Protein AF-0000000079728319 (afdb_homodimer)

Organism: NCBI:txid2484979

Nearest PDB structures (foldseek):
  7r3w-assembly3_C  TM=7.668E-01  e=1.892E-02  Salmonella enterica subsp. enterica serovar Typhimurium
  7r3w-assembly4_D  TM=7.484E-01  e=2.731E-02  Salmonella enterica subsp. enterica serovar Typhimurium
  8jgf-assembly1_R  TM=3.930E-01  e=1.514E-01  Homo sapiens
  8jgb-assembly1_R  TM=5.889E-01  e=9.482E-01  Homo sapiens
  8ikj-assembly1_R  TM=4.779E-01  e=1.072E+00  Homo sapiens

Secondary structure (DSSP, 8-state):
---EE----B--SSHHHHHHHHHHHHHHHHHHHHHHHHHHT-SS--HHHHHHHHHHHHHHHHHHHHHHHHHTGGGT-HHHHTTHHHHHHHHHHHHHHHHHHHH-GGGGGSSSS--GGGGHHHHHHHHHHHHHHTS-HHHHHHHHHHHHH---GGGGGGGHHHHHHHHHHHHHHHHTGGGGSHHHHHH-HHHHHHHHHHHHHHHHHHHHHGGGTT--HHHHHHHHHHHHHHHHHHHHHHHH-TTHHHHHHHHHHHHHHHHS--TTTTS-HHHHHHHHHIIIIIS-GGG-TT--HHHHHHHTTS-HHHHHHIIIIIHSS-HHHHHHHHHHHHHHHHHHH-TTS-HHHHHHHTT-S-HHHHHHHHHHHHSS-HHHHHHHHH-/---B----EE--SSHHHHHHHHHHHHHHHHHHHHHHHHHHT-SS--HHHHHHHHHHHHHHHHHHHHHHHHHTGGGT-HHHHTTHHHHHHHHHHHHHHHHHHHH-GGGGGSSSS--GGGGHHHHHHHHHHHHHHTS-HHHHHHHHHHHHH---GGGGGGGHHHHHHHHHHHHHHHHTGGGGSHHHHHH-HHHHHHHHHHHHHHHHHHHHHGGGTT--HHHHHHHHHHHHHHHHHHHHHHHH-TTHHHHHHHHHHHHHHHHS--TTTTS-HHHHHHHHHIIIIIS-GGG-TT--HHHHHHHTTS-HHHHHHIIIIIHSS-HHHHHHHHHHHHHHHHHHH-TTS-HHHHHHHTT-S-HHHHHHHHHHHHSS-HHHHHHHHH-

Foldseek 3Di:
DPPDPDQPADDDDDPVVSVVLLVLLVVLLVLLQVVLVVLVPDPDRWLLSNLSSLLSNLLSLLSVLLSCLRRVVCLPVVLSVLSNQLSLLLNLQSVLLLLQCLLPVVCRRDNNSGDPVSVVRSVVRVVVSVVVVVDDSVVSSVVSVCLLVDQDPVLVVSCVSVVSNVVSLVVSCVVCVLCPPPVNVVPPVLSVVVVVLSVLVVVLVVLVVCCSVPVPSVSSSVSSSSSSVSSVVVVVCCVVPVCSSVSSSVSSVVSCLVPVPLLCVVPDLVVLVVQLCCCCPVVVVLQALPDDLQVVCVVSVHHSSNSQCSCCVVVVDGPVLVSLVSLLVVLLVCLLVPVPDDSQVSSNRSHHPDPVVSQVSNCVNVVDGSVVSSVVNND/DPPDPDQPADDDDDPVVSVVLLVLLVVLLVLLQVVLVVLVPDPDRWLLSNLSSLLSNLLSLLSVLLSCLRRVVCLPVVLSVLSNQLSLLLNLQSVLLLLQCLLPVVCRRDNNSGDPVSVVRSVVRVVVSVVVVPDDSVVSSVVSVCLLVDQDPVLVVSCVSVVSNVVSLVVSCVVCVLCPPPVNVVPPVLSVVVVVLSVLVVVLVVLVVCCSVPVPSVSSSVSSSSSSVSSVVVVVCCVVPVCSSVSSSVSSVVSCLVPVPLLCVVPDLVVLVVQLCCVCPVVVVLQALPDDLQVVCVVSVHHSSNSQCSCCVVVVDGPVLVSLVSLLVVLLVCLLVPVPDDSVVSSNRSHHPDPVVSQVSNCVNVVDGSVVSSVVNND

InterPro domains:
  IPR009057 Homedomain-like superfamily [SSF46689] (326-376)
  IPR018060 AraC-like, DNA binding HTH domain [PF12833] (296-375)
  IPR018060 AraC-like, DNA binding HTH domain [PS01124] (276-376)
  IPR018060 AraC-like, DNA binding HTH domain [SM00342] (290-374)
  IPR018062 HTH domain AraC-type, conserved site [PS00041] (327-370)

Sequence (758 aa):
MQSVLSLTIPRFGSEYVSWGLVSFAVFGTYLGFLLCVGQCVLERKSALNRLLSLLFLFLGILVGSGLAMVSGLYRFSPRFVLLHIPALGSIGPALYGIHRIIRDSEVEESFFGLDKKHFLLPVAFWVLYAAICVSDSESLVNGFERFVSRSTSLDLIFYAPFAVLAGYILGLLKGIRILFKVAVLREEWTTRVLLYILLATIANHTVGALYLWGKNPLFLLVSANMMTLSLCVSYLIGRKYPAYFQNLQQVARDAIRKYSRSLLQGMDLQTLRENLRVAMEVDRLYRDEELSLASLAEEMALSSHQLSELINQEMGKNFSAFVNEYRIREACELLKKDKNRSILDIGYEVGFRSKTSFHRAFLKEIGLPPSEFREKETTMQSVLSLTIPRFGSEYVSWGLVSFAVFGTYLGFLLCVGQCVLERKSALNRLLSLLFLFLGILVGSGLAMVSGLYRFSPRFVLLHIPALGSIGPALYGIHRIIRDSEVEESFFGLDKKHFLLPVAFWVLYAAICVSDSESLVNGFERFVSRSTSLDLIFYAPFAVLAGYILGLLKGIRILFKVAVLREEWTTRVLLYILLATIANHTVGALYLWGKNPLFLLVSANMMTLSLCVSYLIGRKYPAYFQNLQQVARDAIRKYSRSLLQGMDLQTLRENLRVAMEVDRLYRDEELSLASLAEEMALSSHQLSELINQEMGKNFSAFVNEYRIREACELLKKDKNRSILDIGYEVGFRSKTSFHRAFLKEIGLPPSEFREKETT

Solvent-accessible surface area (backbone atoms only — not comparable to full-atom values): 38766 Å² total; per-residue (Å²): 128,74,54,46,47,59,48,47,33,66,57,53,82,52,69,64,54,32,46,50,49,51,47,45,18,47,24,22,22,54,46,14,46,50,52,17,50,38,39,65,52,34,82,80,75,41,8,59,40,52,38,51,18,49,48,28,34,31,51,9,45,39,18,41,16,34,49,30,55,54,44,52,40,32,75,79,40,41,66,59,38,54,47,37,52,28,35,45,32,38,44,21,48,41,53,44,20,49,50,44,32,36,69,33,66,70,37,34,76,39,78,58,41,61,64,75,76,61,46,51,63,28,50,51,35,45,50,52,48,53,60,58,60,68,51,56,66,67,60,48,30,53,50,49,52,49,55,74,74,43,91,54,80,74,58,58,63,72,45,48,33,56,50,50,28,50,54,34,50,53,53,43,50,64,71,43,44,71,54,64,31,68,73,42,38,74,71,32,66,59,44,45,52,50,50,49,52,52,52,49,52,51,50,28,54,51,40,34,54,44,18,79,60,83,64,45,56,63,32,31,50,51,20,20,37,45,49,24,50,50,52,53,50,52,53,40,46,47,52,51,35,75,56,47,65,62,50,39,26,52,51,42,46,50,45,49,59,68,63,41,55,56,77,50,62,92,49,60,61,67,57,52,50,50,51,49,46,40,43,46,71,72,68,39,49,48,37,43,62,79,65,42,66,57,61,51,10,56,75,66,75,34,51,46,63,38,42,49,45,48,38,32,72,73,65,69,33,55,70,67,59,51,42,45,50,56,25,45,54,51,38,52,54,46,42,66,68,42,78,83,60,57,66,65,59,44,37,45,60,33,18,38,90,42,69,67,60,36,49,53,52,35,28,70,75,70,68,41,50,70,68,56,48,36,54,60,67,72,98,128,74,54,46,48,61,47,50,33,67,56,53,82,51,70,65,54,31,48,51,49,51,46,46,17,48,24,21,22,53,47,15,45,50,51,17,52,39,39,65,52,33,84,80,75,40,8,57,38,53,38,49,19,48,47,29,35,31,51,8,46,39,16,40,17,36,49,30,55,54,44,54,41,34,75,79,41,41,66,56,37,54,46,34,51,30,32,45,34,37,45,20,48,40,52,42,18,50,52,44,31,36,70,35,65,71,36,32,75,38,77,56,40,61,63,74,75,61,45,49,63,28,49,50,36,44,51,53,48,55,60,56,59,69,50,57,66,67,61,49,31,52,49,50,52,48,54,75,74,46,92,55,80,73,58,56,62,73,45,48,33,55,50,50,28,50,52,35,50,53,51,44,51,65,70,45,46,71,53,64,32,67,73,44,39,74,70,32,65,60,46,45,52,49,50,51,53,52,52,49,52,52,51,27,54,50,40,36,53,45,19,79,61,83,64,45,54,64,32,31,49,51,20,19,37,47,50,23,50,50,52,54,49,51,52,40,45,47,52,50,36,75,57,47,66,62,51,40,26,50,50,42,49,48,44,49,60,68,64,42,52,55,78,50,62,93,49,59,60,68,57,52,49,50,51,49,47,41,43,47,70,72,67,38,50,47,38,44,62,80,66,39,64,56,60,51,9,55,76,66,73,37,50,48,64,37,42,50,45,49,38,31,73,74,64,69,32,55,71,67,59,52,42,46,50,55,24,45,55,50,37,53,52,45,42,65,70,42,77,84,60,59,67,64,59,43,36,44,61,31,16,38,88,42,68,67,59,36,49,53,52,35,28,70,76,70,69,42,52,69,71,57,48,36,56,59,64,70,99

pLDDT: mean 87.67, std 10.29, range [29.88, 98.62]

Structure (mmCIF, N/CA/C/O backbone):
data_AF-0000000079728319-model_v1
#
loop_
_entity.id
_entity.type
_entity.pdbx_description
1 polymer 'AraC family transcriptional regulator'
#
loop_
_atom_site.group_PDB
_atom_site.id
_atom_site.type_symbol
_atom_site.label_atom_id
_atom_site.label_alt_id
_atom_site.label_comp_id
_atom_site.label_asym_id
_atom_site.label_entity_id
_atom_site.label_seq_id
_atom_site.pdbx_PDB_ins_code
_atom_site.Cartn_x
_atom_site.Cartn_y
_atom_site.Cartn_z
_atom_site.occupancy
_atom_site.B_iso_or_equiv
_atom_site.auth_seq_id
_atom_site.auth_comp_id
_atom_site.auth_asym_id
_atom_site.auth_atom_id
_atom_site.pdbx_PDB_model_num
ATOM 1 N N . MET A 1 1 ? 38.25 -0.108 -16.406 1 29.88 1 MET A N 1
ATOM 2 C CA . MET A 1 1 ? 38.031 0.382 -15.055 1 29.88 1 MET A CA 1
ATOM 3 C C . MET A 1 1 ? 36.594 0.84 -14.859 1 29.88 1 MET A C 1
ATOM 5 O O . MET A 1 1 ? 36.156 1.825 -15.469 1 29.88 1 MET A O 1
ATOM 9 N N . GLN A 1 2 ? 35.656 -0.145 -14.789 1 38.94 2 GLN A N 1
ATOM 10 C CA . GLN A 1 2 ? 34.25 0.132 -14.797 1 38.94 2 GLN A CA 1
ATOM 11 C C . GLN A 1 2 ? 33.875 1.178 -13.75 1 38.94 2 GLN A C 1
ATOM 13 O O . GLN A 1 2 ? 34.281 1.072 -12.586 1 38.94 2 GLN A O 1
ATOM 18 N N . SER A 1 3 ? 33.719 2.305 -14.148 1 44.81 3 SER A N 1
ATOM 19 C CA . SER A 1 3 ? 33.375 3.475 -13.344 1 44.81 3 SER A CA 1
ATOM 20 C C . SER A 1 3 ? 32.312 3.143 -12.305 1 44.81 3 SER A C 1
ATOM 22 O O . SER A 1 3 ? 31.297 2.541 -12.633 1 44.81 3 SER A O 1
ATOM 24 N N . VAL A 1 4 ? 32.844 2.82 -11.133 1 50.84 4 VAL A N 1
ATOM 25 C CA . VAL A 1 4 ? 32.094 2.443 -9.953 1 50.84 4 VAL A CA 1
ATOM 26 C C . VAL A 1 4 ? 31.359 3.666 -9.391 1 50.84 4 VAL A C 1
ATOM 28 O O . VAL A 1 4 ? 31.906 4.773 -9.391 1 50.84 4 VAL A O 1
ATOM 31 N N . LEU A 1 5 ? 30.156 3.699 -9.5 1 51.03 5 LEU A N 1
ATOM 32 C CA . LEU A 1 5 ? 29.391 4.719 -8.797 1 51.03 5 LEU A CA 1
ATOM 33 C C . LEU A 1 5 ? 29.688 4.699 -7.301 1 51.03 5 LEU A C 1
ATOM 35 O O . LEU A 1 5 ? 29.562 3.662 -6.652 1 51.03 5 LEU A O 1
ATOM 39 N N . SER A 1 6 ? 30.656 5.527 -6.887 1 52.41 6 SER A N 1
ATOM 40 C CA . SER A 1 6 ? 30.984 5.594 -5.469 1 52.41 6 SER A CA 1
ATOM 41 C C . SER A 1 6 ? 30.016 6.492 -4.715 1 52.41 6 SER A C 1
ATOM 43 O O . SER A 1 6 ? 29.844 7.664 -5.062 1 52.41 6 SER A O 1
ATOM 45 N N . LEU A 1 7 ? 28.984 5.922 -4.227 1 52.66 7 LEU A N 1
ATOM 46 C CA . LEU A 1 7 ? 28.219 6.73 -3.281 1 52.66 7 LEU A CA 1
ATOM 47 C C . LEU A 1 7 ? 29.016 6.945 -1.994 1 52.66 7 LEU A C 1
ATOM 49 O O . LEU A 1 7 ? 29.516 5.988 -1.404 1 52.66 7 LEU A O 1
ATOM 53 N N . THR A 1 8 ? 29.5 8.133 -1.861 1 57.28 8 THR A N 1
ATOM 54 C CA . THR A 1 8 ? 30.234 8.453 -0.642 1 57.28 8 THR A CA 1
ATOM 55 C C . THR A 1 8 ? 29.281 8.664 0.528 1 57.28 8 THR A C 1
ATOM 57 O O . THR A 1 8 ? 28.594 9.688 0.598 1 57.28 8 THR A O 1
ATOM 60 N N . ILE A 1 9 ? 28.844 7.586 1.129 1 60.78 9 ILE A N 1
ATOM 61 C CA . ILE A 1 9 ? 28.016 7.699 2.324 1 60.78 9 ILE A CA 1
ATOM 62 C C . ILE A 1 9 ? 28.891 7.633 3.57 1 60.78 9 ILE A C 1
ATOM 64 O O . ILE A 1 9 ? 29.781 6.781 3.668 1 60.78 9 ILE A O 1
ATOM 68 N N . PRO A 1 10 ? 28.766 8.633 4.402 1 62.44 10 PRO A N 1
ATOM 69 C CA . PRO A 1 10 ? 29.531 8.539 5.645 1 62.44 10 PRO A CA 1
ATOM 70 C C . PRO A 1 10 ? 29.297 7.223 6.383 1 62.44 10 PRO A C 1
ATOM 72 O O . PRO A 1 10 ? 28.188 6.684 6.355 1 62.44 10 PRO A O 1
ATOM 75 N N . ARG A 1 11 ? 30.359 6.598 6.805 1 65.62 11 ARG A N 1
ATOM 76 C CA . ARG A 1 11 ? 30.281 5.332 7.527 1 65.62 11 ARG A CA 1
ATOM 77 C C . ARG A 1 11 ? 29.875 5.551 8.977 1 65.62 11 ARG A C 1
ATOM 79 O O . ARG A 1 11 ? 30.5 6.344 9.688 1 65.62 11 ARG A O 1
ATOM 86 N N . PHE A 1 12 ? 28.625 5.176 9.18 1 63.81 12 PHE A N 1
ATOM 87 C CA . PHE A 1 12 ? 28.156 5.188 10.555 1 63.81 12 PHE A CA 1
ATOM 88 C C . PHE A 1 12 ? 28.266 3.799 11.18 1 63.81 12 PHE A C 1
ATOM 90 O O . PHE A 1 12 ? 27.453 2.918 10.891 1 63.81 12 PHE A O 1
ATOM 97 N N . GLY A 1 13 ? 29.266 3.549 11.938 1 64.44 13 GLY A N 1
ATOM 98 C CA . GLY A 1 13 ? 29.469 2.213 12.477 1 64.44 13 GLY A CA 1
ATOM 99 C C . GLY A 1 13 ? 30 1.232 11.453 1 64.44 13 GLY A C 1
ATOM 100 O O . GLY A 1 13 ? 31.016 1.507 10.797 1 64.44 13 GLY A O 1
ATOM 101 N N . SER A 1 14 ? 29.25 0.024 11.422 1 71.5 14 SER A N 1
ATOM 102 C CA . SER A 1 14 ? 29.688 -0.966 10.445 1 71.5 14 SER A CA 1
ATOM 103 C C . SER A 1 14 ? 29.172 -0.622 9.047 1 71.5 14 SER A C 1
ATOM 105 O O . SER A 1 14 ? 28.203 0.133 8.898 1 71.5 14 SER A O 1
ATOM 107 N N . GLU A 1 15 ? 29.828 -0.963 8.102 1 73.44 15 GLU A N 1
ATOM 108 C CA . GLU A 1 15 ? 29.453 -0.745 6.703 1 73.44 15 GLU A CA 1
ATOM 109 C C . GLU A 1 15 ? 28.047 -1.267 6.414 1 73.44 15 GLU A C 1
ATOM 111 O O . GLU A 1 15 ? 27.281 -0.636 5.68 1 73.44 15 GLU A O 1
ATOM 116 N N . TYR A 1 16 ? 27.672 -2.271 7.137 1 72.38 16 TYR A N 1
ATOM 117 C CA . TYR A 1 16 ? 26.375 -2.906 6.895 1 72.38 16 TYR A CA 1
ATOM 118 C C . TYR A 1 16 ? 25.234 -2.066 7.465 1 72.38 16 TYR A C 1
ATOM 120 O O . TYR A 1 16 ? 24.188 -1.93 6.836 1 72.38 16 TYR A O 1
ATOM 128 N N . VAL A 1 17 ? 25.531 -1.503 8.562 1 75.75 17 VAL A N 1
ATOM 129 C CA . VAL A 1 17 ? 24.5 -0.687 9.203 1 75.75 17 VAL A CA 1
ATOM 130 C C . VAL A 1 17 ? 24.25 0.579 8.391 1 75.75 17 VAL A C 1
ATOM 132 O O . VAL A 1 17 ? 23.109 0.975 8.172 1 75.75 17 VAL A O 1
ATOM 135 N N . SER A 1 18 ? 25.297 1.102 7.902 1 80.56 18 SER A N 1
ATOM 136 C CA . SER A 1 18 ? 25.172 2.316 7.105 1 80.56 18 SER A CA 1
ATOM 137 C C . SER A 1 18 ? 24.406 2.055 5.809 1 80.56 18 SER A C 1
ATOM 139 O O . SER A 1 18 ? 23.547 2.838 5.426 1 80.56 18 SER A O 1
ATOM 141 N N . TRP A 1 19 ? 24.641 0.894 5.301 1 81.12 19 TRP A N 1
ATOM 142 C CA . TRP A 1 19 ? 23.953 0.54 4.062 1 81.12 19 TRP A CA 1
ATOM 143 C C . TRP A 1 19 ? 22.469 0.293 4.312 1 81.12 19 TRP A C 1
ATOM 145 O O . TRP A 1 19 ? 21.625 0.688 3.508 1 81.12 19 TRP A O 1
ATOM 155 N N . GLY A 1 20 ? 22.266 -0.295 5.391 1 86.81 20 GLY A N 1
ATOM 156 C CA . GLY A 1 20 ? 20.875 -0.553 5.754 1 86.81 20 GLY A CA 1
ATOM 157 C C . GLY A 1 20 ? 20.078 0.714 5.961 1 86.81 20 GLY A C 1
ATOM 158 O O . GLY A 1 20 ? 18.953 0.825 5.465 1 86.81 20 GLY A O 1
ATOM 159 N N . LEU A 1 21 ? 20.703 1.652 6.586 1 90.06 21 LEU A N 1
ATOM 160 C CA . LEU A 1 21 ? 20.016 2.908 6.863 1 90.06 21 LEU A CA 1
ATOM 161 C C . LEU A 1 21 ? 19.797 3.701 5.578 1 90.06 21 LEU A C 1
ATOM 163 O O . LEU A 1 21 ? 18.703 4.246 5.363 1 90.06 21 LEU A O 1
ATOM 167 N N . VAL A 1 22 ? 20.75 3.674 4.723 1 90.25 22 VAL A N 1
ATOM 168 C CA . VAL A 1 22 ? 20.656 4.434 3.482 1 90.25 22 VAL A CA 1
ATOM 169 C C . VAL A 1 22 ? 19.641 3.781 2.551 1 90.25 22 VAL A C 1
ATOM 171 O O . VAL A 1 22 ? 18.781 4.465 1.979 1 90.25 22 VAL A O 1
ATOM 174 N N . SER A 1 23 ? 19.688 2.459 2.432 1 92.5 23 SER A N 1
ATOM 175 C CA . SER A 1 23 ? 18.766 1.753 1.539 1 92.5 23 SER A CA 1
ATOM 176 C C . SER A 1 23 ? 17.328 1.881 2.012 1 92.5 23 SER A C 1
ATOM 178 O O . SER A 1 23 ? 16.406 2.018 1.198 1 92.5 23 SER A O 1
ATOM 180 N N . PHE A 1 24 ? 17.188 1.887 3.281 1 95.75 24 PHE A N 1
ATOM 181 C CA . PHE A 1 24 ? 15.836 2.016 3.828 1 95.75 24 PHE A CA 1
ATOM 182 C C . PHE A 1 24 ? 15.289 3.418 3.592 1 95.75 24 PHE A C 1
ATOM 184 O O . PHE A 1 24 ? 14.094 3.588 3.336 1 95.75 24 PHE A O 1
ATOM 191 N N . ALA A 1 25 ? 16.188 4.383 3.689 1 95.12 25 ALA A N 1
ATOM 192 C CA . ALA A 1 25 ? 15.766 5.75 3.398 1 95.12 25 ALA A CA 1
ATOM 193 C C . ALA A 1 25 ? 15.43 5.918 1.921 1 95.12 25 ALA A C 1
ATOM 195 O O . ALA A 1 25 ? 14.492 6.645 1.571 1 95.12 25 ALA A O 1
ATOM 196 N N . VAL A 1 26 ? 16.172 5.258 1.046 1 94.94 26 VAL A N 1
ATOM 197 C CA . VAL A 1 26 ? 15.844 5.266 -0.376 1 94.94 26 VAL A CA 1
ATOM 198 C C . VAL A 1 26 ? 14.445 4.688 -0.589 1 94.94 26 VAL A C 1
ATOM 200 O O . VAL A 1 26 ? 13.633 5.262 -1.315 1 94.94 26 VAL A O 1
ATOM 203 N N . PHE A 1 27 ? 14.234 3.652 0.102 1 97.94 27 PHE A N 1
ATOM 204 C CA . PHE A 1 27 ? 12.93 3.016 0.062 1 97.94 27 PHE A CA 1
ATOM 205 C C . PHE A 1 27 ? 11.836 3.99 0.487 1 97.94 27 PHE A C 1
ATOM 207 O O . PHE A 1 27 ? 10.797 4.098 -0.172 1 97.94 27 PHE A O 1
ATOM 214 N N . GLY A 1 28 ? 12.102 4.707 1.518 1 98.38 28 GLY A N 1
ATOM 215 C CA . GLY A 1 28 ? 11.125 5.652 2.037 1 98.38 28 GLY A CA 1
ATOM 216 C C . GLY A 1 28 ? 10.789 6.762 1.056 1 98.38 28 GLY A C 1
ATOM 217 O O . GLY A 1 28 ? 9.633 7.195 0.975 1 98.38 28 GLY A O 1
ATOM 218 N N . THR A 1 29 ? 11.758 7.191 0.291 1 97.38 29 THR A N 1
ATOM 219 C CA . THR A 1 29 ? 11.547 8.25 -0.694 1 97.38 29 THR A CA 1
ATOM 220 C C . THR A 1 29 ? 10.547 7.805 -1.757 1 97.38 29 THR A C 1
ATOM 222 O O . THR A 1 29 ? 9.57 8.508 -2.031 1 97.38 29 THR A O 1
ATOM 225 N N . TYR A 1 30 ? 10.75 6.609 -2.242 1 98.19 30 TYR A N 1
ATOM 226 C CA . TYR A 1 30 ? 9.875 6.098 -3.289 1 98.19 30 TYR A CA 1
ATOM 227 C C . TYR A 1 30 ? 8.508 5.719 -2.723 1 98.19 30 TYR A C 1
ATOM 229 O O . TYR A 1 30 ? 7.484 5.875 -3.395 1 98.19 30 TYR A O 1
ATOM 237 N N . LEU A 1 31 ? 8.555 5.211 -1.497 1 98.62 31 LEU A N 1
ATOM 238 C CA . LEU A 1 31 ? 7.305 4.793 -0.876 1 98.62 31 LEU A CA 1
ATOM 239 C C . LEU A 1 31 ? 6.363 5.98 -0.697 1 98.62 31 LEU A C 1
ATOM 241 O O . LEU A 1 31 ? 5.156 5.859 -0.926 1 98.62 31 LEU A O 1
ATOM 245 N N . GLY A 1 32 ? 6.949 7.121 -0.222 1 98.62 32 GLY A N 1
ATOM 246 C CA . GLY A 1 32 ? 6.133 8.312 -0.105 1 98.62 32 GLY A CA 1
ATOM 247 C C . GLY A 1 32 ? 5.434 8.688 -1.399 1 98.62 32 GLY A C 1
ATOM 248 O O . GLY A 1 32 ? 4.246 9.008 -1.399 1 98.62 32 GLY A O 1
ATOM 249 N N . PHE A 1 33 ? 6.125 8.57 -2.48 1 98.12 33 PHE A N 1
ATOM 250 C CA . PHE A 1 33 ? 5.559 8.883 -3.787 1 98.12 33 PHE A CA 1
ATOM 251 C C . PHE A 1 33 ? 4.5 7.859 -4.18 1 98.12 33 PHE A C 1
ATOM 253 O O . PHE A 1 33 ? 3.447 8.219 -4.707 1 98.12 33 PHE A O 1
ATOM 260 N N . LEU A 1 34 ? 4.809 6.617 -3.93 1 98.56 34 LEU A N 1
ATOM 261 C CA . LEU A 1 34 ? 3.867 5.562 -4.289 1 98.56 34 LEU A CA 1
ATOM 262 C C . LEU A 1 34 ? 2.564 5.711 -3.51 1 98.56 34 LEU A C 1
ATOM 264 O O . LEU A 1 34 ? 1.478 5.586 -4.082 1 98.56 34 LEU A O 1
ATOM 268 N N . LEU A 1 35 ? 2.646 5.945 -2.225 1 98.06 35 LEU A N 1
ATOM 269 C CA . LEU A 1 35 ? 1.451 6.109 -1.404 1 98.06 35 LEU A CA 1
ATOM 270 C C . LEU A 1 35 ? 0.664 7.344 -1.833 1 98.06 35 LEU A C 1
ATOM 272 O O . LEU A 1 35 ? -0.567 7.352 -1.771 1 98.06 35 LEU A O 1
ATOM 276 N N . CYS A 1 36 ? 1.435 8.383 -2.221 1 97.94 36 CYS A N 1
ATOM 277 C CA . CYS A 1 36 ? 0.775 9.562 -2.768 1 97.94 36 CYS A CA 1
ATOM 278 C C . CYS A 1 36 ? -0.059 9.203 -3.992 1 97.94 36 CYS A C 1
ATOM 280 O O . CYS A 1 36 ? -1.25 9.516 -4.047 1 97.94 36 CYS A O 1
ATOM 282 N N . VAL A 1 37 ? 0.527 8.484 -4.93 1 97.44 37 VAL A N 1
ATOM 283 C CA . VAL A 1 37 ? -0.177 8.07 -6.137 1 97.44 37 VAL A CA 1
ATOM 284 C C . VAL A 1 37 ? -1.327 7.137 -5.773 1 97.44 37 VAL A C 1
ATOM 286 O O . VAL A 1 37 ? -2.391 7.18 -6.395 1 97.44 37 VAL A O 1
ATOM 289 N N . GLY A 1 38 ? -1.084 6.332 -4.754 1 96.19 38 GLY A N 1
ATOM 290 C CA . GLY A 1 38 ? -2.121 5.43 -4.277 1 96.19 38 GLY A CA 1
ATOM 291 C C . GLY A 1 38 ? -3.377 6.152 -3.826 1 96.19 38 GLY A C 1
ATOM 292 O O . GLY A 1 38 ? -4.488 5.648 -4.008 1 96.19 38 GLY A O 1
ATOM 293 N N . GLN A 1 39 ? -3.197 7.297 -3.252 1 94.56 39 GLN A N 1
ATOM 294 C CA . GLN A 1 39 ? -4.344 8.102 -2.838 1 94.56 39 GLN A CA 1
ATOM 295 C C . GLN A 1 39 ? -5.02 8.75 -4.039 1 94.56 39 GLN A C 1
ATOM 297 O O . GLN A 1 39 ? -6.238 8.953 -4.039 1 94.56 39 GLN A O 1
ATOM 302 N N . CYS A 1 40 ? -4.258 9.023 -5.039 1 94.06 40 CYS A N 1
ATOM 303 C CA . CYS A 1 40 ? -4.754 9.758 -6.195 1 94.06 40 CYS A CA 1
ATOM 304 C C . CYS A 1 40 ? -5.562 8.852 -7.117 1 94.06 40 CYS A C 1
ATOM 306 O O . CYS A 1 40 ? -6.383 9.328 -7.898 1 94.06 40 CYS A O 1
ATOM 308 N N . VAL A 1 41 ? -5.367 7.559 -7.043 1 92.94 41 VAL A N 1
ATOM 309 C CA . VAL A 1 41 ? -6.012 6.648 -7.984 1 92.94 41 VAL A CA 1
ATOM 310 C C . VAL A 1 41 ? -7.383 6.238 -7.457 1 92.94 41 VAL A C 1
ATOM 312 O O . VAL A 1 41 ? -8.164 5.598 -8.164 1 92.94 41 VAL A O 1
ATOM 315 N N . LEU A 1 42 ? -7.648 6.656 -6.25 1 90.69 42 LEU A N 1
ATOM 316 C CA . LEU A 1 42 ? -8.953 6.332 -5.68 1 90.69 42 LEU A CA 1
ATOM 317 C C . LEU A 1 42 ? -10.07 7.012 -6.461 1 90.69 42 LEU A C 1
ATOM 319 O O . LEU A 1 42 ? -9.883 8.109 -6.996 1 90.69 42 LEU A O 1
ATOM 323 N N . GLU A 1 43 ? -11.18 6.359 -6.582 1 82.31 43 GLU A N 1
ATOM 324 C CA . GLU A 1 43 ? -12.305 6.891 -7.344 1 82.31 43 GLU A CA 1
ATOM 325 C C . GLU A 1 43 ? -12.914 8.109 -6.652 1 82.31 43 GLU A C 1
ATOM 327 O O . GLU A 1 43 ? -13.141 9.141 -7.289 1 82.31 43 GLU A O 1
ATOM 332 N N . ARG A 1 44 ? -13.297 7.973 -5.363 1 78.5 44 ARG A N 1
ATOM 333 C CA . ARG A 1 44 ? -13.805 9.102 -4.586 1 78.5 44 ARG A CA 1
ATOM 334 C C . ARG A 1 44 ? -12.68 9.805 -3.836 1 78.5 44 ARG A C 1
ATOM 336 O O . ARG A 1 44 ? -12.023 9.195 -2.988 1 78.5 44 ARG A O 1
ATOM 343 N N . LYS A 1 45 ? -12.422 11.047 -4.328 1 83.56 45 LYS A N 1
ATOM 344 C CA . LYS A 1 45 ? -11.359 11.805 -3.664 1 83.56 45 LYS A CA 1
ATOM 345 C C . LYS A 1 45 ? -11.945 12.805 -2.67 1 83.56 45 LYS A C 1
ATOM 347 O O . LYS A 1 45 ? -12.453 13.859 -3.066 1 83.56 45 LYS A O 1
ATOM 352 N N . SER A 1 46 ? -11.883 12.5 -1.45 1 88.19 46 SER A N 1
ATOM 353 C CA . SER A 1 46 ? -12.289 13.367 -0.351 1 88.19 46 SER A CA 1
ATOM 354 C C . SER A 1 46 ? -11.141 14.281 0.083 1 88.19 46 SER A C 1
ATOM 356 O O . SER A 1 46 ? -10.016 14.148 -0.402 1 88.19 46 SER A O 1
ATOM 358 N N . ALA A 1 47 ? -11.453 15.258 0.875 1 91.19 47 ALA A N 1
ATOM 359 C CA . ALA A 1 47 ? -10.43 16.125 1.438 1 91.19 47 ALA A CA 1
ATOM 360 C C . ALA A 1 47 ? -9.383 15.32 2.195 1 91.19 47 ALA A C 1
ATOM 362 O O . ALA A 1 47 ? -8.188 15.641 2.146 1 91.19 47 ALA A O 1
ATOM 363 N N . LEU A 1 48 ? -9.859 14.312 2.828 1 91.94 48 LEU A N 1
ATOM 364 C CA . LEU A 1 48 ? -8.961 13.445 3.588 1 91.94 48 LEU A CA 1
ATOM 365 C C . LEU A 1 48 ? -7.93 12.797 2.67 1 91.94 48 LEU A C 1
ATOM 367 O O . LEU A 1 48 ? -6.734 12.797 2.967 1 91.94 48 LEU A O 1
ATOM 371 N N . ASN A 1 49 ? -8.328 12.273 1.521 1 93.06 49 ASN A N 1
ATOM 372 C CA . ASN A 1 49 ? -7.441 11.602 0.578 1 93.06 49 ASN A CA 1
ATOM 373 C C . ASN A 1 49 ? -6.414 12.57 -0.012 1 93.06 49 ASN A C 1
ATOM 375 O O . ASN A 1 49 ? -5.254 12.203 -0.206 1 93.06 49 ASN A O 1
ATOM 379 N N . ARG A 1 50 ? -6.852 13.766 -0.296 1 94.94 50 ARG A N 1
ATOM 380 C CA . ARG A 1 50 ? -5.945 14.766 -0.848 1 94.94 50 ARG A CA 1
ATOM 381 C C . ARG A 1 50 ? -4.875 15.156 0.168 1 94.94 50 ARG A C 1
ATOM 383 O O . ARG A 1 50 ? -3.699 15.289 -0.178 1 94.94 50 ARG A O 1
ATOM 390 N N . LEU A 1 51 ? -5.336 15.336 1.397 1 94.69 51 LEU A N 1
ATOM 391 C CA . LEU A 1 51 ? -4.398 15.719 2.443 1 94.69 51 LEU A CA 1
ATOM 392 C C . LEU A 1 51 ? -3.42 14.586 2.738 1 94.69 51 LEU A C 1
ATOM 394 O O . LEU A 1 51 ? -2.225 14.82 2.934 1 94.69 51 LEU A O 1
ATOM 398 N N . LEU A 1 52 ? -3.936 13.383 2.764 1 95 52 LEU A N 1
ATOM 399 C CA . LEU A 1 52 ? -3.062 12.227 2.963 1 95 52 LEU A CA 1
ATOM 400 C C . LEU A 1 52 ? -2.061 12.102 1.82 1 95 52 LEU A C 1
ATOM 402 O O . LEU A 1 52 ? -0.888 11.797 2.049 1 95 52 LEU A O 1
ATOM 406 N N . SER A 1 53 ? -2.527 12.32 0.588 1 96.69 53 SER A N 1
ATOM 407 C CA . SER A 1 53 ? -1.65 12.297 -0.578 1 96.69 53 SER A CA 1
ATOM 408 C C . SER A 1 53 ? -0.505 13.289 -0.429 1 96.69 53 SER A C 1
ATOM 410 O O . SER A 1 53 ? 0.659 12.945 -0.638 1 96.69 53 SER A O 1
ATOM 412 N N . LEU A 1 54 ? -0.826 14.477 -0.009 1 95.88 54 LEU A N 1
ATOM 413 C CA . LEU A 1 54 ? 0.18 15.516 0.173 1 95.88 54 LEU A CA 1
ATOM 414 C C . LEU A 1 54 ? 1.141 15.148 1.3 1 95.88 54 LEU A C 1
ATOM 416 O O . LEU A 1 54 ? 2.352 15.344 1.174 1 95.88 54 LEU A O 1
ATOM 420 N N . LEU A 1 55 ? 0.591 14.664 2.352 1 96.38 55 LEU A N 1
ATOM 421 C CA . LEU A 1 55 ? 1.423 14.281 3.486 1 96.38 55 LEU A CA 1
ATOM 422 C C . LEU A 1 55 ? 2.43 13.211 3.088 1 96.38 55 LEU A C 1
ATOM 424 O O . LEU A 1 55 ? 3.607 13.297 3.439 1 96.38 55 LEU A O 1
ATOM 428 N N . PHE A 1 56 ? 1.981 12.203 2.354 1 98 56 PHE A N 1
ATOM 429 C CA . PHE A 1 56 ? 2.869 11.141 1.897 1 98 56 PHE A CA 1
ATOM 430 C C . PHE A 1 56 ? 3.945 11.695 0.972 1 98 56 PHE A C 1
ATOM 432 O O . PHE A 1 56 ? 5.117 11.328 1.085 1 98 56 PHE A O 1
ATOM 439 N N . LEU A 1 57 ? 3.541 12.57 0.112 1 97.81 57 LEU A N 1
ATOM 440 C CA . LEU A 1 57 ? 4.48 13.188 -0.817 1 97.81 57 LEU A CA 1
ATOM 441 C C . LEU A 1 57 ? 5.555 13.969 -0.067 1 97.81 57 LEU A C 1
ATOM 443 O O . LEU A 1 57 ? 6.746 13.82 -0.343 1 97.81 57 LEU A O 1
ATOM 447 N N . PHE A 1 58 ? 5.078 14.797 0.869 1 98 58 PHE A N 1
ATOM 448 C CA . PHE A 1 58 ? 6.012 15.641 1.606 1 98 58 PHE A CA 1
ATOM 449 C C . PHE A 1 58 ? 6.957 14.797 2.451 1 98 58 PHE A C 1
ATOM 451 O O . PHE A 1 58 ? 8.141 15.109 2.568 1 98 58 PHE A O 1
ATOM 458 N N . LEU A 1 59 ? 6.449 13.742 3.049 1 97.5 59 LEU A N 1
ATOM 459 C CA . LEU A 1 59 ? 7.316 12.859 3.814 1 97.5 59 LEU A CA 1
ATOM 460 C C . LEU A 1 59 ? 8.352 12.195 2.91 1 97.5 59 LEU A C 1
ATOM 462 O O . LEU A 1 59 ? 9.523 12.078 3.279 1 97.5 59 LEU A O 1
ATOM 466 N N . GLY A 1 60 ? 7.938 11.781 1.706 1 98.06 60 GLY A N 1
ATOM 467 C CA . GLY A 1 60 ? 8.883 11.234 0.743 1 98.06 60 GLY A CA 1
ATOM 468 C C . GLY A 1 60 ? 9.969 12.219 0.347 1 98.06 60 GLY A C 1
ATOM 469 O O . GLY A 1 60 ? 11.141 11.859 0.273 1 98.06 60 GLY A O 1
ATOM 470 N N . ILE A 1 61 ? 9.539 13.414 0.107 1 97.75 61 ILE A N 1
ATOM 471 C CA . ILE A 1 61 ? 10.469 14.477 -0.267 1 97.75 61 ILE A CA 1
ATOM 472 C C . ILE A 1 61 ? 11.461 14.727 0.87 1 97.75 61 ILE A C 1
ATOM 474 O O . ILE A 1 61 ? 12.656 14.883 0.634 1 97.75 61 ILE A O 1
ATOM 478 N N . LEU A 1 62 ? 10.945 14.727 2.084 1 97.94 62 LEU A N 1
ATOM 479 C CA . LEU A 1 62 ? 11.805 14.977 3.234 1 97.94 62 LEU A CA 1
ATOM 480 C C . LEU A 1 62 ? 12.836 13.859 3.4 1 97.94 62 LEU A C 1
ATOM 482 O O . LEU A 1 62 ? 14.008 14.125 3.664 1 97.94 62 LEU A O 1
ATOM 486 N N . VAL A 1 63 ? 12.383 12.641 3.227 1 97.75 63 VAL A N 1
ATOM 487 C CA . VAL A 1 63 ? 13.305 11.516 3.312 1 97.75 63 VAL A CA 1
ATOM 488 C C . VAL A 1 63 ? 14.359 11.617 2.213 1 97.75 63 VAL A C 1
ATOM 490 O O . VAL A 1 63 ? 15.562 11.531 2.484 1 97.75 63 VAL A O 1
ATOM 493 N N . GLY A 1 64 ? 13.938 11.914 1 1 96.38 64 GLY A N 1
ATOM 494 C CA . GLY A 1 64 ? 14.844 12 -0.134 1 96.38 64 GLY A CA 1
ATOM 495 C C . GLY A 1 64 ? 15.82 13.156 -0.024 1 96.38 64 GLY A C 1
ATOM 496 O O . GLY A 1 64 ? 17.016 12.992 -0.309 1 96.38 64 GLY A O 1
ATOM 497 N N . SER A 1 65 ? 15.289 14.289 0.35 1 95.62 65 SER A N 1
ATOM 498 C CA . SER A 1 65 ? 16.156 15.453 0.486 1 95.62 65 SER A CA 1
ATOM 499 C C . SER A 1 65 ? 17.156 15.273 1.62 1 95.62 65 SER A C 1
ATOM 501 O O . SER A 1 65 ? 18.312 15.695 1.513 1 95.62 65 SER A O 1
ATOM 503 N N . GLY A 1 66 ? 16.703 14.656 2.744 1 93.69 66 GLY A N 1
ATOM 504 C CA . GLY A 1 66 ? 17.625 14.336 3.822 1 93.69 66 GLY A CA 1
ATOM 505 C C . GLY A 1 66 ? 18.734 13.398 3.396 1 93.69 66 GLY A C 1
ATOM 506 O O . GLY A 1 66 ? 19.906 13.617 3.732 1 93.69 66 GLY A O 1
ATOM 507 N N . LEU A 1 67 ? 18.375 12.438 2.668 1 92.19 67 LEU A N 1
ATOM 508 C CA . LEU A 1 67 ? 19.359 11.484 2.154 1 92.19 67 LEU A CA 1
ATOM 509 C C . LEU A 1 67 ? 20.344 12.18 1.21 1 92.19 67 LEU A C 1
ATOM 511 O O . LEU A 1 67 ? 21.531 11.898 1.244 1 92.19 67 LEU A O 1
ATOM 515 N N . ALA A 1 68 ? 19.797 13.039 0.371 1 91.12 68 ALA A N 1
ATOM 516 C CA . ALA A 1 68 ? 20.641 13.773 -0.562 1 91.12 68 ALA A CA 1
ATOM 517 C C . ALA A 1 68 ? 21.641 14.656 0.183 1 91.12 68 ALA A C 1
ATOM 519 O O . ALA A 1 68 ? 22.797 14.773 -0.223 1 91.12 68 ALA A O 1
ATOM 520 N N . MET A 1 69 ? 21.219 15.203 1.238 1 91.69 69 MET A N 1
ATOM 521 C CA . MET A 1 69 ? 22.094 16.031 2.055 1 91.69 69 MET A CA 1
ATOM 522 C C . MET A 1 69 ? 23.203 15.203 2.682 1 91.69 69 MET A C 1
ATOM 524 O O . MET A 1 69 ? 24.375 15.57 2.617 1 91.69 69 MET A O 1
ATOM 528 N N . VAL A 1 70 ? 22.844 14.07 3.203 1 88.12 70 VAL A N 1
ATOM 529 C CA . VAL A 1 70 ? 23.781 13.203 3.91 1 88.12 70 VAL A CA 1
ATOM 530 C C . VAL A 1 70 ? 24.766 12.609 2.92 1 88.12 70 VAL A C 1
ATOM 532 O O . VAL A 1 70 ? 25.953 12.438 3.242 1 88.12 70 VAL A O 1
ATOM 535 N N . SER A 1 71 ? 24.344 12.367 1.7 1 83.75 71 SER A N 1
ATOM 536 C CA . SER A 1 71 ? 25.188 11.703 0.708 1 83.75 71 SER A CA 1
ATOM 537 C C . SER A 1 71 ? 26 12.711 -0.09 1 83.75 71 SER A C 1
ATOM 539 O O . SER A 1 71 ? 26.781 12.328 -0.975 1 83.75 71 SER A O 1
ATOM 541 N N . GL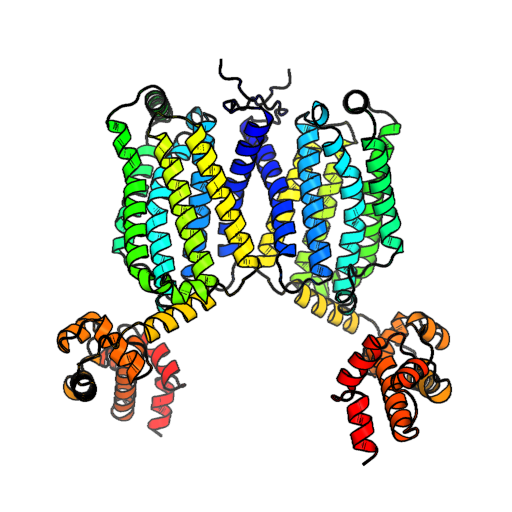Y A 1 72 ? 25.812 14.023 0.119 1 83.56 72 GLY A N 1
ATOM 542 C CA . GLY A 1 72 ? 26.578 15.047 -0.58 1 83.56 72 GLY A CA 1
ATOM 543 C C . GLY A 1 72 ? 26.047 15.336 -1.97 1 83.56 72 GLY A C 1
ATOM 544 O O . GLY A 1 72 ? 26.734 15.961 -2.783 1 83.56 72 GLY A O 1
ATOM 545 N N . LEU A 1 73 ? 24.844 14.93 -2.195 1 85 73 LEU A N 1
ATOM 546 C CA . LEU A 1 73 ? 24.266 15.102 -3.521 1 85 73 LEU A CA 1
ATOM 547 C C . LEU A 1 73 ? 23.828 16.547 -3.744 1 85 73 LEU A C 1
ATOM 549 O O . LEU A 1 73 ? 23.453 16.922 -4.855 1 85 73 LEU A O 1
ATOM 553 N N . TYR A 1 74 ? 23.922 17.359 -2.66 1 88.12 74 TYR A N 1
ATOM 554 C CA . TYR A 1 74 ? 23.641 18.781 -2.836 1 88.12 74 TYR A CA 1
ATOM 555 C C . TYR A 1 74 ? 24.625 19.422 -3.811 1 88.12 74 TYR A C 1
ATOM 557 O O . TYR A 1 74 ? 24.344 20.484 -4.367 1 88.12 74 TYR A O 1
ATOM 565 N N . ARG A 1 75 ? 25.75 18.812 -4.113 1 87.38 75 ARG A N 1
ATOM 566 C CA . ARG A 1 75 ? 26.75 19.312 -5.066 1 87.38 75 ARG A CA 1
ATOM 567 C C . ARG A 1 75 ? 26.234 19.188 -6.496 1 87.38 75 ARG A C 1
ATOM 569 O O . ARG A 1 75 ? 26.641 19.953 -7.371 1 87.38 75 ARG A O 1
ATOM 576 N N . PHE A 1 76 ? 25.281 18.266 -6.668 1 84.06 76 PHE A N 1
ATOM 577 C CA . PHE A 1 76 ? 24.75 18 -8.008 1 84.06 76 PHE A CA 1
ATOM 578 C C . PHE A 1 76 ? 23.344 18.547 -8.148 1 84.06 76 PHE A C 1
ATOM 580 O O . PHE A 1 76 ? 22.953 19.031 -9.219 1 84.06 76 PHE A O 1
ATOM 587 N N . SER A 1 77 ? 22.609 18.422 -7.082 1 88.88 77 SER A N 1
ATOM 588 C CA . SER A 1 77 ? 21.219 18.875 -7.133 1 88.88 77 SER A CA 1
ATOM 589 C C . SER A 1 77 ? 20.828 19.641 -5.871 1 88.88 77 SER A C 1
ATOM 591 O O . SER A 1 77 ? 19.953 19.203 -5.117 1 88.88 77 SER A O 1
ATOM 593 N N . PRO A 1 78 ? 21.391 20.828 -5.781 1 93.25 78 PRO A N 1
ATOM 594 C CA . PRO A 1 78 ? 21.094 21.609 -4.578 1 93.25 78 PRO A CA 1
ATOM 595 C C . PRO A 1 78 ? 19.625 22 -4.473 1 93.25 78 PRO A C 1
ATOM 597 O O . PRO A 1 78 ? 19.078 22.094 -3.367 1 93.25 78 PRO A O 1
ATOM 600 N N . ARG A 1 79 ? 18.922 22.203 -5.566 1 95.25 79 ARG A N 1
ATOM 601 C CA . ARG A 1 79 ? 17.531 22.609 -5.578 1 95.25 79 ARG A CA 1
ATOM 602 C C . ARG A 1 79 ? 16.625 21.516 -5.004 1 95.25 79 ARG A C 1
ATOM 604 O O . ARG A 1 79 ? 15.633 21.812 -4.344 1 95.25 79 ARG A O 1
ATOM 611 N N . PHE A 1 80 ? 17.016 20.266 -5.168 1 94.38 80 PHE A N 1
ATOM 612 C CA . PHE A 1 80 ? 16.25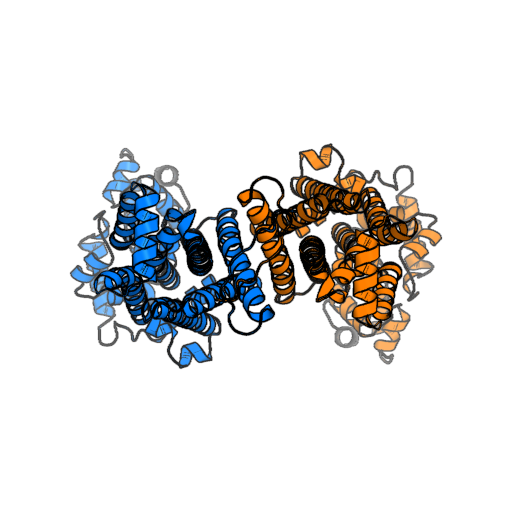 19.172 -4.609 1 94.38 80 PHE A CA 1
ATOM 613 C C . PHE A 1 80 ? 16.375 19.125 -3.092 1 94.38 80 PHE A C 1
ATOM 615 O O . PHE A 1 80 ? 15.398 18.875 -2.387 1 94.38 80 PHE A O 1
ATOM 622 N N . VAL A 1 81 ? 17.531 19.422 -2.604 1 94.75 81 VAL A N 1
ATOM 623 C CA . VAL A 1 81 ? 17.766 19.391 -1.163 1 94.75 81 VAL A CA 1
ATOM 624 C C . VAL A 1 81 ? 16.969 20.516 -0.496 1 94.75 81 VAL A C 1
ATOM 626 O O . VAL A 1 81 ? 16.438 20.344 0.599 1 94.75 81 VAL A O 1
ATOM 629 N N . LEU A 1 82 ? 16.859 21.594 -1.176 1 95.5 82 LEU A N 1
ATOM 630 C CA . LEU A 1 82 ? 16.172 22.766 -0.616 1 95.5 82 LEU A CA 1
ATOM 631 C C . LEU A 1 82 ? 14.672 22.531 -0.542 1 95.5 82 LEU A C 1
ATOM 633 O O . LEU A 1 82 ? 13.961 23.266 0.149 1 95.5 82 LEU A O 1
ATOM 637 N N . LEU A 1 83 ? 14.156 21.469 -1.16 1 96.5 83 LEU A N 1
ATOM 638 C CA . LEU A 1 83 ? 12.727 21.156 -1.152 1 96.5 83 LEU A CA 1
ATOM 639 C C . LEU A 1 83 ? 12.25 20.812 0.255 1 96.5 83 LEU A C 1
ATOM 641 O O . LEU A 1 83 ? 11.047 20.828 0.528 1 96.5 83 LEU A O 1
ATOM 645 N N . HIS A 1 84 ? 13.203 20.531 1.144 1 96.12 84 HIS A N 1
ATOM 646 C CA . HIS A 1 84 ? 12.805 20.172 2.498 1 96.12 84 HIS A CA 1
ATOM 647 C C . HIS A 1 84 ? 12.133 21.344 3.207 1 96.12 84 HIS A C 1
ATOM 649 O O . HIS A 1 84 ? 11.328 21.141 4.117 1 96.12 84 HIS A O 1
ATOM 655 N N . ILE A 1 85 ? 12.383 22.578 2.797 1 95.5 85 ILE A N 1
ATOM 656 C CA . ILE A 1 85 ? 11.883 23.766 3.484 1 95.5 85 ILE A CA 1
ATOM 657 C C . ILE A 1 85 ? 10.383 23.906 3.248 1 95.5 85 ILE A C 1
ATOM 659 O O . ILE A 1 85 ? 9.594 23.844 4.195 1 95.5 85 ILE A O 1
ATOM 663 N N . PRO A 1 86 ? 9.992 23.953 1.991 1 96.88 86 PRO A N 1
ATOM 664 C CA . PRO A 1 86 ? 8.547 24.078 1.808 1 96.88 86 PRO A CA 1
ATOM 665 C C . PRO A 1 86 ? 7.805 22.781 2.174 1 96.88 86 PRO A C 1
ATOM 667 O O . PRO A 1 86 ? 6.656 22.844 2.621 1 96.88 86 PRO A O 1
ATOM 670 N N . ALA A 1 87 ? 8.352 21.625 1.991 1 97.56 87 ALA A N 1
ATOM 671 C CA . ALA A 1 87 ? 7.703 20.375 2.361 1 97.56 87 ALA A CA 1
ATOM 672 C C . ALA A 1 87 ? 7.434 20.312 3.861 1 97.56 87 ALA A C 1
ATOM 674 O O . ALA A 1 87 ? 6.309 20.031 4.285 1 97.56 87 ALA A O 1
ATOM 675 N N . LEU A 1 88 ? 8.469 20.641 4.633 1 96.75 88 LEU A N 1
ATOM 676 C CA . LEU A 1 88 ? 8.328 20.641 6.086 1 96.75 88 LEU A CA 1
ATOM 677 C C . LEU A 1 88 ? 7.336 21.703 6.535 1 96.75 88 LEU A C 1
ATOM 679 O O . LEU A 1 88 ? 6.527 21.469 7.434 1 96.75 88 LEU A O 1
ATOM 683 N N . GLY A 1 89 ? 7.383 22.812 5.902 1 95.5 89 GLY A N 1
ATOM 684 C CA . GLY A 1 89 ? 6.48 23.906 6.238 1 95.5 89 GLY A CA 1
ATOM 685 C C . GLY A 1 89 ? 5.031 23.594 5.91 1 95.5 89 GLY A C 1
ATOM 686 O O . GLY A 1 89 ? 4.121 24.25 6.414 1 95.5 89 GLY A O 1
ATOM 687 N N . SER A 1 90 ? 4.797 22.562 5.125 1 96.12 90 SER A N 1
ATOM 688 C CA . SER A 1 90 ? 3.445 22.266 4.664 1 96.12 90 SER A CA 1
ATOM 689 C C . SER A 1 90 ? 2.83 21.125 5.457 1 96.12 90 SER A C 1
ATOM 691 O O . SER A 1 90 ? 1.621 20.891 5.387 1 96.12 90 SER A O 1
ATOM 693 N N . ILE A 1 91 ? 3.598 20.422 6.215 1 95.75 91 ILE A N 1
ATOM 694 C CA . ILE A 1 91 ? 3.121 19.25 6.941 1 95.75 91 ILE A CA 1
ATOM 695 C C . ILE A 1 91 ? 2.158 19.688 8.047 1 95.75 91 ILE A C 1
ATOM 697 O O . ILE A 1 91 ? 1.116 19.062 8.25 1 95.75 91 ILE A O 1
ATOM 701 N N . GLY A 1 92 ? 2.436 20.781 8.742 1 93.69 92 GLY A N 1
ATOM 702 C CA . GLY A 1 92 ? 1.61 21.266 9.836 1 93.69 92 GLY A CA 1
ATOM 703 C C . GLY A 1 92 ? 0.169 21.516 9.43 1 93.69 92 GLY A C 1
ATOM 704 O O . GLY A 1 92 ? -0.749 20.891 9.969 1 93.69 92 GLY A O 1
ATOM 705 N N . PRO A 1 93 ? 0 22.344 8.438 1 93.38 93 PRO A N 1
ATOM 706 C CA . PRO A 1 93 ? -1.36 22.609 7.965 1 93.38 93 PRO A CA 1
ATOM 707 C C . PRO A 1 93 ? -2.072 21.344 7.484 1 93.38 93 PRO A C 1
ATOM 709 O O . PRO A 1 93 ? -3.277 21.188 7.699 1 93.38 93 PRO A O 1
ATOM 712 N N . ALA A 1 94 ? -1.37 20.453 6.828 1 93.69 94 ALA A N 1
ATOM 713 C CA . ALA A 1 94 ? -1.981 19.219 6.363 1 93.69 94 ALA A CA 1
ATOM 714 C C . ALA A 1 94 ? -2.482 18.375 7.539 1 93.69 94 ALA A C 1
ATOM 716 O O . ALA A 1 94 ? -3.604 17.859 7.512 1 93.69 94 ALA A O 1
ATOM 717 N N . LEU A 1 95 ? -1.678 18.281 8.57 1 92.62 95 LEU A N 1
ATOM 718 C CA . LEU A 1 95 ? -2.068 17.531 9.766 1 92.62 95 LEU A CA 1
ATOM 719 C C . LEU A 1 95 ? -3.271 18.188 10.445 1 92.62 95 LEU A C 1
ATOM 721 O O . LEU A 1 95 ? -4.176 17.484 10.914 1 92.62 95 LEU A O 1
ATOM 725 N N . TYR A 1 96 ? -3.211 19.438 10.461 1 90.12 96 TYR A N 1
ATOM 726 C CA . TYR A 1 96 ? -4.316 20.172 11.062 1 90.12 96 TYR A CA 1
ATOM 727 C C . TYR A 1 96 ? -5.609 19.953 10.289 1 90.12 96 TYR A C 1
ATOM 729 O O . TYR A 1 96 ? -6.68 19.812 10.883 1 90.12 96 TYR A O 1
ATOM 737 N N . GLY A 1 97 ? -5.484 19.953 9.023 1 89.25 97 GLY A N 1
ATOM 738 C CA . GLY A 1 97 ? -6.648 19.656 8.203 1 89.25 97 GLY A CA 1
ATOM 739 C C . GLY A 1 97 ? -7.242 18.297 8.484 1 89.25 97 GLY A C 1
ATOM 740 O O . GLY A 1 97 ? -8.461 18.141 8.594 1 89.25 97 GLY A O 1
ATOM 741 N N . ILE A 1 98 ? -6.441 17.312 8.609 1 90.75 98 ILE A N 1
ATOM 742 C CA . ILE A 1 98 ? -6.887 15.953 8.898 1 90.75 98 ILE A CA 1
ATOM 743 C C . ILE A 1 98 ? -7.586 15.914 10.258 1 90.75 98 ILE A C 1
ATOM 745 O O . ILE A 1 98 ? -8.625 15.281 10.406 1 90.75 98 ILE A O 1
ATOM 749 N N . HIS A 1 99 ? -7.012 16.594 11.148 1 86.69 99 HIS A N 1
ATOM 750 C CA . HIS A 1 99 ? -7.609 16.688 12.477 1 86.69 99 HIS A CA 1
ATOM 751 C C . HIS A 1 99 ? -9 17.312 12.414 1 86.69 99 HIS A C 1
ATOM 753 O O . HIS A 1 99 ? -9.922 16.844 13.094 1 86.69 99 HIS A O 1
ATOM 759 N N . ARG A 1 100 ? -9.102 18.312 11.664 1 85.06 100 ARG A N 1
ATOM 760 C CA . ARG A 1 100 ? -10.391 18.969 11.516 1 85.06 100 ARG A CA 1
ATOM 761 C C . ARG A 1 100 ? -11.43 18.031 10.922 1 85.06 100 ARG A C 1
ATOM 763 O O . ARG A 1 100 ? -12.594 18.031 11.328 1 85.06 100 ARG A O 1
ATOM 770 N N . ILE A 1 101 ? -11.008 17.25 10.031 1 87.69 101 ILE A N 1
ATOM 771 C CA . ILE A 1 101 ? -11.891 16.312 9.359 1 87.69 101 ILE A CA 1
ATOM 772 C C . ILE A 1 101 ? -12.32 15.219 10.352 1 87.69 101 ILE A C 1
ATOM 774 O O . ILE A 1 101 ? -13.461 14.758 10.312 1 87.69 101 ILE A O 1
ATOM 778 N N . ILE A 1 102 ? -11.445 14.844 11.242 1 86.81 102 ILE A N 1
ATOM 779 C CA . ILE A 1 102 ? -11.734 13.836 12.25 1 86.81 102 ILE A CA 1
ATOM 780 C C . ILE A 1 102 ? -12.797 14.367 13.219 1 86.81 102 ILE A C 1
ATOM 782 O O . ILE A 1 102 ? -13.703 13.625 13.617 1 86.81 102 ILE A O 1
ATOM 786 N N . ARG A 1 103 ? -12.695 15.602 13.5 1 80.06 103 ARG A N 1
ATOM 787 C CA . ARG A 1 103 ? -13.617 16.219 14.453 1 80.06 103 ARG A CA 1
ATOM 788 C C . ARG A 1 103 ? -14.969 16.484 13.805 1 80.06 103 ARG A C 1
ATOM 790 O O . ARG A 1 103 ? -16.016 16.375 14.453 1 80.06 103 ARG A O 1
ATOM 797 N N . ASP A 1 104 ? -14.789 16.938 12.578 1 78.19 104 ASP A N 1
ATOM 798 C CA . ASP A 1 104 ? -15.992 17.328 11.844 1 78.19 104 ASP A CA 1
ATOM 799 C C . ASP A 1 104 ? -16 16.703 10.445 1 78.19 104 ASP A C 1
ATOM 801 O O . ASP A 1 104 ? -15.32 17.172 9.539 1 78.19 104 ASP A O 1
ATOM 805 N N . SER A 1 105 ? -16.859 15.758 10.242 1 78.56 105 SER A N 1
ATOM 806 C CA . SER A 1 105 ? -16.922 14.992 8.992 1 78.56 105 SER A CA 1
ATOM 807 C C . SER A 1 105 ? -17.438 15.859 7.844 1 78.56 105 SER A C 1
ATOM 809 O O . SER A 1 105 ? -17.188 15.555 6.676 1 78.56 105 SER A O 1
ATOM 811 N N . GLU A 1 106 ? -18.016 16.906 8.109 1 75.38 106 GLU A N 1
ATOM 812 C CA . GLU A 1 106 ? -18.562 17.766 7.07 1 75.38 106 GLU A CA 1
ATOM 813 C C . GLU A 1 106 ? -17.469 18.5 6.32 1 75.38 106 GLU A C 1
ATOM 815 O O . GLU A 1 106 ? -17.656 18.906 5.168 1 75.38 106 GLU A O 1
ATOM 820 N N . VAL A 1 107 ? -16.469 18.688 7.031 1 77.81 107 VAL A N 1
ATOM 821 C CA . VAL A 1 107 ? -15.336 19.391 6.445 1 77.81 107 VAL A CA 1
ATOM 822 C C . VAL A 1 107 ? -14.758 18.562 5.297 1 77.81 107 VAL A C 1
ATOM 824 O O . VAL A 1 107 ? -14.078 19.109 4.418 1 77.81 107 VAL A O 1
ATOM 827 N N . GLU A 1 108 ? -15.086 17.312 5.246 1 79.25 108 GLU A N 1
ATOM 828 C CA . GLU A 1 108 ? -14.555 16.406 4.234 1 79.25 108 GLU A CA 1
ATOM 829 C C . GLU A 1 108 ? -15.125 16.719 2.855 1 79.25 108 GLU A C 1
ATOM 831 O O . GLU A 1 108 ? -14.562 16.312 1.838 1 79.25 108 GLU A O 1
ATOM 836 N N . GLU A 1 109 ? -16.094 17.5 2.816 1 77.25 109 GLU A N 1
ATOM 837 C CA . GLU A 1 109 ? -16.734 17.844 1.55 1 77.25 109 GLU A CA 1
ATOM 838 C C . GLU A 1 109 ? -16 19 0.865 1 77.25 109 GLU A C 1
ATOM 840 O O . GLU A 1 109 ? -16.156 19.203 -0.34 1 77.25 109 GLU A O 1
ATOM 845 N N . SER A 1 110 ? -15.164 19.703 1.595 1 78 110 SER A N 1
ATOM 846 C CA . SER A 1 110 ? -14.336 20.75 1.001 1 78 110 SER A CA 1
ATOM 847 C C . SER A 1 110 ? -13.133 20.156 0.279 1 78 110 SER A C 1
ATOM 849 O O . SER A 1 110 ? -12.93 18.938 0.285 1 78 110 SER A O 1
ATOM 851 N N . PHE A 1 111 ? -12.438 21.031 -0.455 1 83.06 111 PHE A N 1
ATOM 852 C CA . PHE A 1 111 ? -11.289 20.516 -1.19 1 83.06 111 PHE A CA 1
ATOM 853 C C . PHE A 1 111 ? -10.203 20.047 -0.233 1 83.06 111 PHE A C 1
ATOM 855 O O . PHE A 1 111 ? -9.758 18.906 -0.307 1 83.06 111 PHE A O 1
ATOM 862 N N . PHE A 1 112 ? -9.766 20.844 0.772 1 85.56 112 PHE A N 1
ATOM 863 C CA . PHE A 1 112 ? -8.742 20.453 1.736 1 85.56 112 PHE A CA 1
ATOM 864 C C . PHE A 1 112 ? -9.297 20.484 3.156 1 85.56 112 PHE A C 1
ATOM 866 O O . PHE A 1 112 ? -8.648 20.016 4.094 1 85.56 112 PHE A O 1
ATOM 873 N N . GLY A 1 113 ? -10.469 20.984 3.299 1 77.25 113 GLY A N 1
ATOM 874 C CA . GLY A 1 113 ? -11.062 21.109 4.621 1 77.25 113 GLY A CA 1
ATOM 875 C C . GLY A 1 113 ? -10.359 22.109 5.508 1 77.25 113 GLY A C 1
ATOM 876 O O . GLY A 1 113 ? -10.375 21.984 6.734 1 77.25 113 GLY A O 1
ATOM 877 N N . LEU A 1 114 ? -9.547 23.031 4.938 1 85.06 114 LEU A N 1
ATOM 878 C CA . LEU A 1 114 ? -8.766 24.016 5.676 1 85.06 114 LEU A CA 1
ATOM 879 C C . LEU A 1 114 ? -9.211 25.438 5.332 1 85.06 114 LEU A C 1
ATOM 881 O O . LEU A 1 114 ? -9.617 25.703 4.199 1 85.06 114 LEU A O 1
ATOM 885 N N . ASP A 1 115 ? -9.141 26.281 6.305 1 83.5 115 ASP A N 1
ATOM 886 C CA . ASP A 1 115 ? -9.367 27.703 6.078 1 83.5 115 ASP A CA 1
ATOM 887 C C . ASP A 1 115 ? -8.219 28.328 5.285 1 83.5 115 ASP A C 1
ATOM 889 O O . ASP A 1 115 ? -7.094 27.828 5.32 1 83.5 115 ASP A O 1
ATOM 893 N N . LYS A 1 116 ? -8.438 29.391 4.609 1 86.69 116 LYS A N 1
ATOM 894 C CA . LYS A 1 116 ? -7.469 30.062 3.74 1 86.69 116 LYS A CA 1
ATOM 895 C C . LYS A 1 116 ? -6.246 30.516 4.527 1 86.69 116 LYS A C 1
ATOM 897 O O . LYS A 1 116 ? -5.137 30.562 3.988 1 86.69 116 LYS A O 1
ATOM 902 N N . LYS A 1 117 ? -6.402 30.859 5.758 1 88.75 117 LYS A N 1
ATOM 903 C CA . LYS A 1 117 ? -5.305 31.375 6.566 1 88.75 117 LYS A CA 1
ATOM 904 C C . LYS A 1 117 ? -4.211 30.328 6.746 1 88.75 117 LYS A C 1
ATOM 906 O O . LYS A 1 117 ? -3.039 30.672 6.926 1 88.75 117 LYS A O 1
ATOM 911 N N . HIS A 1 118 ? -4.566 29.078 6.672 1 90.25 118 HIS A N 1
ATOM 912 C CA . HIS A 1 118 ? -3.604 28 6.891 1 90.25 118 HIS A CA 1
ATOM 913 C C . HIS A 1 118 ? -2.762 27.75 5.648 1 90.25 118 HIS A C 1
ATOM 915 O O . HIS A 1 118 ? -1.797 26.984 5.688 1 90.25 118 HIS A O 1
ATOM 921 N N . PHE A 1 119 ? -3.037 28.453 4.543 1 89.5 119 PHE A N 1
ATOM 922 C CA . PHE A 1 119 ? -2.26 28.312 3.316 1 89.5 119 PHE A CA 1
ATOM 923 C C . PHE A 1 119 ? -1.184 29.391 3.234 1 89.5 119 PHE A C 1
ATOM 925 O O . PHE A 1 119 ? -0.259 29.281 2.426 1 89.5 119 PHE A O 1
ATOM 932 N N . LEU A 1 120 ? -1.266 30.328 4.078 1 91.44 120 LEU A N 1
ATOM 933 C CA . LEU A 1 120 ? -0.375 31.484 3.992 1 91.44 120 LEU A CA 1
ATOM 934 C C . LEU A 1 120 ? 1.075 31.078 4.215 1 91.44 120 LEU A C 1
ATOM 936 O O . LEU A 1 120 ? 1.945 31.375 3.395 1 91.44 120 LEU A O 1
ATOM 940 N N . LEU A 1 121 ? 1.307 30.406 5.262 1 91.12 121 LEU A N 1
ATOM 941 C CA . LEU A 1 121 ? 2.68 30.047 5.602 1 91.12 121 LEU A CA 1
ATOM 942 C C . LEU A 1 121 ? 3.248 29.047 4.598 1 91.12 121 LEU A C 1
ATOM 944 O O . LEU A 1 121 ? 4.34 29.25 4.059 1 91.12 121 LEU A O 1
ATOM 948 N N . PRO A 1 122 ? 2.51 27.953 4.219 1 91.88 122 PRO A N 1
ATOM 949 C CA . PRO A 1 122 ? 3.029 27.047 3.188 1 91.88 122 PRO A CA 1
ATOM 950 C C . PRO A 1 122 ? 3.324 27.766 1.872 1 91.88 122 PRO A C 1
ATOM 952 O O . PRO A 1 122 ? 4.375 27.547 1.268 1 91.88 122 PRO A O 1
ATOM 955 N N . VAL A 1 123 ? 2.471 28.594 1.491 1 93.88 123 VAL A N 1
ATOM 956 C CA . VAL A 1 123 ? 2.662 29.328 0.24 1 93.88 123 VAL A CA 1
ATOM 957 C C . VAL A 1 123 ? 3.902 30.203 0.34 1 93.88 123 VAL A C 1
ATOM 959 O O . VAL A 1 123 ? 4.688 30.297 -0.607 1 93.88 123 VAL A O 1
ATOM 962 N N . ALA A 1 124 ? 4.07 30.859 1.476 1 95.06 124 ALA A N 1
ATOM 963 C CA . ALA A 1 124 ? 5.258 31.688 1.687 1 95.06 124 ALA A CA 1
ATOM 964 C C . ALA A 1 124 ? 6.535 30.875 1.534 1 95.06 124 ALA A C 1
ATOM 966 O O . ALA A 1 124 ? 7.496 31.328 0.904 1 95.06 124 ALA A O 1
ATOM 967 N N . PHE A 1 125 ? 6.586 29.656 2.059 1 96.06 125 PHE A N 1
ATOM 968 C CA . PHE A 1 125 ? 7.754 28.781 1.959 1 96.06 125 PHE A CA 1
ATOM 969 C C . PHE A 1 125 ? 8 28.375 0.514 1 96.06 125 PHE A C 1
ATOM 971 O O . PHE A 1 125 ? 9.148 28.297 0.069 1 96.06 125 PHE A O 1
ATOM 978 N N . TRP A 1 126 ? 6.961 28.078 -0.227 1 96.31 126 TRP A N 1
ATOM 979 C CA . TRP A 1 126 ? 7.105 27.656 -1.617 1 96.31 126 TRP A CA 1
ATOM 980 C C . TRP A 1 126 ? 7.574 28.812 -2.488 1 96.31 126 TRP A C 1
ATOM 982 O O . TRP A 1 126 ? 8.367 28.625 -3.412 1 96.31 126 TRP A O 1
ATOM 992 N N . VAL A 1 127 ? 7.086 30 -2.188 1 96 127 VAL A N 1
ATOM 993 C CA . VAL A 1 127 ? 7.527 31.188 -2.91 1 96 127 VAL A CA 1
ATOM 994 C C . VAL A 1 127 ? 9.008 31.453 -2.629 1 96 127 VAL A C 1
ATOM 996 O O . VAL A 1 127 ? 9.773 31.75 -3.545 1 96 127 VAL A O 1
ATOM 999 N N . LEU A 1 128 ? 9.375 31.359 -1.377 1 94.62 128 LEU A N 1
ATOM 1000 C CA . LEU A 1 128 ? 10.773 31.516 -1.004 1 94.62 128 LEU A CA 1
ATOM 1001 C C . LEU A 1 128 ? 11.641 30.484 -1.726 1 94.62 128 LEU A C 1
ATOM 1003 O O . LEU A 1 128 ? 12.719 30.812 -2.219 1 94.62 128 LEU A O 1
ATOM 1007 N N . TYR A 1 129 ? 11.188 29.25 -1.768 1 95.69 129 TYR A N 1
ATOM 1008 C CA . TYR A 1 129 ? 11.906 28.188 -2.471 1 95.69 129 TYR A CA 1
ATOM 1009 C C . TYR A 1 129 ? 12.062 28.516 -3.949 1 95.69 129 TYR A C 1
ATOM 1011 O O . TYR A 1 129 ? 13.148 28.375 -4.516 1 95.69 129 TYR A O 1
ATOM 1019 N N . ALA A 1 130 ? 11 28.984 -4.539 1 95.44 130 ALA A N 1
ATOM 1020 C CA . ALA A 1 130 ? 11.039 29.344 -5.953 1 95.44 130 ALA A CA 1
ATOM 1021 C C . ALA A 1 130 ? 12.039 30.469 -6.199 1 95.44 130 ALA A C 1
ATOM 1023 O O . ALA A 1 130 ? 12.773 30.453 -7.191 1 95.44 130 ALA A O 1
ATOM 1024 N N . ALA A 1 131 ? 12.117 31.406 -5.344 1 94.5 131 ALA A N 1
ATOM 1025 C CA . ALA A 1 131 ? 13.031 32.531 -5.461 1 94.5 131 ALA A CA 1
ATOM 1026 C C . ALA A 1 131 ? 14.484 32.062 -5.375 1 94.5 131 ALA A C 1
ATOM 1028 O O . ALA A 1 131 ? 15.336 32.531 -6.133 1 94.5 131 ALA A O 1
ATOM 1029 N N . ILE A 1 132 ? 14.727 31.141 -4.5 1 92.69 132 ILE A N 1
ATOM 1030 C CA . ILE A 1 132 ? 16.078 30.656 -4.301 1 92.69 132 ILE A CA 1
ATOM 1031 C C . ILE A 1 132 ? 16.5 29.797 -5.488 1 92.69 132 ILE A C 1
ATOM 1033 O O . ILE A 1 132 ? 17.672 29.797 -5.887 1 92.69 132 ILE A O 1
ATOM 1037 N N . CYS A 1 133 ? 15.516 29.062 -6.09 1 92 133 CYS A N 1
ATOM 1038 C CA . CYS A 1 133 ? 15.797 28.156 -7.188 1 92 133 CYS A CA 1
ATOM 1039 C C . CYS A 1 133 ? 16.234 28.906 -8.438 1 92 133 CYS A C 1
ATOM 1041 O O . CYS A 1 133 ? 16.828 28.328 -9.344 1 92 133 CYS A O 1
ATOM 1043 N N . VAL A 1 134 ? 16.016 30.219 -8.461 1 92.31 134 VAL A N 1
ATOM 1044 C CA . VAL A 1 134 ? 16.422 31.031 -9.594 1 92.31 134 VAL A CA 1
ATOM 1045 C C . VAL A 1 134 ? 17.922 31.312 -9.531 1 92.31 134 VAL A C 1
ATOM 1047 O O . VAL A 1 134 ? 18.547 31.578 -10.555 1 92.31 134 VAL A O 1
ATOM 1050 N N . SER A 1 135 ? 18.516 31.156 -8.422 1 91.94 135 SER A N 1
ATOM 1051 C CA . SER A 1 135 ? 19.953 31.375 -8.258 1 91.94 135 SER A CA 1
ATOM 1052 C C . SER A 1 135 ? 20.766 30.344 -9.039 1 91.94 135 SER A C 1
ATOM 1054 O O . SER A 1 135 ? 20.281 29.25 -9.312 1 91.94 135 SER A O 1
ATOM 1056 N N . ASP A 1 136 ? 21.906 30.703 -9.352 1 92.62 136 ASP A N 1
ATOM 1057 C CA . ASP A 1 136 ? 22.766 29.797 -10.102 1 92.62 136 ASP A CA 1
ATOM 1058 C C . ASP A 1 136 ? 23.219 28.625 -9.242 1 92.62 136 ASP A C 1
ATOM 1060 O O . ASP A 1 136 ? 23.359 28.75 -8.023 1 92.62 136 ASP A O 1
ATOM 1064 N N . SER A 1 137 ? 23.453 27.531 -9.836 1 92 137 SER A N 1
ATOM 1065 C CA . SER A 1 137 ? 23.766 26.281 -9.156 1 92 137 SER A CA 1
ATOM 1066 C C . SER A 1 137 ? 25.062 26.391 -8.367 1 92 137 SER A C 1
ATOM 1068 O O . SER A 1 137 ? 25.172 25.844 -7.273 1 92 137 SER A O 1
ATOM 1070 N N . GLU A 1 138 ? 26.047 27.062 -8.898 1 93.5 138 GLU A N 1
ATOM 1071 C CA . GLU A 1 138 ? 27.328 27.203 -8.227 1 93.5 138 GLU A CA 1
ATOM 1072 C C . GLU A 1 138 ? 27.188 27.984 -6.914 1 93.5 138 GLU A C 1
ATOM 1074 O O . GLU A 1 138 ? 27.797 27.609 -5.906 1 93.5 138 GLU A O 1
ATOM 1079 N N . SER A 1 139 ? 26.438 29 -7 1 94.31 139 SER A N 1
ATOM 1080 C CA . SER A 1 139 ? 26.188 29.781 -5.797 1 94.31 139 SER A CA 1
ATOM 1081 C C . SER A 1 139 ? 25.484 28.953 -4.727 1 94.31 139 SER A C 1
ATOM 1083 O O . SER A 1 139 ? 25.812 29.062 -3.543 1 94.31 139 SER A O 1
ATOM 1085 N N . LEU A 1 140 ? 24.547 28.172 -5.129 1 94.88 140 LEU A N 1
ATOM 1086 C CA . LEU A 1 140 ? 23.812 27.312 -4.195 1 94.88 140 LEU A CA 1
ATOM 1087 C C . LEU A 1 140 ? 24.75 26.281 -3.562 1 94.88 140 LEU A C 1
ATOM 1089 O O . LEU A 1 140 ? 24.703 26.078 -2.35 1 94.88 140 LEU A O 1
ATOM 1093 N N . VAL A 1 141 ? 25.562 25.688 -4.426 1 94.44 141 VAL A N 1
ATOM 1094 C CA . VAL A 1 141 ? 26.484 24.672 -3.943 1 94.44 141 VAL A CA 1
ATOM 1095 C C . VAL A 1 141 ? 27.453 25.297 -2.938 1 94.44 141 VAL A C 1
ATOM 1097 O O . VAL A 1 141 ? 27.719 24.719 -1.879 1 94.44 141 VAL A O 1
ATOM 1100 N N . ASN A 1 142 ? 27.953 26.484 -3.219 1 93.25 142 ASN A N 1
ATOM 1101 C CA . ASN A 1 142 ? 28.844 27.188 -2.295 1 93.25 142 ASN A CA 1
ATOM 1102 C C . ASN A 1 142 ? 28.141 27.5 -0.976 1 93.25 142 ASN A C 1
ATOM 1104 O O . ASN A 1 142 ? 28.75 27.438 0.09 1 93.25 142 ASN A O 1
ATOM 1108 N N . GLY A 1 143 ? 26.922 27.859 -1.068 1 91.75 143 GLY A N 1
ATOM 1109 C CA . GLY A 1 143 ? 26.125 28.078 0.132 1 91.75 143 GLY A CA 1
ATOM 1110 C C . GLY A 1 143 ? 26 26.859 1.008 1 91.75 143 GLY A C 1
ATOM 1111 O O . GLY A 1 143 ? 26.156 26.938 2.23 1 91.75 143 GLY A O 1
ATOM 1112 N N . PHE A 1 144 ? 25.797 25.734 0.356 1 92.75 144 PHE A N 1
ATOM 1113 C CA . PHE A 1 144 ? 25.688 24.484 1.091 1 92.75 144 PHE A CA 1
ATOM 1114 C C . PHE A 1 144 ? 27.031 24.125 1.744 1 92.75 144 PHE A C 1
ATOM 1116 O O . PHE A 1 144 ? 27.062 23.672 2.889 1 92.75 144 PHE A O 1
ATOM 1123 N N . GLU A 1 145 ? 28.094 24.312 1.029 1 91.5 145 GLU A N 1
ATOM 1124 C CA . GLU A 1 145 ? 29.422 24.016 1.566 1 91.5 145 GLU A CA 1
ATOM 1125 C C . GLU A 1 145 ? 29.734 24.875 2.781 1 91.5 145 GLU A C 1
ATOM 1127 O O . GLU A 1 145 ? 30.281 24.391 3.77 1 91.5 145 GLU A O 1
ATOM 1132 N N . ARG A 1 146 ? 29.375 26.125 2.672 1 91.25 146 ARG A N 1
ATOM 1133 C CA . ARG A 1 146 ? 29.547 27.016 3.812 1 91.25 146 ARG A CA 1
ATOM 1134 C C . ARG A 1 146 ? 28.688 26.562 4.992 1 91.25 146 ARG A C 1
ATOM 1136 O O . ARG A 1 146 ? 29.141 26.594 6.141 1 91.25 146 ARG A O 1
ATOM 1143 N N . PHE A 1 147 ? 27.469 26.109 4.68 1 91.75 147 PHE A N 1
ATOM 1144 C CA . PHE A 1 147 ? 26.531 25.672 5.703 1 91.75 147 PHE A CA 1
ATOM 1145 C C . PHE A 1 147 ? 27.062 24.438 6.434 1 91.75 147 PHE A C 1
ATOM 1147 O O . PHE A 1 147 ? 26.984 24.359 7.66 1 91.75 147 PHE A O 1
ATOM 1154 N N . VAL A 1 148 ? 27.625 23.531 5.734 1 88.44 148 VAL A N 1
ATOM 1155 C CA . VAL A 1 148 ? 28.078 22.266 6.309 1 88.44 148 VAL A CA 1
ATOM 1156 C C . VAL A 1 148 ? 29.375 22.5 7.078 1 88.44 148 VAL A C 1
ATOM 1158 O O . VAL A 1 148 ? 29.609 21.859 8.102 1 88.44 148 VAL A O 1
ATOM 1161 N N . SER A 1 149 ? 30.219 23.453 6.629 1 87.06 149 SER A N 1
ATOM 1162 C CA . SER A 1 149 ? 31.562 23.641 7.176 1 87.06 149 SER A CA 1
ATOM 1163 C C . SER A 1 149 ? 31.531 24.562 8.398 1 87.06 149 SER A C 1
ATOM 1165 O O . SER A 1 149 ? 32.375 24.438 9.281 1 87.06 149 SER A O 1
ATOM 1167 N N . ARG A 1 150 ? 30.594 25.516 8.445 1 85.88 150 ARG A N 1
ATOM 1168 C CA . ARG A 1 150 ? 30.609 26.5 9.523 1 85.88 150 ARG A CA 1
ATOM 1169 C C . ARG A 1 150 ? 29.203 26.672 10.109 1 85.88 150 ARG A C 1
ATOM 1171 O O . ARG A 1 150 ? 28.203 26.625 9.383 1 85.88 150 ARG A O 1
ATOM 1178 N N . SER A 1 151 ? 29.156 26.703 11.43 1 84.62 151 SER A N 1
ATOM 1179 C CA . SER A 1 151 ? 27.906 27.031 12.086 1 84.62 151 SER A CA 1
ATOM 1180 C C . SER A 1 151 ? 27.781 28.547 12.328 1 84.62 151 SER A C 1
ATOM 1182 O O . SER A 1 151 ? 28.672 29.156 12.914 1 84.62 151 SER A O 1
ATOM 1184 N N . THR A 1 152 ? 26.766 29.125 11.719 1 84.88 152 THR A N 1
ATOM 1185 C CA . THR A 1 152 ? 26.516 30.547 11.898 1 84.88 152 THR A CA 1
ATOM 1186 C C . THR A 1 152 ? 25.125 30.781 12.484 1 84.88 152 THR A C 1
ATOM 1188 O O . THR A 1 152 ? 24.297 29.875 12.516 1 84.88 152 THR A O 1
ATOM 1191 N N . SER A 1 153 ? 24.922 31.953 12.984 1 86.12 153 SER A N 1
ATOM 1192 C CA . SER A 1 153 ? 23.609 32.344 13.516 1 86.12 153 SER A CA 1
ATOM 1193 C C . SER A 1 153 ? 22.547 32.312 12.43 1 86.12 153 SER A C 1
ATOM 1195 O O . SER A 1 153 ? 21.359 32.156 12.719 1 86.12 153 SER A O 1
ATOM 1197 N N . LEU A 1 154 ? 22.969 32.375 11.18 1 83 154 LEU A N 1
ATOM 1198 C CA . LEU A 1 154 ? 22.047 32.344 10.055 1 83 154 LEU A CA 1
ATOM 1199 C C . LEU A 1 154 ? 21.422 30.969 9.891 1 83 154 LEU A C 1
ATOM 1201 O O . LEU A 1 154 ? 20.375 30.828 9.258 1 83 154 LEU A O 1
ATOM 1205 N N . ASP A 1 155 ? 21.969 29.984 10.531 1 88.19 155 ASP A N 1
ATOM 1206 C CA . ASP A 1 155 ? 21.453 28.625 10.461 1 88.19 155 ASP A CA 1
ATOM 1207 C C . ASP A 1 155 ? 20.094 28.516 11.164 1 88.19 155 ASP A C 1
ATOM 1209 O O . ASP A 1 155 ? 19.344 27.594 10.922 1 88.19 155 ASP A O 1
ATOM 1213 N N . LEU A 1 156 ? 19.812 29.531 12.016 1 87.94 156 LEU A N 1
ATOM 1214 C CA . LEU A 1 156 ? 18.594 29.516 12.797 1 87.94 156 LEU A CA 1
ATOM 1215 C C . LEU A 1 156 ? 17.375 29.641 11.891 1 87.94 156 LEU A C 1
ATOM 1217 O O . LEU A 1 156 ? 16.281 29.203 12.258 1 87.94 156 LEU A O 1
ATOM 1221 N N . ILE A 1 157 ? 17.578 30.141 10.711 1 88.12 157 ILE A N 1
ATOM 1222 C CA . ILE A 1 157 ? 16.469 30.344 9.789 1 88.12 157 ILE A CA 1
ATOM 1223 C C . ILE A 1 157 ? 15.883 29 9.383 1 88.12 157 ILE A C 1
ATOM 1225 O O . ILE A 1 157 ? 14.688 28.891 9.117 1 88.12 157 ILE A O 1
ATOM 1229 N N . PHE A 1 158 ? 16.688 27.969 9.453 1 91.25 158 PHE A N 1
ATOM 1230 C CA . PHE A 1 158 ? 16.266 26.656 9 1 91.25 158 PHE A CA 1
ATOM 1231 C C . PHE A 1 158 ? 15.391 25.969 10.055 1 91.25 158 PHE A C 1
ATOM 1233 O O . PHE A 1 158 ? 14.805 24.922 9.797 1 91.25 158 PHE A O 1
ATOM 1240 N N . TYR A 1 159 ? 15.219 26.625 11.234 1 92.75 159 TYR A N 1
ATOM 1241 C CA . TYR A 1 159 ? 14.305 26.125 12.258 1 92.75 159 TYR A CA 1
ATOM 1242 C C . TYR A 1 159 ? 12.883 26.625 12.008 1 92.75 159 TYR A C 1
ATOM 1244 O O . TYR A 1 159 ? 11.93 26.125 12.609 1 92.75 159 TYR A O 1
ATOM 1252 N N . ALA A 1 160 ? 12.727 27.547 11.125 1 92.75 160 ALA A N 1
ATOM 1253 C CA . ALA A 1 160 ? 11.43 28.188 10.898 1 92.75 160 ALA A CA 1
ATOM 1254 C C . ALA A 1 160 ? 10.375 27.156 10.516 1 92.75 160 ALA A C 1
ATOM 1256 O O . ALA A 1 160 ? 9.297 27.109 11.125 1 92.75 160 ALA A O 1
ATOM 1257 N N . PRO A 1 161 ? 10.648 26.266 9.555 1 94.31 161 PRO A N 1
ATOM 1258 C CA . PRO A 1 161 ? 9.625 25.281 9.227 1 94.31 161 PRO A CA 1
ATOM 1259 C C . PRO A 1 161 ? 9.312 24.344 10.398 1 94.31 161 PRO A C 1
ATOM 1261 O O . PRO A 1 161 ? 8.164 23.906 10.555 1 94.31 161 PRO A O 1
ATOM 1264 N N . PHE A 1 162 ? 10.281 24.062 11.25 1 94.81 162 PHE A N 1
ATOM 1265 C CA . PHE A 1 162 ? 10.055 23.234 12.438 1 94.81 162 PHE A CA 1
ATOM 1266 C C . PHE A 1 162 ? 9.148 23.969 13.43 1 94.81 162 PHE A C 1
ATOM 1268 O O . PHE A 1 162 ? 8.305 23.344 14.07 1 94.81 162 PHE A O 1
ATOM 1275 N N . ALA A 1 163 ? 9.375 25.25 13.523 1 94.06 163 ALA A N 1
ATOM 1276 C CA . ALA A 1 163 ? 8.562 26.047 14.43 1 94.06 163 ALA A CA 1
ATOM 1277 C C . ALA A 1 163 ? 7.105 26.078 13.977 1 94.06 163 ALA A C 1
ATOM 1279 O O . ALA A 1 163 ? 6.188 25.984 14.797 1 94.06 163 ALA A O 1
ATOM 1280 N N . VAL A 1 164 ? 6.938 26.188 12.688 1 93.69 164 VAL A N 1
ATOM 1281 C CA . VAL A 1 164 ? 5.586 26.172 12.141 1 93.69 164 VAL A CA 1
ATOM 1282 C C . VAL A 1 164 ? 4.922 24.828 12.43 1 93.69 164 VAL A C 1
ATOM 1284 O O . VAL A 1 164 ? 3.781 24.781 12.891 1 93.69 164 VAL A O 1
ATOM 1287 N N . LEU A 1 165 ? 5.613 23.75 12.188 1 94.88 165 LEU A N 1
ATOM 1288 C CA . LEU A 1 165 ? 5.098 22.422 12.461 1 94.88 165 LEU A CA 1
ATOM 1289 C C . LEU A 1 165 ? 4.758 22.266 13.945 1 94.88 165 LEU A C 1
ATOM 1291 O O . LEU A 1 165 ? 3.689 21.75 14.289 1 94.88 165 LEU A O 1
ATOM 1295 N N . ALA A 1 166 ? 5.637 22.75 14.812 1 93.25 166 ALA A N 1
ATOM 1296 C CA . ALA A 1 166 ? 5.414 22.672 16.25 1 93.25 166 ALA A CA 1
ATOM 1297 C C . ALA A 1 166 ? 4.16 23.438 16.656 1 93.25 166 ALA A C 1
ATOM 1299 O O . ALA A 1 166 ? 3.379 22.969 17.5 1 93.25 166 ALA A O 1
ATOM 1300 N N . GLY A 1 167 ? 3.98 24.625 16.078 1 91.75 167 GLY A N 1
ATOM 1301 C CA . GLY A 1 167 ? 2.787 25.406 16.359 1 91.75 167 GLY A CA 1
ATOM 1302 C C . GLY A 1 167 ? 1.502 24.688 15.984 1 91.75 167 GLY A C 1
ATOM 1303 O O . GLY A 1 167 ? 0.546 24.688 16.766 1 91.75 167 GLY A O 1
ATOM 1304 N N . TYR A 1 168 ? 1.482 24.031 14.891 1 91.75 168 TYR A N 1
ATOM 1305 C CA . TYR A 1 168 ? 0.295 23.312 14.453 1 91.75 168 TYR A CA 1
ATOM 1306 C C . TYR A 1 168 ? 0.068 22.078 15.312 1 91.75 168 TYR A C 1
ATOM 1308 O O . TYR A 1 168 ? -1.074 21.734 15.633 1 91.75 168 TYR A O 1
ATOM 1316 N N . ILE A 1 169 ? 1.129 21.391 15.672 1 91 169 ILE A N 1
ATOM 1317 C CA . ILE A 1 169 ? 1.007 20.203 16.516 1 91 169 ILE A CA 1
ATOM 1318 C C . ILE A 1 169 ? 0.426 20.609 17.875 1 91 169 ILE A C 1
ATOM 1320 O O . ILE A 1 169 ? -0.452 19.922 18.406 1 91 169 ILE A O 1
ATOM 1324 N N . LEU A 1 170 ? 0.921 21.734 18.375 1 87.62 170 LEU A N 1
ATOM 1325 C CA . LEU A 1 170 ? 0.394 22.234 19.656 1 87.62 170 LEU A CA 1
ATOM 1326 C C . LEU A 1 170 ? -1.086 22.578 19.531 1 87.62 170 LEU A C 1
ATOM 1328 O O . LEU A 1 170 ? -1.878 22.266 20.422 1 87.62 170 LEU A O 1
ATOM 1332 N N . GLY A 1 171 ? -1.445 23.188 18.422 1 83.94 171 GLY A N 1
ATOM 1333 C CA . GLY A 1 171 ? -2.846 23.484 18.172 1 83.94 171 GLY A CA 1
ATOM 1334 C C . GLY A 1 171 ? -3.713 22.25 18.062 1 83.94 171 GLY A C 1
ATOM 1335 O O . GLY A 1 171 ? -4.82 22.203 18.609 1 83.94 171 GLY A O 1
ATOM 1336 N N . LEU A 1 172 ? -3.207 21.266 17.375 1 85.19 172 LEU A N 1
ATOM 1337 C CA . LEU A 1 172 ? -3.912 20 17.219 1 85.19 172 LEU A CA 1
ATOM 1338 C C . LEU A 1 172 ? -4.082 19.297 18.562 1 85.19 172 LEU A C 1
ATOM 1340 O O . LEU A 1 172 ? -5.152 18.75 18.844 1 85.19 172 LEU A O 1
ATOM 1344 N N . LEU A 1 173 ? -3.021 19.312 19.359 1 83.56 173 LEU A N 1
ATOM 1345 C CA . LEU A 1 173 ? -3.066 18.656 20.656 1 83.56 173 LEU A CA 1
ATOM 1346 C C . LEU A 1 173 ? -4.109 19.297 21.562 1 83.56 173 LEU A C 1
ATOM 1348 O O . LEU A 1 173 ? -4.809 18.609 22.312 1 83.56 173 LEU A O 1
ATOM 1352 N N . LYS A 1 174 ? -4.273 20.547 21.406 1 80.06 174 LYS A N 1
ATOM 1353 C CA . LYS A 1 174 ? -5.289 21.266 22.172 1 80.06 174 LYS A CA 1
ATOM 1354 C C . LYS A 1 174 ? -6.691 20.891 21.703 1 80.06 174 LYS A C 1
ATOM 1356 O O . LYS A 1 174 ? -7.602 20.734 22.531 1 80.06 174 LYS A O 1
ATOM 1361 N N . GLY A 1 175 ? -6.852 20.625 20.438 1 75.69 175 GLY A N 1
ATOM 1362 C CA . GLY A 1 175 ? -8.148 20.312 19.859 1 75.69 175 GLY A CA 1
ATOM 1363 C C . GLY A 1 175 ? -8.602 18.891 20.141 1 75.69 175 GLY A C 1
ATOM 1364 O O . GLY A 1 175 ? -9.797 18.641 20.281 1 75.69 175 GLY A O 1
ATOM 1365 N N . ILE A 1 176 ? -7.578 18.047 20.219 1 76.69 176 ILE A N 1
ATOM 1366 C CA . ILE A 1 176 ? -7.957 16.641 20.344 1 76.69 176 ILE A CA 1
ATOM 1367 C C . ILE A 1 176 ? -7.746 16.172 21.781 1 76.69 176 ILE A C 1
ATOM 1369 O O . ILE A 1 176 ? -7.742 14.969 22.047 1 76.69 176 ILE A O 1
ATOM 1373 N N . ARG A 1 177 ? -7.574 17.062 22.625 1 80.25 177 ARG A N 1
ATOM 1374 C CA . ARG A 1 177 ? -7.293 16.719 24.016 1 80.25 177 ARG A CA 1
ATOM 1375 C C . ARG A 1 177 ? -8.352 15.766 24.562 1 80.25 177 ARG A C 1
ATOM 1377 O O . ARG A 1 177 ? -8.047 14.891 25.375 1 80.25 177 ARG A O 1
ATOM 1384 N N . ILE A 1 178 ? -9.562 15.875 24.031 1 80.06 178 ILE A N 1
ATOM 1385 C CA . ILE A 1 178 ? -10.664 15.055 24.516 1 80.06 178 ILE A CA 1
ATOM 1386 C C . ILE A 1 178 ? -10.453 13.602 24.094 1 80.06 178 ILE A C 1
ATOM 1388 O O . ILE A 1 178 ? -10.828 12.672 24.812 1 80.06 178 ILE A O 1
ATOM 1392 N N . LEU A 1 179 ? -9.82 13.414 22.969 1 84.81 179 LEU A N 1
ATOM 1393 C CA . LEU A 1 179 ? -9.586 12.078 22.438 1 84.81 179 LEU A CA 1
ATOM 1394 C C . LEU A 1 179 ? -8.477 11.375 23.203 1 84.81 179 LEU A C 1
ATOM 1396 O O . LEU A 1 179 ? -8.344 10.148 23.141 1 84.81 179 LEU A O 1
ATOM 1400 N N . PHE A 1 180 ? -7.707 12.164 23.938 1 83.94 180 PHE A N 1
ATOM 1401 C CA . PHE A 1 180 ? -6.547 11.586 24.609 1 83.94 180 PHE A CA 1
ATOM 1402 C C . PHE A 1 180 ? -6.793 11.484 26.109 1 83.94 180 PHE A C 1
ATOM 1404 O O . PHE A 1 180 ? -5.855 11.281 26.891 1 83.94 180 PHE A O 1
ATOM 1411 N N . LYS A 1 181 ? -8.008 11.648 26.422 1 82.12 181 LYS A N 1
ATOM 1412 C CA . LYS A 1 181 ? -8.367 11.336 27.797 1 82.12 181 LYS A CA 1
ATOM 1413 C C . LYS A 1 181 ? -8.133 9.859 28.109 1 82.12 181 LYS A C 1
ATOM 1415 O O . LYS A 1 181 ? -8.344 9 27.266 1 82.12 181 LYS A O 1
ATOM 1420 N N . VAL A 1 182 ? -7.742 9.578 29.328 1 83.06 182 VAL A N 1
ATOM 1421 C CA . VAL A 1 182 ? -7.332 8.242 29.75 1 83.06 182 VAL A CA 1
ATOM 1422 C C . VAL A 1 182 ? -8.469 7.25 29.5 1 83.06 182 VAL A C 1
ATOM 1424 O O . VAL A 1 182 ? -8.234 6.129 29.047 1 83.06 182 VAL A O 1
ATOM 1427 N N . ALA A 1 183 ? -9.703 7.645 29.766 1 80.31 183 ALA A N 1
ATOM 1428 C CA . ALA A 1 183 ? -10.859 6.773 29.594 1 80.31 183 ALA A CA 1
ATOM 1429 C C . ALA A 1 183 ? -11.055 6.402 28.125 1 80.31 183 ALA A C 1
ATOM 1431 O O . ALA A 1 183 ? -11.383 5.254 27.797 1 80.31 183 ALA A O 1
ATOM 1432 N N . VAL A 1 184 ? -10.812 7.367 27.281 1 85.69 184 VAL A N 1
ATOM 1433 C CA . VAL A 1 184 ? -10.992 7.137 25.859 1 85.69 184 VAL A CA 1
ATOM 1434 C C . VAL A 1 184 ? -9.844 6.293 25.328 1 85.69 184 VAL A C 1
ATOM 1436 O O . VAL A 1 184 ? -10.055 5.34 24.562 1 85.69 184 VAL A O 1
ATOM 1439 N N . LEU A 1 185 ? -8.625 6.551 25.719 1 87.88 185 LEU A N 1
ATOM 1440 C CA . LEU A 1 185 ? -7.434 5.844 25.281 1 87.88 185 LEU A CA 1
ATOM 1441 C C . LEU A 1 185 ? -7.48 4.379 25.688 1 87.88 185 LEU A C 1
ATOM 1443 O O . LEU A 1 185 ? -6.98 3.508 24.969 1 87.88 185 LEU A O 1
ATOM 1447 N N . ARG A 1 186 ? -8.016 4.129 26.766 1 86.75 186 ARG A N 1
ATOM 1448 C CA . ARG A 1 186 ? -8.086 2.762 27.266 1 86.75 186 ARG A CA 1
ATOM 1449 C C . ARG A 1 186 ? -9.078 1.933 26.469 1 86.75 186 ARG A C 1
ATOM 1451 O O . ARG A 1 186 ? -8.859 0.74 26.234 1 86.75 186 ARG A O 1
ATOM 1458 N N . GLU A 1 187 ? -10.109 2.578 25.953 1 87.06 187 GLU A N 1
ATOM 1459 C CA . GLU A 1 187 ? -11.203 1.845 25.328 1 87.06 187 GLU A CA 1
ATOM 1460 C C . GLU A 1 187 ? -11.07 1.838 23.812 1 87.06 187 GLU A C 1
ATOM 1462 O O . GLU A 1 187 ? -11.531 0.908 23.141 1 87.06 187 GLU A O 1
ATOM 1467 N N . GLU A 1 188 ? -10.477 2.865 23.328 1 89.62 188 GLU A N 1
ATOM 1468 C CA . GLU A 1 188 ? -10.516 3.045 21.875 1 89.62 188 GLU A CA 1
ATOM 1469 C C . GLU A 1 188 ? -9.133 2.859 21.25 1 89.62 188 GLU A C 1
ATOM 1471 O O . GLU A 1 188 ? -8.258 3.715 21.406 1 89.62 188 GLU A O 1
ATOM 1476 N N . TRP A 1 189 ? -9.023 1.841 20.469 1 89.19 189 TRP A N 1
ATOM 1477 C CA . TRP A 1 189 ? -7.738 1.539 19.859 1 89.19 189 TRP A CA 1
ATOM 1478 C C . TRP A 1 189 ? -7.375 2.588 18.812 1 89.19 189 TRP A C 1
ATOM 1480 O O . TRP A 1 189 ? -6.199 2.891 18.609 1 89.19 189 TRP A O 1
ATOM 1490 N N . THR A 1 190 ? -8.312 3.148 18.109 1 90.44 190 THR A N 1
ATOM 1491 C CA . THR A 1 190 ? -8.078 4.137 17.062 1 90.44 190 THR A CA 1
ATOM 1492 C C . THR A 1 190 ? -7.371 5.363 17.625 1 90.44 190 THR A C 1
ATOM 1494 O O . THR A 1 190 ? -6.488 5.93 16.984 1 90.44 190 THR A O 1
ATOM 1497 N N . THR A 1 191 ? -7.738 5.727 18.812 1 90.12 191 THR A N 1
ATOM 1498 C CA . THR A 1 191 ? -7.121 6.891 19.438 1 90.12 191 THR A CA 1
ATOM 1499 C C . THR A 1 191 ? -5.691 6.578 19.875 1 90.12 191 THR A C 1
ATOM 1501 O O . THR A 1 191 ? -4.82 7.449 19.828 1 90.12 191 THR A O 1
ATOM 1504 N N . ARG A 1 192 ? -5.453 5.355 20.281 1 90.75 192 ARG A N 1
ATOM 1505 C CA . ARG A 1 192 ? -4.094 4.949 20.625 1 90.75 192 ARG A CA 1
ATOM 1506 C C . ARG A 1 192 ? -3.188 5 19.406 1 90.75 192 ARG A C 1
ATOM 1508 O O . ARG A 1 192 ? -2.043 5.449 19.484 1 90.75 192 ARG A O 1
ATOM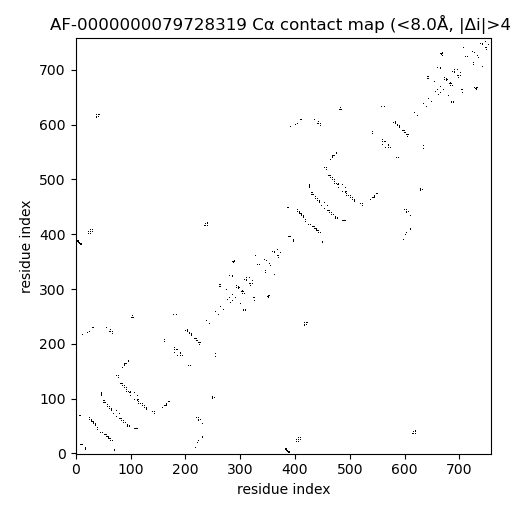 1515 N N . VAL A 1 193 ? -3.775 4.566 18.312 1 90.12 193 VAL A N 1
ATOM 1516 C CA . VAL A 1 193 ? -3.02 4.598 17.062 1 90.12 193 VAL A CA 1
ATOM 1517 C C . VAL A 1 193 ? -2.734 6.047 16.672 1 90.12 193 VAL A C 1
ATOM 1519 O O . VAL A 1 193 ? -1.622 6.371 16.25 1 90.12 193 VAL A O 1
ATOM 1522 N N . LEU A 1 194 ? -3.701 6.898 16.828 1 89.88 194 LEU A N 1
ATOM 1523 C CA . LEU A 1 194 ? -3.518 8.312 16.531 1 89.88 194 LEU A CA 1
ATOM 1524 C C . LEU A 1 194 ? -2.424 8.914 17.406 1 89.88 194 LEU A C 1
ATOM 1526 O O . LEU A 1 194 ? -1.577 9.672 16.922 1 89.88 194 LEU A O 1
ATOM 1530 N N . LEU A 1 195 ? -2.479 8.586 18.672 1 87.94 195 LEU A N 1
ATOM 1531 C CA . LEU A 1 195 ? -1.465 9.078 19.594 1 87.94 195 LEU A CA 1
ATOM 1532 C C . LEU A 1 195 ? -0.075 8.617 19.172 1 87.94 195 LEU A C 1
ATOM 1534 O O . LEU A 1 195 ? 0.881 9.391 19.203 1 87.94 195 LEU A O 1
ATOM 1538 N N . TYR A 1 196 ? 0 7.383 18.812 1 88.06 196 TYR A N 1
ATOM 1539 C CA . TYR A 1 196 ? 1.275 6.844 18.344 1 88.06 196 TYR A CA 1
ATOM 1540 C C . TYR A 1 196 ? 1.783 7.602 17.125 1 88.06 196 TYR A C 1
ATOM 1542 O O . TYR A 1 196 ? 2.965 7.945 17.047 1 88.06 196 TYR A O 1
ATOM 1550 N N . ILE A 1 197 ? 0.905 7.871 16.203 1 88.12 197 ILE A N 1
ATOM 1551 C CA . ILE A 1 197 ? 1.279 8.57 14.977 1 88.12 197 ILE A CA 1
ATOM 1552 C C . ILE A 1 197 ? 1.772 9.977 15.32 1 88.12 197 ILE A C 1
ATOM 1554 O O . ILE A 1 197 ? 2.783 10.438 14.781 1 88.12 197 ILE A O 1
ATOM 1558 N N . LEU A 1 198 ? 1.135 10.617 16.219 1 89.19 198 LEU A N 1
ATOM 1559 C CA . LEU A 1 198 ? 1.512 11.969 16.625 1 89.19 198 LEU A CA 1
ATOM 1560 C C . LEU A 1 198 ? 2.863 11.969 17.328 1 89.19 198 LEU A C 1
ATOM 1562 O O . LEU A 1 198 ? 3.725 12.797 17.031 1 89.19 198 LEU A O 1
ATOM 1566 N N . LEU A 1 199 ? 3.061 11.023 18.219 1 91.38 199 LEU A N 1
ATOM 1567 C CA . LEU A 1 199 ? 4.324 10.93 18.938 1 91.38 199 LEU A CA 1
ATOM 1568 C C . LEU A 1 199 ? 5.469 10.594 17.984 1 91.38 199 LEU A C 1
ATOM 1570 O O . LEU A 1 199 ? 6.57 11.125 18.125 1 91.38 199 LEU A O 1
ATOM 1574 N N . ALA A 1 200 ? 5.191 9.766 17.047 1 92.25 200 ALA A N 1
ATOM 1575 C CA . ALA A 1 200 ? 6.203 9.414 16.047 1 92.25 200 ALA A CA 1
ATOM 1576 C C . ALA A 1 200 ? 6.578 10.617 15.195 1 92.25 200 ALA A C 1
ATOM 1578 O O . ALA A 1 200 ? 7.754 10.82 14.875 1 92.25 200 ALA A O 1
ATOM 1579 N N . THR A 1 201 ? 5.57 11.398 14.828 1 91.5 201 THR A N 1
ATOM 1580 C CA . THR A 1 201 ? 5.82 12.602 14.047 1 91.5 201 THR A CA 1
ATOM 1581 C C . THR A 1 201 ? 6.676 13.594 14.836 1 91.5 201 THR A C 1
ATOM 1583 O O . THR A 1 201 ? 7.648 14.141 14.305 1 91.5 201 THR A O 1
ATOM 1586 N N . ILE A 1 202 ? 6.352 13.75 16.078 1 93.31 202 ILE A N 1
ATOM 1587 C CA . ILE A 1 202 ? 7.105 14.656 16.938 1 93.31 202 ILE A CA 1
ATOM 1588 C C . ILE A 1 202 ? 8.539 14.164 17.078 1 93.31 202 ILE A C 1
ATOM 1590 O O . ILE A 1 202 ? 9.492 14.922 16.891 1 93.31 202 ILE A O 1
ATOM 1594 N N . ALA A 1 203 ? 8.68 12.906 17.328 1 94.44 203 ALA A N 1
ATOM 1595 C CA . ALA A 1 203 ? 10 12.32 17.531 1 94.44 203 ALA A CA 1
ATOM 1596 C C . ALA A 1 203 ? 10.859 12.445 16.281 1 94.44 203 ALA A C 1
ATOM 1598 O O . ALA A 1 203 ? 12.016 12.852 16.344 1 94.44 203 ALA A O 1
ATOM 1599 N N . ASN A 1 204 ? 10.297 12.125 15.18 1 94.25 204 ASN A N 1
ATOM 1600 C CA . ASN A 1 204 ? 11.031 12.141 13.914 1 94.25 204 ASN A CA 1
ATOM 1601 C C . ASN A 1 204 ? 11.539 13.539 13.578 1 94.25 204 ASN A C 1
ATOM 1603 O O . ASN A 1 204 ? 12.703 13.703 13.211 1 94.25 204 ASN A O 1
ATOM 1607 N N . HIS A 1 205 ? 10.742 14.5 13.695 1 92.44 205 HIS A N 1
ATOM 1608 C CA . HIS A 1 205 ? 11.133 15.844 13.273 1 92.44 205 HIS A CA 1
ATOM 1609 C C . HIS A 1 205 ? 11.992 16.531 14.336 1 92.44 205 HIS A C 1
ATOM 1611 O O . HIS A 1 205 ? 12.805 17.391 14.016 1 92.44 205 HIS A O 1
ATOM 1617 N N . THR A 1 206 ? 11.844 16.031 15.609 1 94.19 206 THR A N 1
ATOM 1618 C CA . THR A 1 206 ? 12.766 16.5 16.641 1 94.19 206 THR A CA 1
ATOM 1619 C C . THR A 1 206 ? 14.18 15.992 16.359 1 94.19 206 THR A C 1
ATOM 1621 O O . THR A 1 206 ? 15.141 16.766 16.406 1 94.19 206 THR A O 1
ATOM 1624 N N . VAL A 1 207 ? 14.289 14.766 16.016 1 95.38 207 VAL A N 1
ATOM 1625 C CA . VAL A 1 207 ? 15.586 14.18 15.688 1 95.38 207 VAL A CA 1
ATOM 1626 C C . VAL A 1 207 ? 16.172 14.875 14.453 1 95.38 207 VAL A C 1
ATOM 1628 O O . VAL A 1 207 ? 17.375 15.164 14.414 1 95.38 207 VAL A O 1
ATOM 1631 N N . GLY A 1 208 ? 15.336 15.156 13.5 1 94.06 208 GLY A N 1
ATOM 1632 C CA . GLY A 1 208 ? 15.789 15.891 12.328 1 94.06 208 GLY A CA 1
ATOM 1633 C C . GLY A 1 208 ? 16.297 17.281 12.656 1 94.06 208 GLY A C 1
ATOM 1634 O O . GLY A 1 208 ? 17.312 17.734 12.094 1 94.06 208 GLY A O 1
ATOM 1635 N N . ALA A 1 209 ? 15.688 17.938 13.586 1 93.88 209 ALA A N 1
ATOM 1636 C CA . ALA A 1 209 ? 16.062 19.297 13.984 1 93.88 209 ALA A CA 1
ATOM 1637 C C . ALA A 1 209 ? 17.406 19.297 14.711 1 93.88 209 ALA A C 1
ATOM 1639 O O . ALA A 1 209 ? 18.125 20.297 14.688 1 93.88 209 ALA A O 1
ATOM 1640 N N . LEU A 1 210 ? 17.766 18.188 15.289 1 93.69 210 LEU A N 1
ATOM 1641 C CA . LEU A 1 210 ? 19.031 18.094 16.016 1 93.69 210 LEU A CA 1
ATOM 1642 C C . LEU A 1 210 ? 20.219 18.188 15.062 1 93.69 210 LEU A C 1
ATOM 1644 O O . LEU A 1 210 ? 21.328 18.484 15.492 1 93.69 210 LEU A O 1
ATOM 1648 N N . TYR A 1 211 ? 19.984 17.906 13.789 1 92.31 211 TYR A N 1
ATOM 1649 C CA . TYR A 1 211 ? 21.047 18.078 12.797 1 92.31 211 TYR A CA 1
ATOM 1650 C C . TYR A 1 211 ? 21.594 19.5 12.836 1 92.31 211 TYR A C 1
ATOM 1652 O O . TYR A 1 211 ? 22.797 19.703 12.688 1 92.31 211 TYR A O 1
ATOM 1660 N N . LEU A 1 212 ? 20.672 20.438 13.008 1 90.06 212 LEU A N 1
ATOM 1661 C CA . LEU A 1 212 ? 21.078 21.844 12.977 1 90.06 212 LEU A CA 1
ATOM 1662 C C . LEU A 1 212 ? 21.953 22.172 14.18 1 90.06 212 LEU A C 1
ATOM 1664 O O . LEU A 1 212 ? 22.656 23.188 14.18 1 90.06 212 LEU A O 1
ATOM 1668 N N . TRP A 1 213 ? 21.75 21.188 15.141 1 87.31 213 TRP A N 1
ATOM 1669 C CA . TRP A 1 213 ? 22.625 21.328 16.297 1 87.31 213 TRP A CA 1
ATOM 1670 C C . TRP A 1 213 ? 23.922 20.547 16.109 1 87.31 213 TRP A C 1
ATOM 1672 O O . TRP A 1 213 ? 23.969 19.344 16.312 1 87.31 213 TRP A O 1
ATOM 1682 N N . GLY A 1 214 ? 25.031 21.062 15.492 1 84.69 214 GLY A N 1
ATOM 1683 C CA . GLY A 1 214 ? 26.328 20.422 15.352 1 84.69 214 GLY A CA 1
ATOM 1684 C C . GLY A 1 214 ? 26.562 19.859 13.953 1 84.69 214 GLY A C 1
ATOM 1685 O O . GLY A 1 214 ? 27.672 19.406 13.648 1 84.69 214 GLY A O 1
ATOM 1686 N N . LYS A 1 215 ? 25.531 19.703 13.164 1 89.12 215 LYS A N 1
ATOM 1687 C CA . LYS A 1 215 ? 25.625 19.328 11.758 1 89.12 215 LYS A CA 1
ATOM 1688 C C . LYS A 1 215 ? 26.094 17.875 11.609 1 89.12 215 LYS A C 1
ATOM 1690 O O . LYS A 1 215 ? 26.906 17.578 10.727 1 89.12 215 LYS A O 1
ATOM 1695 N N . ASN A 1 216 ? 25.672 17 12.609 1 88.75 216 ASN A N 1
ATOM 1696 C CA . ASN A 1 216 ? 25.938 15.562 12.492 1 88.75 216 ASN A CA 1
ATOM 1697 C C . ASN A 1 216 ? 24.953 14.891 11.547 1 88.75 216 ASN A C 1
ATOM 1699 O O . ASN A 1 216 ? 23.75 14.82 11.844 1 88.75 216 ASN A O 1
ATOM 1703 N N . PRO A 1 217 ? 25.422 14.352 10.445 1 89 217 PRO A N 1
ATOM 1704 C CA . PRO A 1 217 ? 24.531 13.789 9.43 1 89 217 PRO A CA 1
ATOM 1705 C C . PRO A 1 217 ? 23.766 12.57 9.93 1 89 217 PRO A C 1
ATOM 1707 O O . PRO A 1 217 ? 22.734 12.203 9.352 1 89 217 PRO A O 1
ATOM 1710 N N . LEU A 1 218 ? 24.203 11.961 10.984 1 89.31 218 LEU A N 1
ATOM 1711 C CA . LEU A 1 218 ? 23.516 10.797 11.531 1 89.31 218 LEU A CA 1
ATOM 1712 C C . LEU A 1 218 ? 22.094 11.141 11.938 1 89.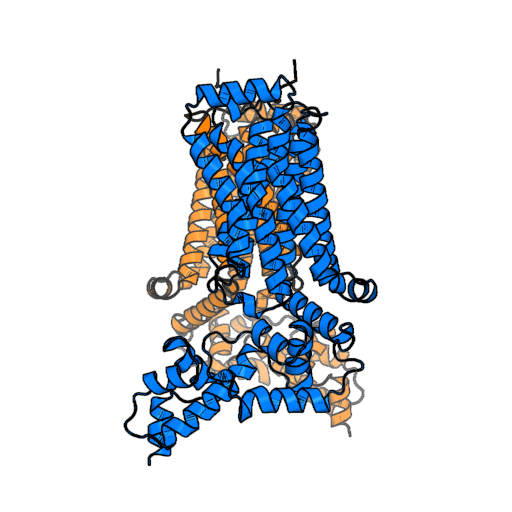31 218 LEU A C 1
ATOM 1714 O O . LEU A 1 218 ? 21.188 10.32 11.789 1 89.31 218 LEU A O 1
ATOM 1718 N N . PHE A 1 219 ? 21.891 12.336 12.422 1 93.44 219 PHE A N 1
ATOM 1719 C CA . PHE A 1 219 ? 20.562 12.75 12.867 1 93.44 219 PHE A CA 1
ATOM 1720 C C . PHE A 1 219 ? 19.594 12.812 11.688 1 93.44 219 PHE A C 1
ATOM 1722 O O . PHE A 1 219 ? 18.438 12.391 11.805 1 93.44 219 PHE A O 1
ATOM 1729 N N . LEU A 1 220 ? 20.062 13.289 10.547 1 93.69 220 LEU A N 1
ATOM 1730 C CA . LEU A 1 220 ? 19.219 13.352 9.367 1 93.69 220 LEU A CA 1
ATOM 1731 C C . LEU A 1 220 ? 18.891 11.953 8.844 1 93.69 220 LEU A C 1
ATOM 1733 O O . LEU A 1 220 ? 17.766 11.688 8.43 1 93.69 220 LEU A O 1
ATOM 1737 N N . LEU A 1 221 ? 19.859 11.148 8.914 1 93.44 221 LEU A N 1
ATOM 1738 C CA . LEU A 1 221 ? 19.672 9.789 8.43 1 93.44 221 LEU A CA 1
ATOM 1739 C C . LEU A 1 221 ? 18.688 9.031 9.312 1 93.44 221 LEU A C 1
ATOM 1741 O O . LEU A 1 221 ? 17.797 8.352 8.812 1 93.44 221 LEU A O 1
ATOM 1745 N N . VAL A 1 222 ? 18.844 9.125 10.586 1 94.56 222 VAL A N 1
ATOM 1746 C CA . VAL A 1 222 ? 17.938 8.469 11.531 1 94.56 222 VAL A CA 1
ATOM 1747 C C . VAL A 1 222 ? 16.516 9.023 11.359 1 94.56 222 VAL A C 1
ATOM 1749 O O . VAL A 1 222 ? 15.555 8.258 11.32 1 94.56 222 VAL A O 1
ATOM 1752 N N . SER A 1 223 ? 16.391 10.328 11.25 1 96.5 223 SER A N 1
ATOM 1753 C CA . SER A 1 223 ? 15.094 10.945 11.023 1 96.5 223 SER A CA 1
ATOM 1754 C C . SER A 1 223 ? 14.445 10.422 9.75 1 96.5 223 SER A C 1
ATOM 1756 O O . SER A 1 223 ? 13.25 10.109 9.734 1 96.5 223 SER A O 1
ATOM 1758 N N . ALA A 1 224 ? 15.258 10.297 8.695 1 96.38 224 ALA A N 1
ATOM 1759 C CA . ALA A 1 224 ? 14.758 9.773 7.426 1 96.38 224 ALA A CA 1
ATOM 1760 C C . ALA A 1 224 ? 14.219 8.352 7.59 1 96.38 224 ALA A C 1
ATOM 1762 O O . ALA A 1 224 ? 13.156 8.016 7.062 1 96.38 224 ALA A O 1
ATOM 1763 N N . ASN A 1 225 ? 14.922 7.57 8.32 1 96.75 225 ASN A N 1
ATOM 1764 C CA . ASN A 1 225 ? 14.492 6.195 8.547 1 96.75 225 ASN A CA 1
ATOM 1765 C C . ASN A 1 225 ? 13.234 6.133 9.406 1 96.75 225 ASN A C 1
ATOM 1767 O O . ASN A 1 225 ? 12.367 5.285 9.188 1 96.75 225 ASN A O 1
ATOM 1771 N N . MET A 1 226 ? 13.172 6.984 10.359 1 97.12 226 MET A N 1
ATOM 1772 C CA . MET A 1 226 ? 11.969 7.051 11.18 1 97.12 226 MET A CA 1
ATOM 1773 C C . MET A 1 226 ? 10.758 7.441 10.344 1 97.12 226 MET A C 1
ATOM 1775 O O . MET A 1 226 ? 9.672 6.883 10.516 1 97.12 226 MET A O 1
ATOM 1779 N N . MET A 1 227 ? 10.961 8.383 9.484 1 97.38 227 MET A N 1
ATOM 1780 C CA . MET A 1 227 ? 9.875 8.781 8.594 1 97.38 227 MET A CA 1
ATOM 1781 C C . MET A 1 227 ? 9.484 7.645 7.66 1 97.38 227 MET A C 1
ATOM 1783 O O . MET A 1 227 ? 8.297 7.445 7.379 1 97.38 227 MET A O 1
ATOM 1787 N N . THR A 1 228 ? 10.469 6.918 7.195 1 97.94 228 THR A N 1
ATOM 1788 C CA . THR A 1 228 ? 10.203 5.75 6.363 1 97.94 228 THR A CA 1
ATOM 1789 C C . THR A 1 228 ? 9.367 4.723 7.121 1 97.94 228 THR A C 1
ATOM 1791 O O . THR A 1 228 ? 8.391 4.191 6.59 1 97.94 228 THR A O 1
ATOM 1794 N N . LEU A 1 229 ? 9.773 4.484 8.336 1 97.06 229 LEU A N 1
ATOM 1795 C CA . LEU A 1 229 ? 9.016 3.561 9.172 1 97.06 229 LEU A CA 1
ATOM 1796 C C . LEU A 1 229 ? 7.574 4.039 9.344 1 97.06 229 LEU A C 1
ATOM 1798 O O . LEU A 1 229 ? 6.637 3.238 9.297 1 97.06 229 LEU A O 1
ATOM 1802 N N . SER A 1 230 ? 7.418 5.352 9.531 1 95.88 230 SER A N 1
ATOM 1803 C CA . SER A 1 230 ? 6.082 5.922 9.68 1 95.88 230 SER A CA 1
ATOM 1804 C C . SER A 1 230 ? 5.246 5.688 8.422 1 95.88 230 SER A C 1
ATOM 1806 O O . SER A 1 230 ? 4.043 5.426 8.516 1 95.88 230 SER A O 1
ATOM 1808 N N . LEU A 1 231 ? 5.844 5.797 7.301 1 97.25 231 LEU A N 1
ATOM 1809 C CA . LEU A 1 231 ? 5.152 5.539 6.043 1 97.25 231 LEU A CA 1
ATOM 1810 C C . LEU A 1 231 ? 4.719 4.078 5.953 1 97.25 231 LEU A C 1
ATOM 1812 O O . LEU A 1 231 ? 3.592 3.783 5.551 1 97.25 231 LEU A O 1
ATOM 1816 N N . CYS A 1 232 ? 5.617 3.156 6.316 1 97.69 232 CYS A N 1
ATOM 1817 C CA . CYS A 1 232 ? 5.289 1.733 6.324 1 97.69 232 CYS A CA 1
ATOM 1818 C C . CYS A 1 232 ? 4.113 1.447 7.246 1 97.69 232 CYS A C 1
ATOM 1820 O O . CYS A 1 232 ? 3.17 0.757 6.863 1 97.69 232 CYS A O 1
ATOM 1822 N N . VAL A 1 233 ? 4.18 2.021 8.43 1 95 233 VAL A N 1
ATOM 1823 C CA . VAL A 1 233 ? 3.141 1.792 9.43 1 95 233 VAL A CA 1
ATOM 1824 C C . VAL A 1 233 ? 1.812 2.357 8.93 1 95 233 VAL A C 1
ATOM 1826 O O . VAL A 1 233 ? 0.76 1.741 9.117 1 95 233 VAL A O 1
ATOM 1829 N N . SER A 1 234 ? 1.869 3.557 8.336 1 93.94 234 SER A N 1
ATOM 1830 C CA . SER A 1 234 ? 0.657 4.152 7.781 1 93.94 234 SER A CA 1
ATOM 1831 C C . SER A 1 234 ? 0.007 3.234 6.754 1 93.94 234 SER A C 1
ATOM 1833 O O . SER A 1 234 ? -1.215 3.068 6.746 1 93.94 234 SER A O 1
ATOM 1835 N N . TYR A 1 235 ? 0.819 2.654 5.883 1 95.94 235 TYR A N 1
ATOM 1836 C CA . TYR A 1 235 ? 0.316 1.698 4.902 1 95.94 235 TYR A CA 1
ATOM 1837 C C . TYR A 1 235 ? -0.317 0.494 5.59 1 95.94 235 TYR A C 1
ATOM 1839 O O . TYR A 1 235 ? -1.416 0.07 5.223 1 95.94 235 TYR A O 1
ATOM 1847 N N . LEU A 1 236 ? 0.314 -0.038 6.574 1 95.56 236 LEU A N 1
ATOM 1848 C CA . LEU A 1 236 ? -0.149 -1.247 7.246 1 95.56 236 LEU A CA 1
ATOM 1849 C C . LEU A 1 236 ? -1.436 -0.98 8.023 1 95.56 236 LEU A C 1
ATOM 1851 O O . LEU A 1 236 ? -2.322 -1.836 8.07 1 95.56 236 LEU A O 1
ATOM 1855 N N . ILE A 1 237 ? -1.535 0.204 8.641 1 92.81 237 ILE A N 1
ATOM 1856 C CA . ILE A 1 237 ? -2.756 0.583 9.344 1 92.81 237 ILE A CA 1
ATOM 1857 C C . ILE A 1 237 ? -3.922 0.641 8.359 1 92.81 237 ILE A C 1
ATOM 1859 O O . ILE A 1 237 ? -5.012 0.137 8.648 1 92.81 237 ILE A O 1
ATOM 1863 N N . GLY A 1 238 ? -3.643 1.275 7.184 1 91.06 238 GLY A N 1
ATOM 1864 C CA . GLY A 1 238 ? -4.676 1.335 6.16 1 91.06 238 GLY A CA 1
ATOM 1865 C C . GLY A 1 238 ? -5.125 -0.034 5.684 1 91.06 238 GLY A C 1
ATOM 1866 O O . GLY A 1 238 ? -6.301 -0.235 5.379 1 91.06 238 GLY A O 1
ATOM 1867 N N . ARG A 1 239 ? -4.176 -0.943 5.66 1 90.81 239 ARG A N 1
ATOM 1868 C CA . ARG A 1 239 ? -4.48 -2.303 5.223 1 90.81 239 ARG A CA 1
ATOM 1869 C C . ARG A 1 239 ? -5.25 -3.062 6.297 1 90.81 239 ARG A C 1
ATOM 1871 O O . ARG A 1 239 ? -6.23 -3.746 6 1 90.81 239 ARG A O 1
ATOM 1878 N N . LYS A 1 240 ? -4.84 -2.949 7.52 1 91.5 240 LYS A N 1
ATOM 1879 C CA . LYS A 1 240 ? -5.422 -3.701 8.625 1 91.5 240 LYS A CA 1
ATOM 1880 C C . LYS A 1 240 ? -6.781 -3.133 9.023 1 91.5 240 LYS A C 1
ATOM 1882 O O . LYS A 1 240 ? -7.691 -3.883 9.383 1 91.5 240 LYS A O 1
ATOM 1887 N N . TYR A 1 241 ? -6.836 -1.775 8.93 1 89.44 241 TYR A N 1
ATOM 1888 C CA . TYR A 1 241 ? -8.047 -1.076 9.344 1 89.44 241 TYR A CA 1
ATOM 1889 C C . TYR A 1 241 ? -8.531 -0.132 8.258 1 89.44 241 TYR A C 1
ATOM 1891 O O . TYR A 1 241 ? -8.398 1.088 8.375 1 89.44 241 TYR A O 1
ATOM 1899 N N . PRO A 1 242 ? -9.227 -0.653 7.312 1 86.06 242 PRO A N 1
ATOM 1900 C CA . PRO A 1 242 ? -9.641 0.189 6.188 1 86.06 242 PRO A CA 1
ATOM 1901 C C . PRO A 1 242 ? -10.617 1.289 6.609 1 86.06 242 PRO A C 1
ATOM 1903 O O . PRO A 1 242 ? -10.695 2.33 5.949 1 86.06 242 PRO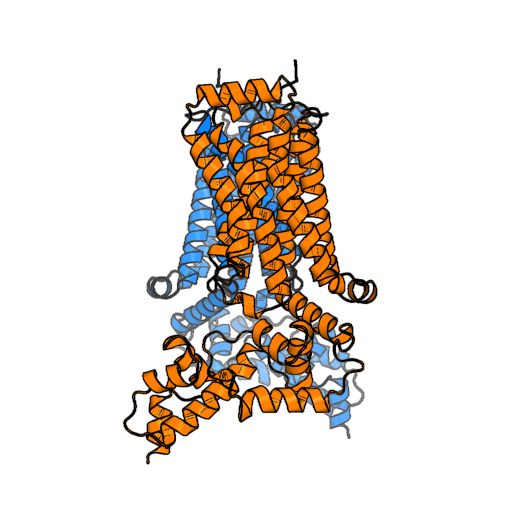 A O 1
ATOM 1906 N N . ALA A 1 243 ? -11.344 1.15 7.707 1 89.62 243 ALA A N 1
ATOM 1907 C CA . ALA A 1 243 ? -12.297 2.156 8.18 1 89.62 243 ALA A CA 1
ATOM 1908 C C . ALA A 1 243 ? -11.734 2.924 9.367 1 89.62 243 ALA A C 1
ATOM 1910 O O . ALA A 1 243 ? -12.484 3.355 10.25 1 89.62 243 ALA A O 1
ATOM 1911 N N . TYR A 1 244 ? -10.453 3.055 9.367 1 91.44 244 TYR A N 1
ATOM 1912 C CA . TYR A 1 244 ? -9.797 3.672 10.516 1 91.44 244 TYR A CA 1
ATOM 1913 C C . TYR A 1 244 ? -10.328 5.078 10.758 1 91.44 244 TYR A C 1
ATOM 1915 O O . TYR A 1 244 ? -10.758 5.402 11.867 1 91.44 244 TYR A O 1
ATOM 1923 N N . PHE A 1 245 ? -10.383 5.926 9.766 1 89.81 245 PHE A N 1
ATOM 1924 C CA . PHE A 1 245 ? -10.742 7.328 9.938 1 89.81 245 PHE A CA 1
ATOM 1925 C C . PHE A 1 245 ? -12.234 7.469 10.234 1 89.81 245 PHE A C 1
ATOM 1927 O O . PHE A 1 245 ? -12.641 8.328 11.016 1 89.81 245 PHE A O 1
ATOM 1934 N N . GLN A 1 246 ? -13.008 6.605 9.656 1 88.94 246 GLN A N 1
ATOM 1935 C CA . GLN A 1 246 ? -14.438 6.602 9.953 1 88.94 246 GLN A CA 1
ATOM 1936 C C . GLN A 1 246 ? -14.695 6.234 11.414 1 88.94 246 GLN A C 1
ATOM 1938 O O . GLN A 1 246 ? -15.516 6.863 12.086 1 88.94 246 GLN A O 1
ATOM 1943 N N . ASN A 1 247 ? -13.938 5.254 11.859 1 90.88 247 ASN A N 1
ATOM 1944 C CA . ASN A 1 247 ? -14.039 4.852 13.258 1 90.88 247 ASN A CA 1
ATOM 1945 C C . ASN A 1 247 ? -13.578 5.965 14.195 1 90.88 247 ASN A C 1
ATOM 1947 O O . ASN A 1 247 ? -14.203 6.215 15.227 1 90.88 247 ASN A O 1
ATOM 1951 N N . LEU A 1 248 ? -12.578 6.57 13.805 1 91 248 LEU A N 1
ATOM 1952 C CA . LEU A 1 248 ? -12.039 7.652 14.609 1 91 248 LEU A CA 1
ATOM 1953 C C . LEU A 1 248 ? -13.008 8.828 14.672 1 91 248 LEU A C 1
ATOM 1955 O O . LEU A 1 248 ? -13.156 9.461 15.719 1 91 248 LEU A O 1
ATOM 1959 N N . GLN A 1 249 ? -13.633 9.148 13.625 1 88.81 249 GLN A N 1
ATOM 1960 C CA . GLN A 1 249 ? -14.641 10.195 13.578 1 88.81 249 GLN A CA 1
ATOM 1961 C C . GLN A 1 249 ? -15.805 9.875 14.516 1 88.81 249 GLN A C 1
ATOM 1963 O O . GLN A 1 249 ? -16.312 10.758 15.203 1 88.81 249 GLN A O 1
ATOM 1968 N N . GLN A 1 250 ? -16.172 8.656 14.492 1 89.56 250 GLN A N 1
ATOM 1969 C CA . GLN A 1 250 ? -17.25 8.227 15.375 1 89.56 250 GLN A CA 1
ATOM 1970 C C . GLN A 1 250 ? -16.844 8.359 16.844 1 89.56 250 GLN A C 1
ATOM 1972 O O . GLN A 1 250 ? -17.641 8.828 17.672 1 89.56 250 GLN A O 1
ATOM 1977 N N . VAL A 1 251 ? -15.656 7.941 17.141 1 88.88 251 VAL A N 1
ATOM 1978 C CA . VAL A 1 251 ? -15.148 8.039 18.5 1 88.88 251 VAL A CA 1
ATOM 1979 C C . VAL A 1 251 ? -15.078 9.508 18.922 1 88.88 251 VAL A C 1
ATOM 1981 O O . VAL A 1 251 ? -15.406 9.852 20.062 1 88.88 251 VAL A O 1
ATOM 1984 N N . ALA A 1 252 ? -14.633 10.32 18.047 1 86.31 252 ALA A N 1
ATOM 1985 C CA . ALA A 1 252 ? -14.555 11.758 18.328 1 86.31 252 ALA A CA 1
ATOM 1986 C C . ALA A 1 252 ? -15.938 12.336 18.609 1 86.31 252 ALA A C 1
ATOM 1988 O O . ALA A 1 252 ? -16.109 13.086 19.578 1 86.31 252 ALA A O 1
ATOM 1989 N N . ARG A 1 253 ? -16.859 11.93 17.875 1 82.62 253 ARG A N 1
ATOM 1990 C CA . ARG A 1 253 ? -18.219 12.383 18.062 1 82.62 253 ARG A CA 1
ATOM 1991 C C . ARG A 1 253 ? -18.766 11.93 19.422 1 82.62 253 ARG A C 1
ATOM 1993 O O . ARG A 1 253 ? -19.375 12.711 20.141 1 82.62 253 ARG A O 1
ATOM 2000 N N . ASP A 1 254 ? -18.484 10.734 19.688 1 83.25 254 ASP A N 1
ATOM 2001 C CA . ASP A 1 254 ? -18.953 10.164 20.938 1 83.25 254 ASP A CA 1
ATOM 2002 C C . ASP A 1 254 ? -18.281 10.828 22.141 1 83.25 254 ASP A C 1
ATOM 2004 O O . ASP A 1 254 ? -18.922 11.102 23.156 1 83.25 254 ASP A O 1
ATOM 2008 N N . ALA A 1 255 ? -17.047 11.008 22.031 1 81.5 255 ALA A N 1
ATOM 2009 C CA . ALA A 1 255 ? -16.297 11.641 23.109 1 81.5 255 ALA A CA 1
ATOM 2010 C C . ALA A 1 255 ? -16.734 13.078 23.328 1 81.5 255 ALA A C 1
ATOM 2012 O O . ALA A 1 255 ? -16.891 13.523 24.469 1 81.5 255 ALA A O 1
ATOM 2013 N N . ILE A 1 256 ? -16.938 13.75 22.297 1 74.69 256 ILE A N 1
ATOM 2014 C CA . ILE A 1 256 ? -17.406 15.125 22.391 1 74.69 256 ILE A CA 1
ATOM 2015 C C . ILE A 1 256 ? -18.781 15.156 23.047 1 74.69 256 ILE A C 1
ATOM 2017 O O . ILE A 1 256 ? -19.047 15.992 23.922 1 74.69 256 ILE A O 1
ATOM 2021 N N . ARG A 1 257 ? -19.531 14.211 22.656 1 71.62 257 ARG A N 1
ATOM 2022 C CA . ARG A 1 257 ? -20.875 14.109 23.234 1 71.62 257 ARG A CA 1
ATOM 2023 C C . ARG A 1 257 ? -20.797 13.805 24.734 1 71.62 257 ARG A C 1
ATOM 2025 O O . ARG A 1 257 ? -21.516 14.406 25.531 1 71.62 257 ARG A O 1
ATOM 2032 N N . LYS A 1 258 ? -20.031 12.867 25.094 1 70.31 258 LYS A N 1
ATOM 2033 C CA . LYS A 1 258 ? -19.922 12.383 26.469 1 70.31 258 LYS A CA 1
ATOM 2034 C C . LYS A 1 258 ? -19.281 13.43 27.375 1 70.31 258 LYS A C 1
ATOM 2036 O O . LYS A 1 258 ? -19.703 13.609 28.531 1 70.31 258 LYS A O 1
ATOM 2041 N N . TYR A 1 259 ? -18.219 13.953 27 1 59.72 259 TYR A N 1
ATOM 2042 C CA . TYR A 1 259 ? -17.438 14.82 27.859 1 59.72 259 TYR A CA 1
ATOM 2043 C C . TYR A 1 259 ? -17.797 16.281 27.641 1 59.72 259 TYR A C 1
ATOM 2045 O O . TYR A 1 259 ? -17.297 17.172 28.344 1 59.72 259 TYR A O 1
ATOM 2053 N N . SER A 1 260 ? -18.281 16.375 26.594 1 56.41 260 SER A N 1
ATOM 2054 C CA . SER A 1 260 ? -18.812 17.719 26.484 1 56.41 260 SER A CA 1
ATOM 2055 C C . SER A 1 260 ? -19.844 17.984 27.578 1 56.41 260 SER A C 1
ATOM 2057 O O . SER A 1 260 ? -20.812 17.234 27.719 1 56.41 260 SER A O 1
ATOM 2059 N N . ARG A 1 261 ? -19.453 18.094 28.844 1 52.16 261 ARG A N 1
ATOM 2060 C CA . ARG A 1 261 ? -20.359 18.719 29.781 1 52.16 261 ARG A CA 1
ATOM 2061 C C . ARG A 1 261 ? -21.359 19.625 29.062 1 52.16 261 ARG A C 1
ATOM 2063 O O . ARG A 1 261 ? -21 20.359 28.156 1 52.16 261 ARG A O 1
ATOM 2070 N N . SER A 1 262 ? -22.484 19.219 29.094 1 52.75 262 SER A N 1
ATOM 2071 C CA . SER A 1 262 ? -23.406 20.125 28.375 1 52.75 262 SER A CA 1
ATOM 2072 C C . SER A 1 262 ? -22.938 21.578 28.469 1 52.75 262 SER A C 1
ATOM 2074 O O . SER A 1 262 ? -22.719 22.094 29.578 1 52.75 262 SER A O 1
ATOM 2076 N N . LEU A 1 263 ? -21.891 21.969 27.5 1 55.44 263 LEU A N 1
ATOM 2077 C CA . LEU A 1 263 ? -21.625 23.391 27.5 1 55.44 263 LEU A CA 1
ATOM 2078 C C . LEU A 1 263 ? -22.875 24.188 27.859 1 55.44 263 LEU A C 1
ATOM 2080 O O . LEU A 1 263 ? -22.797 25.391 28.156 1 55.44 263 LEU A O 1
ATOM 2084 N N . LEU A 1 264 ? -23.953 23.391 27.859 1 60.91 264 LEU A N 1
ATOM 2085 C CA . LEU A 1 264 ? -25.25 23.969 28.188 1 60.91 264 LEU A CA 1
ATOM 2086 C C . LEU A 1 264 ? -25.641 23.656 29.625 1 60.91 264 LEU A C 1
ATOM 2088 O O . LEU A 1 264 ? -26.734 24 30.062 1 60.91 264 LEU A O 1
ATOM 2092 N N . GLN A 1 265 ? -24.688 23.031 30.281 1 60.03 265 GLN A N 1
ATOM 2093 C CA . GLN A 1 265 ? -24.953 22.719 31.688 1 60.03 265 GLN A CA 1
ATOM 2094 C C . GLN A 1 265 ? -25.125 24 32.5 1 60.03 265 GLN A C 1
ATOM 2096 O O . GLN A 1 265 ? -24.312 24.922 32.406 1 60.03 265 GLN A O 1
ATOM 2101 N N . GLY A 1 266 ? -26.156 24.188 33.219 1 63.59 266 GLY A N 1
ATOM 2102 C CA . GLY A 1 266 ? -26.5 25.344 34 1 63.59 266 GLY A CA 1
ATOM 2103 C C . GLY A 1 266 ? -27.359 26.344 33.25 1 63.59 266 GLY A C 1
ATOM 2104 O O . GLY A 1 266 ? -27.859 27.312 33.844 1 63.59 266 GLY A O 1
ATOM 2105 N N . MET A 1 267 ? -27.406 26.062 32 1 71.94 267 MET A N 1
ATOM 2106 C CA . MET A 1 267 ? -28.266 26.969 31.203 1 71.94 267 MET A CA 1
ATOM 2107 C C . MET A 1 267 ? -29.656 26.375 31.047 1 71.94 267 MET A C 1
ATOM 2109 O O . MET A 1 267 ? -29.828 25.156 31.078 1 71.94 267 MET A O 1
ATOM 2113 N N . ASP A 1 268 ? -30.578 27.172 31.125 1 76.88 268 ASP A N 1
ATOM 2114 C CA . ASP A 1 268 ? -31.953 26.766 30.891 1 76.88 268 ASP A CA 1
ATOM 2115 C C . ASP A 1 268 ? -32.188 26.391 29.422 1 76.88 268 ASP A C 1
ATOM 2117 O O . ASP A 1 268 ? -32.406 27.25 28.578 1 76.88 268 ASP A O 1
ATOM 2121 N N . LEU A 1 269 ? -32.125 25.141 29.156 1 79.19 269 LEU A N 1
ATOM 2122 C CA . LEU A 1 269 ? -32.219 24.609 27.797 1 79.19 269 LEU A CA 1
ATOM 2123 C C . LEU A 1 269 ? -33.5 25.047 27.141 1 79.19 269 LEU A C 1
ATOM 2125 O O . LEU A 1 269 ? -33.531 25.312 25.938 1 79.19 269 LEU A O 1
ATOM 2129 N N . GLN A 1 270 ? -34.531 25.125 27.953 1 81.19 270 GLN A N 1
ATOM 2130 C CA . GLN A 1 270 ? -35.812 25.547 27.422 1 81.19 270 GLN A CA 1
ATOM 2131 C C . GLN A 1 270 ? -35.75 26.984 26.906 1 81.19 270 GLN A C 1
ATOM 2133 O O . GLN A 1 270 ? -36.25 27.281 25.812 1 81.19 270 GLN A O 1
ATOM 2138 N N . THR A 1 271 ? -35.094 27.812 27.641 1 84.75 271 THR A N 1
ATOM 2139 C CA . THR A 1 271 ? -34.906 29.203 27.234 1 84.75 271 THR A CA 1
ATOM 2140 C C . THR A 1 271 ? -34.031 29.297 25.984 1 84.75 271 THR A C 1
ATOM 2142 O O . THR A 1 271 ? -34.344 30.078 25.062 1 84.75 271 THR A O 1
ATOM 2145 N N . LEU A 1 272 ? -33.094 28.484 25.969 1 85.81 272 LEU A N 1
ATOM 2146 C CA . LEU A 1 272 ? -32.188 28.516 24.828 1 85.81 272 LEU A CA 1
ATOM 2147 C C . LEU A 1 272 ? -32.875 28.047 23.562 1 85.81 272 LEU A C 1
ATOM 2149 O O . LEU A 1 272 ? -32.688 28.641 22.484 1 85.81 272 LEU A O 1
ATOM 2153 N N . ARG A 1 273 ? -33.656 27.094 23.75 1 86.56 273 ARG A N 1
ATOM 2154 C CA . ARG A 1 273 ? -34.438 26.594 22.625 1 86.56 273 ARG A CA 1
ATOM 2155 C C . ARG A 1 273 ? -35.406 27.656 22.125 1 86.56 273 ARG A C 1
ATOM 2157 O O . ARG A 1 273 ? -35.562 27.828 20.906 1 86.56 273 ARG A O 1
ATOM 2164 N N . GLU A 1 274 ? -36 28.25 23.016 1 86.12 274 GLU A N 1
ATOM 2165 C CA . GLU A 1 274 ? -36.969 29.297 22.672 1 86.12 274 GLU A CA 1
ATOM 2166 C C . GLU A 1 274 ? -36.281 30.469 21.969 1 86.12 274 GLU A C 1
ATOM 2168 O O . GLU A 1 274 ? -36.781 31.016 20.984 1 86.12 274 GLU A O 1
ATOM 2173 N N . ASN A 1 275 ? -35.156 30.844 22.469 1 88.81 275 ASN A N 1
ATOM 2174 C CA . ASN A 1 275 ? -34.406 31.906 21.844 1 88.81 275 ASN A CA 1
ATOM 2175 C C . ASN A 1 275 ? -34 31.547 20.406 1 88.81 275 ASN A C 1
ATOM 2177 O O . ASN A 1 275 ? -34.031 32.375 19.516 1 88.81 275 ASN A O 1
ATOM 2181 N N . LEU A 1 276 ? -33.625 30.328 20.312 1 91.12 276 LEU A N 1
ATOM 2182 C CA . LEU A 1 276 ? -33.25 29.844 18.984 1 91.12 276 LEU A CA 1
ATOM 2183 C C . LEU A 1 276 ? -34.438 29.875 18.031 1 91.12 276 LEU A C 1
ATOM 2185 O O . LEU A 1 276 ? -34.312 30.281 16.875 1 91.12 276 LEU A O 1
ATOM 2189 N N . ARG A 1 277 ? -35.469 29.406 18.531 1 89.94 277 ARG A N 1
ATOM 2190 C CA . ARG A 1 277 ? -36.688 29.422 17.75 1 89.94 277 ARG A CA 1
ATOM 2191 C C . ARG A 1 277 ? -37.062 30.844 17.344 1 89.94 277 ARG A C 1
ATOM 2193 O O . ARG A 1 277 ? -37.406 31.094 16.172 1 89.94 277 ARG A O 1
ATOM 2200 N N . VAL A 1 278 ? -36.969 31.75 18.203 1 91.62 278 VAL A N 1
ATOM 2201 C CA . VAL A 1 278 ? -37.281 33.156 17.938 1 91.62 278 VAL A CA 1
ATOM 2202 C C . VAL A 1 278 ? -36.312 33.688 16.875 1 91.62 278 VAL A C 1
ATOM 2204 O O . VAL A 1 278 ? -36.75 34.344 15.914 1 91.62 278 VAL A O 1
ATOM 2207 N N . ALA A 1 279 ? -35.062 33.406 17.016 1 92.19 279 ALA A N 1
ATOM 2208 C CA . ALA A 1 279 ? -34.062 33.844 16.078 1 92.19 279 ALA A CA 1
ATOM 2209 C C . ALA A 1 279 ? -34.344 33.344 14.664 1 92.19 279 ALA A C 1
ATOM 2211 O O . ALA A 1 279 ? -34.156 34.062 13.688 1 92.19 279 ALA A O 1
ATOM 2212 N N . MET A 1 280 ? -34.875 32.156 14.625 1 93.06 280 MET A N 1
ATOM 2213 C CA . MET A 1 280 ? -35.094 31.516 13.328 1 93.06 280 MET A CA 1
ATOM 2214 C C . MET A 1 280 ? -36.469 31.797 12.797 1 93.06 280 MET A C 1
ATOM 2216 O O . MET A 1 280 ? -36.656 32.062 11.602 1 93.06 280 MET A O 1
ATOM 2220 N N . GLU A 1 281 ? -37.469 31.797 13.602 1 91.81 281 GLU A N 1
ATOM 2221 C CA . GLU A 1 281 ? -38.844 31.891 13.141 1 91.81 281 GLU A CA 1
ATOM 2222 C C . GLU A 1 281 ? -39.312 33.344 13.133 1 91.81 281 GLU A C 1
ATOM 2224 O O . GLU A 1 281 ? -40.094 33.719 12.258 1 91.81 281 GLU A O 1
ATOM 2229 N N . VAL A 1 282 ? -38.938 34.125 14.109 1 91.12 282 VAL A N 1
ATOM 2230 C CA . VAL A 1 282 ? -39.375 35.5 14.219 1 91.12 282 VAL A CA 1
ATOM 2231 C C . VAL A 1 282 ? -38.406 36.438 13.477 1 91.12 282 VAL A C 1
ATOM 2233 O O . VAL A 1 282 ? -38.781 37.125 12.539 1 91.12 282 VAL A O 1
ATOM 2236 N N . ASP A 1 283 ? -37.125 36.344 13.844 1 89.62 283 ASP A N 1
ATOM 2237 C CA . ASP A 1 283 ? -36.125 37.188 13.227 1 89.62 283 ASP A CA 1
ATOM 2238 C C . ASP A 1 283 ? -35.75 36.688 11.844 1 89.62 283 ASP A C 1
ATOM 2240 O O . ASP A 1 283 ? -35.094 37.406 11.07 1 89.62 283 ASP A O 1
ATOM 2244 N N . ARG A 1 284 ? -36 35.375 11.523 1 94.06 284 ARG A N 1
ATOM 2245 C CA . ARG A 1 284 ? -35.75 34.719 10.242 1 94.06 284 ARG A CA 1
ATOM 2246 C C . ARG A 1 284 ? -34.312 34.875 9.812 1 94.06 284 ARG A C 1
ATOM 2248 O O . ARG A 1 284 ? -34.031 35.25 8.672 1 94.06 284 ARG A O 1
ATOM 2255 N N . LEU A 1 285 ? -33.438 34.625 10.727 1 93.62 285 LEU A N 1
ATOM 2256 C CA . LEU A 1 285 ? -32.031 34.812 10.477 1 93.62 285 LEU A CA 1
ATOM 2257 C C . LEU A 1 285 ? -31.516 33.875 9.406 1 93.62 285 LEU A C 1
ATOM 2259 O O . LEU A 1 285 ? -30.453 34.094 8.82 1 93.62 285 LEU A O 1
ATOM 2263 N N . TYR A 1 286 ? -32.281 32.844 9.164 1 94.19 286 TYR A N 1
ATOM 2264 C CA . TYR A 1 286 ? -31.891 31.859 8.164 1 94.19 286 TYR A CA 1
ATOM 2265 C C . TYR A 1 286 ? -31.859 32.469 6.773 1 94.19 286 TYR A C 1
ATOM 2267 O O . TYR A 1 286 ? -31.266 31.922 5.855 1 94.19 286 TYR A O 1
ATOM 2275 N N . ARG A 1 287 ? -32.438 33.625 6.559 1 93.75 287 ARG A N 1
ATOM 2276 C CA . ARG A 1 287 ? -32.531 34.25 5.25 1 93.75 287 ARG A CA 1
ATOM 2277 C C . ARG A 1 287 ? -31.188 34.906 4.898 1 93.75 287 ARG A C 1
ATOM 2279 O O . ARG A 1 287 ? -30.938 35.219 3.734 1 93.75 287 ARG A O 1
ATOM 2286 N N . ASP A 1 288 ? -30.344 35.125 5.82 1 91.25 288 ASP A N 1
ATOM 2287 C CA . ASP A 1 288 ? -29.031 35.688 5.605 1 91.25 288 ASP A CA 1
ATOM 2288 C C . ASP A 1 288 ? -28.094 34.688 4.938 1 91.25 288 ASP A C 1
ATOM 2290 O O . ASP A 1 288 ? -27.75 33.656 5.531 1 91.25 288 ASP A O 1
ATOM 2294 N N . GLU A 1 289 ? -27.703 35 3.785 1 90 289 GLU A N 1
ATOM 2295 C CA . GLU A 1 289 ? -26.844 34.094 3.014 1 90 289 GLU A CA 1
ATOM 2296 C C . GLU A 1 289 ? -25.5 33.906 3.701 1 90 289 GLU A C 1
ATOM 2298 O O . GLU A 1 289 ? -24.828 32.875 3.473 1 90 289 GLU A O 1
ATOM 2303 N N . GLU A 1 290 ? -25.109 34.781 4.535 1 86.5 290 GLU A N 1
ATOM 2304 C CA . GLU A 1 290 ? -23.812 34.719 5.188 1 86.5 290 GLU A CA 1
ATOM 2305 C C . GLU A 1 290 ? -23.938 34.156 6.613 1 86.5 290 GLU A C 1
ATOM 2307 O O . GLU A 1 290 ? -22.969 34.188 7.375 1 86.5 290 GLU A O 1
ATOM 2312 N N . LEU A 1 291 ? -25.141 33.688 6.984 1 91.56 291 LEU A N 1
ATOM 2313 C CA . LEU A 1 291 ? -25.359 33.156 8.328 1 91.56 291 LEU A CA 1
ATOM 2314 C C . LEU A 1 291 ? -24.391 32 8.625 1 91.56 291 LEU A C 1
ATOM 2316 O O . LEU A 1 291 ? -24.281 31.078 7.828 1 91.56 291 LEU A O 1
ATOM 2320 N N . SER A 1 292 ? -23.688 32.125 9.742 1 89.94 292 SER A N 1
ATOM 2321 C CA . SER A 1 292 ? -22.75 31.078 10.195 1 89.94 292 SER A CA 1
ATOM 2322 C C . SER A 1 292 ? -23.047 30.672 11.633 1 89.94 292 SER A C 1
ATOM 2324 O O . SER A 1 292 ? -23.797 31.328 12.336 1 89.94 292 SER A O 1
ATOM 2326 N N . LEU A 1 293 ? -22.547 29.547 12 1 91.31 293 LEU A N 1
ATOM 2327 C CA . LEU A 1 293 ? -22.672 29.094 13.383 1 91.31 293 LEU A CA 1
ATOM 2328 C C . LEU A 1 293 ? -22.188 30.156 14.352 1 91.31 293 LEU A C 1
ATOM 2330 O O . LEU A 1 293 ? -22.812 30.406 15.383 1 91.31 293 LEU A O 1
ATOM 2334 N N . ALA A 1 294 ? -21.125 30.828 13.953 1 87.12 294 ALA A N 1
ATOM 2335 C CA . ALA A 1 294 ? -20.516 31.844 14.805 1 87.12 294 ALA A CA 1
ATOM 2336 C C . ALA A 1 294 ? -21.422 33.062 14.961 1 87.12 294 ALA A C 1
ATOM 2338 O O . ALA A 1 294 ? -21.641 33.531 16.078 1 87.12 294 ALA A O 1
ATOM 2339 N N . SER A 1 295 ? -21.953 33.562 13.805 1 90.62 295 SER A N 1
ATOM 2340 C CA . SER A 1 295 ? -22.797 34.75 13.852 1 90.62 295 SER A CA 1
ATOM 2341 C C . SER A 1 295 ? -24.094 34.469 14.617 1 90.62 295 SER A C 1
ATOM 2343 O O . SER A 1 295 ? -24.547 35.312 15.383 1 90.62 295 SER A O 1
ATOM 2345 N N . LEU A 1 296 ? -24.609 33.25 14.461 1 92.69 296 LEU A N 1
ATOM 2346 C CA . LEU A 1 296 ? -25.828 32.906 15.188 1 92.69 296 LEU A CA 1
ATOM 2347 C C . LEU A 1 296 ? -25.547 32.75 16.672 1 92.69 296 LEU A C 1
ATOM 2349 O O . LEU A 1 296 ? -26.359 33.125 17.516 1 92.69 296 LEU A O 1
ATOM 2353 N N . ALA A 1 297 ? -24.484 32.188 16.969 1 90.88 297 ALA A N 1
ATOM 2354 C CA . ALA A 1 297 ? -24.078 32 18.359 1 90.88 297 ALA A CA 1
ATOM 2355 C C . ALA A 1 297 ? -23.953 33.375 19.062 1 90.88 297 ALA A C 1
ATOM 2357 O O . ALA A 1 297 ? -24.422 33.531 20.188 1 90.88 297 ALA A O 1
ATOM 2358 N N . GLU A 1 298 ? -23.359 34.312 18.375 1 85.88 298 GLU A N 1
ATOM 2359 C CA . GLU A 1 298 ? -23.234 35.688 18.906 1 85.88 298 GLU A CA 1
ATOM 2360 C C . GLU A 1 298 ? -24.594 36.281 19.188 1 85.88 298 GLU A C 1
ATOM 2362 O O . GLU A 1 298 ? -24.812 36.906 20.234 1 85.88 298 GLU A O 1
ATOM 2367 N N . GLU A 1 299 ? -25.5 36.062 18.281 1 86.62 299 GLU A N 1
ATOM 2368 C CA . GLU A 1 299 ? -26.859 36.562 18.438 1 86.62 299 GLU A CA 1
ATOM 2369 C C . GLU A 1 299 ? -27.547 35.938 19.656 1 86.62 299 GLU A C 1
ATOM 2371 O O . GLU A 1 299 ? -28.391 36.594 20.297 1 86.62 299 GLU A O 1
ATOM 2376 N N . MET A 1 300 ? -27.219 34.75 19.953 1 88 300 MET A N 1
ATOM 2377 C CA . MET A 1 300 ? -27.828 34 21.031 1 88 300 MET A CA 1
ATOM 2378 C C . MET A 1 300 ? -27.031 34.156 22.328 1 88 300 MET A C 1
ATOM 2380 O O . MET A 1 300 ? -27.359 33.531 23.344 1 88 300 MET A O 1
ATOM 2384 N N . ALA A 1 301 ? -25.953 34.875 22.266 1 85.75 301 ALA A N 1
ATOM 2385 C CA . ALA A 1 301 ? -25.047 35.062 23.406 1 85.75 301 ALA A CA 1
ATOM 2386 C C . ALA A 1 301 ? -24.516 33.719 23.891 1 85.75 301 ALA A C 1
ATOM 2388 O O . ALA A 1 301 ? -24.484 33.438 25.094 1 85.75 301 ALA A O 1
ATOM 2389 N N . LEU A 1 302 ? -24.312 32.906 23 1 84.81 302 LEU A N 1
ATOM 2390 C CA . LEU A 1 302 ? -23.688 31.594 23.219 1 84.81 302 LEU A CA 1
ATOM 2391 C C . LEU A 1 302 ? -22.359 31.5 22.484 1 84.81 302 LEU A C 1
ATOM 2393 O O . LEU A 1 302 ? -22.078 32.281 21.578 1 84.81 302 LEU A O 1
ATOM 2397 N N . SER A 1 303 ? -21.562 30.703 22.984 1 81.31 303 SER A N 1
ATOM 2398 C CA . SER A 1 303 ? -20.406 30.344 22.156 1 81.31 303 SER A CA 1
ATOM 2399 C C . SER A 1 303 ? -20.812 29.438 21 1 81.31 303 SER A C 1
ATOM 2401 O O . SER A 1 303 ? -21.875 28.797 21.047 1 81.31 303 SER A O 1
ATOM 2403 N N . SER A 1 304 ? -20.016 29.453 19.891 1 85.94 304 SER A N 1
ATOM 2404 C CA . SER A 1 304 ? -20.312 28.594 18.75 1 85.94 304 SER A CA 1
ATOM 2405 C C . SER A 1 304 ? -20.422 27.141 19.156 1 85.94 304 SER A C 1
ATOM 2407 O O . SER A 1 304 ? -21.266 26.391 18.641 1 85.94 304 SER A O 1
ATOM 2409 N N . HIS A 1 305 ? -19.734 26.766 20.172 1 77.31 305 HIS A N 1
ATOM 2410 C CA . HIS A 1 305 ? -19.75 25.391 20.641 1 77.31 305 HIS A CA 1
ATOM 2411 C C . HIS A 1 305 ? -21.047 25.078 21.391 1 77.31 305 HIS A C 1
ATOM 2413 O O . HIS A 1 305 ? -21.625 24 21.219 1 77.31 305 HIS A O 1
ATOM 2419 N N . GLN A 1 306 ? -21.453 26.047 22.219 1 76.81 306 GLN A N 1
ATOM 2420 C CA . GLN A 1 306 ? -22.688 25.891 22.953 1 76.81 306 GLN A CA 1
ATOM 2421 C C . GLN A 1 306 ? -23.891 25.781 22 1 76.81 306 GLN A C 1
ATOM 2423 O O . GLN A 1 306 ? -24.766 24.938 22.188 1 76.81 306 GLN A O 1
ATOM 2428 N N . LEU A 1 307 ? -23.844 26.656 20.984 1 86.88 307 LEU A N 1
ATOM 2429 C CA . LEU A 1 307 ? -24.953 26.625 20.031 1 86.88 307 LEU A CA 1
ATOM 2430 C C . LEU A 1 307 ? -24.938 25.344 19.219 1 86.88 307 LEU A C 1
ATOM 2432 O O . LEU A 1 307 ? -25.984 24.734 18.984 1 86.88 307 LEU A O 1
ATOM 2436 N N . SER A 1 308 ? -23.766 24.938 18.828 1 83.38 308 SER A N 1
ATOM 2437 C CA . SER A 1 308 ? -23.641 23.688 18.094 1 83.38 308 SER A CA 1
ATOM 2438 C C . SER A 1 308 ? -24.156 22.5 18.906 1 83.38 308 SER A C 1
ATOM 2440 O O . SER A 1 308 ? -24.859 21.641 18.375 1 83.38 308 SER A O 1
ATOM 2442 N N . GLU A 1 309 ? -23.812 22.562 20.156 1 75.94 309 GLU A N 1
ATOM 2443 C CA . GLU A 1 309 ? -24.297 21.516 21.062 1 75.94 309 GLU A CA 1
ATOM 2444 C C . GLU A 1 309 ? -25.812 21.531 21.188 1 75.94 309 GLU A C 1
ATOM 2446 O O . GLU A 1 309 ? -26.453 20.484 21.156 1 75.94 309 GLU A O 1
ATOM 2451 N N . LEU A 1 310 ? -26.375 22.719 21.344 1 81.06 310 LEU A N 1
ATOM 2452 C CA . LEU A 1 310 ? -27.828 22.875 21.453 1 81.06 310 LEU A CA 1
ATOM 2453 C C . LEU A 1 310 ? -28.531 22.328 20.219 1 81.06 310 LEU A C 1
ATOM 2455 O O . LEU A 1 310 ? -29.5 21.562 20.328 1 81.06 310 LEU A O 1
ATOM 2459 N N . ILE A 1 311 ? -27.969 22.594 19.016 1 86.38 311 ILE A N 1
ATOM 2460 C CA . ILE A 1 311 ? -28.578 22.188 17.75 1 86.38 311 ILE A CA 1
ATOM 2461 C C . ILE A 1 311 ? -28.438 20.672 17.562 1 86.38 311 ILE A C 1
ATOM 2463 O O . ILE A 1 311 ? -29.391 20 17.219 1 86.38 311 ILE A O 1
ATOM 2467 N N . ASN A 1 312 ? -27.312 20.219 17.906 1 80.19 312 ASN A N 1
ATOM 2468 C CA . ASN A 1 312 ? -27.031 18.797 17.703 1 80.19 312 ASN A CA 1
ATOM 2469 C C . ASN A 1 312 ? -27.75 17.922 18.719 1 80.19 312 ASN A C 1
ATOM 2471 O O . ASN A 1 312 ? -28.359 16.922 18.359 1 80.19 312 ASN A O 1
ATOM 2475 N N . GLN A 1 313 ? -27.578 18.297 19.953 1 70 313 GLN A N 1
ATOM 2476 C CA . GLN A 1 313 ? -28.109 17.469 21.031 1 70 313 GLN A CA 1
ATOM 2477 C C . GLN A 1 313 ? -29.625 17.562 21.109 1 70 313 GLN A C 1
ATOM 2479 O O . GLN A 1 313 ? -30.312 16.562 21.328 1 70 313 GLN A O 1
ATOM 2484 N N . GLU A 1 314 ? -30.047 18.828 20.891 1 65.5 314 GLU A N 1
ATOM 2485 C CA . GLU A 1 314 ? -31.469 19.047 21.172 1 65.5 314 GLU A CA 1
ATOM 2486 C C . GLU A 1 314 ? -32.312 18.859 19.906 1 65.5 314 GLU A C 1
ATOM 2488 O O . GLU A 1 314 ? -33.469 18.422 19.984 1 65.5 314 GLU A O 1
ATOM 2493 N N . MET A 1 315 ? -31.625 19.062 18.828 1 72.44 315 MET A N 1
ATOM 2494 C CA . MET A 1 315 ? -32.438 19.047 17.609 1 72.44 315 MET A CA 1
ATOM 2495 C C . MET A 1 315 ? -31.984 17.922 16.688 1 72.44 315 MET A C 1
ATOM 2497 O O . MET A 1 315 ? -32.625 17.641 15.68 1 72.44 315 MET A O 1
ATOM 2501 N N . GLY A 1 316 ? -30.812 17.344 17.062 1 72.38 316 GLY A N 1
ATOM 2502 C CA . GLY A 1 316 ? -30.344 16.156 16.375 1 72.38 316 GLY A CA 1
ATOM 2503 C C . GLY A 1 316 ? -29.797 16.453 14.984 1 72.38 316 GLY A C 1
ATOM 2504 O O . GLY A 1 316 ? -29.797 15.586 14.109 1 72.38 316 GLY A O 1
ATOM 2505 N N . LYS A 1 317 ? -29.516 17.703 14.68 1 79.44 317 LYS A N 1
ATOM 2506 C CA . LYS A 1 317 ? -29.062 18.125 13.359 1 79.44 317 LYS A CA 1
ATOM 2507 C C . LYS A 1 317 ? -27.781 18.938 13.461 1 79.44 317 LYS A C 1
ATOM 2509 O O . LYS A 1 317 ? -27.438 19.453 14.531 1 79.44 317 LYS A O 1
ATOM 2514 N N . ASN A 1 318 ? -27.016 18.953 12.398 1 82.31 318 ASN A N 1
ATOM 2515 C CA . ASN A 1 318 ? -25.906 19.906 12.328 1 82.31 318 ASN A CA 1
ATOM 2516 C C . ASN A 1 318 ? -26.406 21.297 11.914 1 82.31 318 ASN A C 1
ATOM 2518 O O . ASN A 1 318 ? -27.547 21.438 11.492 1 82.31 318 ASN A O 1
ATOM 2522 N N . PHE A 1 319 ? -25.562 22.328 12.047 1 88.5 319 PHE A N 1
ATOM 2523 C CA . PHE A 1 319 ? -25.953 23.703 11.828 1 88.5 319 PHE A CA 1
ATOM 2524 C C . PHE A 1 319 ? -26.484 23.906 10.414 1 88.5 319 PHE A C 1
ATOM 2526 O O . PHE A 1 319 ? -27.531 24.516 10.219 1 88.5 319 PHE A O 1
ATOM 2533 N N . SER A 1 320 ? -25.75 23.344 9.43 1 88.56 320 SER A N 1
ATOM 2534 C CA . SER A 1 320 ? -26.156 23.531 8.039 1 88.56 320 SER A CA 1
ATOM 2535 C C . SER A 1 320 ? -27.516 22.906 7.754 1 88.56 320 SER A C 1
ATOM 2537 O O . SER A 1 320 ? -28.375 23.531 7.125 1 88.56 320 SER A O 1
ATOM 2539 N N . ALA A 1 321 ? -27.688 21.656 8.219 1 89.56 321 ALA A N 1
ATOM 2540 C CA . ALA A 1 321 ? -28.969 20.984 8.039 1 89.56 321 ALA A CA 1
ATOM 2541 C C . ALA A 1 321 ? -30.094 21.734 8.766 1 89.56 321 ALA A C 1
ATOM 2543 O O . ALA A 1 321 ? -31.203 21.844 8.258 1 89.56 321 ALA A O 1
ATOM 2544 N N . PHE A 1 322 ? -29.719 22.203 9.945 1 92.06 322 PHE A N 1
ATOM 2545 C CA . PHE A 1 322 ? -30.656 22.953 10.766 1 92.06 322 PHE A CA 1
ATOM 2546 C C . PHE A 1 322 ? -31.141 24.203 10.039 1 92.06 322 PHE A C 1
ATOM 2548 O O . PHE A 1 322 ? -32.344 24.438 9.93 1 92.06 322 PHE A O 1
ATOM 2555 N N . VAL A 1 323 ? -30.266 25 9.445 1 93.56 323 VAL A N 1
ATOM 2556 C CA . VAL A 1 323 ? -30.578 26.234 8.742 1 93.56 323 VAL A CA 1
ATOM 2557 C C . VAL A 1 323 ? -31.328 25.922 7.441 1 93.56 323 VAL A C 1
ATOM 2559 O O . VAL A 1 323 ? -32.312 26.562 7.117 1 93.56 323 VAL A O 1
ATOM 2562 N N . ASN A 1 324 ? -30.875 24.938 6.75 1 93.06 324 ASN A N 1
ATOM 2563 C CA . ASN A 1 324 ? -31.469 24.578 5.469 1 93.06 324 ASN A CA 1
ATOM 2564 C C . ASN A 1 324 ? -32.906 24.109 5.633 1 93.06 324 ASN A C 1
ATOM 2566 O O . ASN A 1 324 ? -33.75 24.344 4.75 1 93.06 324 ASN A O 1
ATOM 2570 N N . GLU A 1 325 ? -33.125 23.469 6.68 1 93.31 325 GLU A N 1
ATOM 2571 C CA . GLU A 1 325 ? -34.5 23.031 6.938 1 93.31 325 GLU A CA 1
ATOM 2572 C C . GLU A 1 325 ? -35.469 24.234 6.961 1 93.31 325 GLU A C 1
ATOM 2574 O O . GLU A 1 325 ? -36.531 24.172 6.387 1 93.31 325 GLU A O 1
ATOM 2579 N N . TYR A 1 326 ? -35.094 25.312 7.609 1 94.12 326 TYR A N 1
ATOM 2580 C CA . TYR A 1 326 ? -35.906 26.516 7.656 1 94.12 326 TYR A CA 1
ATOM 2581 C C . TYR A 1 326 ? -36.031 27.156 6.273 1 94.12 326 TYR A C 1
ATOM 2583 O O . TYR A 1 326 ? -37.094 27.594 5.863 1 94.12 326 TYR A O 1
ATOM 2591 N N . ARG A 1 327 ? -34.875 27.156 5.59 1 95.56 327 ARG A N 1
ATOM 2592 C CA . ARG A 1 327 ? -34.844 27.734 4.254 1 95.56 327 ARG A CA 1
ATOM 2593 C C . ARG A 1 327 ? -35.75 26.984 3.293 1 95.56 327 ARG A C 1
ATOM 2595 O O . ARG A 1 327 ? -36.531 27.594 2.561 1 95.56 327 ARG A O 1
ATOM 2602 N N . ILE A 1 328 ? -35.688 25.734 3.391 1 95.12 328 ILE A N 1
ATOM 2603 C CA . ILE A 1 328 ? -36.469 24.891 2.486 1 95.12 328 ILE A CA 1
ATOM 2604 C C . ILE A 1 328 ? -37.969 24.984 2.857 1 95.12 328 ILE A C 1
ATOM 2606 O O . ILE A 1 328 ? -38.812 25.016 1.981 1 95.12 328 ILE A O 1
ATOM 2610 N N . ARG A 1 329 ? -38.219 24.953 4.086 1 94.12 329 ARG A N 1
ATOM 2611 C CA . ARG A 1 329 ? -39.594 25.094 4.539 1 94.12 329 ARG A CA 1
ATOM 2612 C C . ARG A 1 329 ? -40.219 26.375 3.99 1 94.12 329 ARG A C 1
ATOM 2614 O O . ARG A 1 329 ? -41.344 26.375 3.492 1 94.12 329 ARG A O 1
ATOM 2621 N N . GLU A 1 330 ? -39.5 27.438 4.082 1 94.56 330 GLU A N 1
ATOM 2622 C CA . GLU A 1 330 ? -40 28.719 3.553 1 94.56 330 GLU A CA 1
ATOM 2623 C C . GLU A 1 330 ? -40.062 28.688 2.029 1 94.56 330 GLU A C 1
ATOM 2625 O O . GLU A 1 330 ? -41 29.234 1.439 1 94.56 330 GLU A O 1
ATOM 2630 N N . ALA A 1 331 ? -39.156 28.078 1.428 1 94.94 331 ALA A N 1
ATOM 2631 C CA . ALA A 1 331 ? -39.156 27.938 -0.027 1 94.94 331 ALA A CA 1
ATOM 2632 C C . ALA A 1 331 ? -40.406 27.203 -0.504 1 94.94 331 ALA A C 1
ATOM 2634 O O . ALA A 1 331 ? -41.031 27.609 -1.484 1 94.94 331 ALA A O 1
ATOM 2635 N N . CYS A 1 332 ? -40.688 26.188 0.226 1 94.38 332 CYS A N 1
ATOM 2636 C CA . CYS A 1 332 ? -41.875 25.438 -0.102 1 94.38 332 CYS A CA 1
ATOM 2637 C C . CYS A 1 332 ? -43.125 26.328 0.002 1 94.38 332 CYS A C 1
ATOM 2639 O O . CYS A 1 332 ? -44 26.281 -0.867 1 94.38 332 CYS A O 1
ATOM 2641 N N . GLU A 1 333 ? -43.219 27.109 1.009 1 93.62 333 GLU A N 1
ATOM 2642 C CA . GLU A 1 333 ? -44.344 28.016 1.205 1 93.62 333 GLU A CA 1
ATOM 2643 C C . GLU A 1 333 ? -44.406 29.047 0.076 1 93.62 333 GLU A C 1
ATOM 2645 O O . GLU A 1 333 ? -45.5 29.328 -0.424 1 93.62 333 GLU A O 1
ATOM 2650 N N . LEU A 1 334 ? -43.281 29.5 -0.337 1 93.38 334 LEU A N 1
ATOM 2651 C CA . LEU A 1 334 ? -43.25 30.516 -1.388 1 93.38 334 LEU A CA 1
ATOM 2652 C C . LEU A 1 334 ? -43.594 29.906 -2.742 1 93.38 334 LEU A C 1
ATOM 2654 O O . LEU A 1 334 ? -44.25 30.547 -3.566 1 93.38 334 LEU A O 1
ATOM 2658 N N . LEU A 1 335 ? -43.156 28.719 -2.914 1 93.19 335 LEU A N 1
ATOM 2659 C CA . LEU A 1 335 ? -43.438 28.031 -4.168 1 93.19 335 LEU A CA 1
ATOM 2660 C C . LEU A 1 335 ? -44.906 27.734 -4.32 1 93.19 335 LEU A C 1
ATOM 2662 O O . LEU A 1 335 ? -45.469 27.797 -5.43 1 93.19 335 LEU A O 1
ATOM 2666 N N . LYS A 1 336 ? -45.531 27.516 -3.242 1 91.06 336 LYS A N 1
ATOM 2667 C CA . LYS A 1 336 ? -46.969 27.281 -3.234 1 91.06 336 LYS A CA 1
ATOM 2668 C C . LYS A 1 336 ? -47.75 28.578 -3.465 1 91.06 336 LYS A C 1
ATOM 2670 O O . LYS A 1 336 ? -48.75 28.578 -4.168 1 91.06 336 LYS A O 1
ATOM 2675 N N . LYS A 1 337 ? -47.281 29.578 -2.932 1 89.56 337 LYS A N 1
ATOM 2676 C CA . LYS A 1 337 ? -47.969 30.844 -2.928 1 89.56 337 LYS A CA 1
ATOM 2677 C C . LYS A 1 337 ? -47.75 31.609 -4.23 1 89.56 337 LYS A C 1
ATOM 2679 O O . LYS A 1 337 ? -48.688 32.219 -4.77 1 89.56 337 LYS A O 1
ATOM 2684 N N . ASP A 1 338 ? -46.562 31.656 -4.637 1 85.88 338 ASP A N 1
ATOM 2685 C CA . ASP A 1 338 ? -46.188 32.438 -5.805 1 85.88 338 ASP A CA 1
ATOM 2686 C C . ASP A 1 338 ? -45.938 31.547 -7.016 1 85.88 338 ASP A C 1
ATOM 2688 O O . ASP A 1 338 ? -44.812 31.078 -7.227 1 85.88 338 ASP A O 1
ATOM 2692 N N . LYS A 1 339 ? -46.875 31.406 -7.863 1 82.25 339 LYS A N 1
ATOM 2693 C CA . LYS A 1 339 ? -46.812 30.453 -8.969 1 82.25 339 LYS A CA 1
ATOM 2694 C C . LYS A 1 339 ? -45.969 31.016 -10.117 1 82.25 339 LYS A C 1
ATOM 2696 O O . LYS A 1 339 ? -45.438 30.25 -10.914 1 82.25 339 LYS A O 1
ATOM 2701 N N . ASN A 1 340 ? -45.812 32.188 -10.211 1 85.69 340 ASN A N 1
ATOM 2702 C CA . ASN A 1 340 ? -45.156 32.781 -11.383 1 85.69 340 ASN A CA 1
ATOM 2703 C C . ASN A 1 340 ? -43.75 33.25 -11.062 1 85.69 340 ASN A C 1
ATOM 2705 O O . ASN A 1 340 ? -43 33.688 -11.953 1 85.69 340 ASN A O 1
ATOM 2709 N N . ARG A 1 341 ? -43.281 33.125 -9.844 1 89.69 341 ARG A N 1
ATOM 2710 C CA . ARG A 1 341 ? -41.938 33.594 -9.469 1 89.69 341 ARG A CA 1
ATOM 2711 C C . ARG A 1 341 ? -40.875 32.562 -9.867 1 89.69 341 ARG A C 1
ATOM 2713 O O . ARG A 1 341 ? -41.125 31.375 -9.828 1 89.69 341 ARG A O 1
ATOM 2720 N N . SER A 1 342 ? -39.656 33.094 -10.203 1 92.75 342 SER A N 1
ATOM 2721 C CA . SER A 1 342 ? -38.531 32.219 -10.578 1 92.75 342 SER A CA 1
ATOM 2722 C C . SER A 1 342 ? -38.094 31.359 -9.398 1 92.75 342 SER A C 1
ATOM 2724 O O . SER A 1 342 ? -37.969 31.844 -8.273 1 92.75 342 SER A O 1
ATOM 2726 N N . ILE A 1 343 ? -37.906 30.125 -9.586 1 92.56 343 ILE A N 1
ATOM 2727 C CA . ILE A 1 343 ? -37.469 29.172 -8.578 1 92.56 343 ILE A CA 1
ATOM 2728 C C . ILE A 1 343 ? -36.125 29.609 -8.016 1 92.56 343 ILE A C 1
ATOM 2730 O O . ILE A 1 343 ? -35.875 29.516 -6.809 1 92.56 343 ILE A O 1
ATOM 2734 N N . LEU A 1 344 ? -35.375 30.109 -8.984 1 91.62 344 LEU A N 1
ATOM 2735 C CA . LEU A 1 344 ? -34.062 30.578 -8.578 1 91.62 344 LEU A CA 1
ATOM 2736 C C . LEU A 1 344 ? -34.156 31.766 -7.645 1 91.62 344 LEU A C 1
ATOM 2738 O O . LEU A 1 344 ? -33.406 31.875 -6.672 1 91.62 344 LEU A O 1
ATOM 2742 N N . ASP A 1 345 ? -35.062 32.688 -7.945 1 92.69 345 ASP A N 1
ATOM 2743 C CA . ASP A 1 345 ? -35.281 33.875 -7.109 1 92.69 345 ASP A CA 1
ATOM 2744 C C . ASP A 1 345 ? -35.719 33.469 -5.703 1 92.69 345 ASP A C 1
ATOM 2746 O O . ASP A 1 345 ? -35.281 34.062 -4.715 1 92.69 345 ASP A O 1
ATOM 2750 N N . ILE A 1 346 ? -36.5 32.438 -5.586 1 94.19 346 ILE A N 1
ATOM 2751 C CA . ILE A 1 346 ? -36.969 31.922 -4.305 1 94.19 346 ILE A CA 1
ATOM 2752 C C . ILE A 1 346 ? -35.812 31.328 -3.516 1 94.19 346 ILE A C 1
ATOM 2754 O O . ILE A 1 346 ? -35.688 31.578 -2.314 1 94.19 346 ILE A O 1
ATOM 2758 N N . GLY A 1 347 ? -35 30.625 -4.195 1 94.5 347 GLY A N 1
ATOM 2759 C CA . GLY A 1 347 ? -33.812 30.047 -3.559 1 94.5 347 GLY A CA 1
ATOM 2760 C C . GLY A 1 347 ? -32.906 31.078 -2.926 1 94.5 347 GLY A C 1
ATOM 2761 O O . GLY A 1 347 ? -32.438 30.906 -1.794 1 94.5 347 GLY A O 1
ATOM 2762 N N . TYR A 1 348 ? -32.719 32.156 -3.67 1 93.69 348 TYR A N 1
ATOM 2763 C CA . TYR A 1 348 ? -31.875 33.25 -3.182 1 93.69 348 TYR A CA 1
ATOM 2764 C C . TYR A 1 348 ? -32.531 34 -2.043 1 93.69 348 TYR A C 1
ATOM 2766 O O . TYR A 1 348 ? -31.891 34.375 -1.07 1 93.69 348 TYR A O 1
ATOM 2774 N N . GLU A 1 349 ? -33.781 34.125 -2.137 1 93.12 349 GLU A N 1
ATOM 2775 C CA . GLU A 1 349 ? -34.531 34.875 -1.138 1 93.12 349 GLU A CA 1
ATOM 2776 C C . GLU A 1 349 ? -34.5 34.188 0.217 1 93.12 349 GLU A C 1
ATOM 2778 O O . GLU A 1 349 ? -34.438 34.844 1.26 1 93.12 349 GLU A O 1
ATOM 2783 N N . VAL A 1 350 ? -34.469 32.906 0.191 1 94.69 350 VAL A N 1
ATOM 2784 C CA . VAL A 1 350 ? -34.562 32.156 1.443 1 94.69 350 VAL A CA 1
ATOM 2785 C C . VAL A 1 350 ? -33.156 31.938 2.01 1 94.69 350 VAL A C 1
ATOM 2787 O O . VAL A 1 350 ? -33 31.328 3.07 1 94.69 350 VAL A O 1
ATOM 2790 N N . GLY A 1 351 ? -32.094 32.344 1.269 1 94.44 351 GLY A N 1
ATOM 2791 C CA . GLY A 1 351 ? -30.797 32.406 1.907 1 94.44 351 GLY A CA 1
ATOM 2792 C C . GLY A 1 351 ? -29.75 31.562 1.23 1 94.44 351 GLY A C 1
ATOM 2793 O O . GLY A 1 351 ? -28.625 31.438 1.725 1 94.44 351 GLY A O 1
ATOM 2794 N N . PHE A 1 352 ? -30.062 30.938 0.091 1 94.44 352 PHE A N 1
ATOM 2795 C CA . PHE A 1 352 ? -29.062 30.125 -0.595 1 94.44 352 PHE A CA 1
ATOM 2796 C C . PHE A 1 352 ? -28.172 31 -1.482 1 94.44 352 PHE A C 1
ATOM 2798 O O . PHE A 1 352 ? -28.641 31.969 -2.084 1 94.44 352 PHE A O 1
ATOM 2805 N N . ARG A 1 353 ? -26.938 30.625 -1.572 1 86.81 353 ARG A N 1
ATOM 2806 C CA . ARG A 1 353 ? -25.953 31.422 -2.295 1 86.81 353 ARG A CA 1
ATOM 2807 C C . ARG A 1 353 ? -25.859 30.969 -3.752 1 86.81 353 ARG A C 1
ATOM 2809 O O . ARG A 1 353 ? -25.328 31.703 -4.59 1 86.81 353 ARG A O 1
ATOM 2816 N N . SER A 1 354 ? -26.328 29.766 -4.023 1 88.62 354 SER A N 1
ATOM 2817 C CA . SER A 1 354 ? -26.219 29.234 -5.379 1 88.62 354 SER A CA 1
ATOM 2818 C C . SER A 1 354 ? -27.406 28.328 -5.719 1 88.62 354 SER A C 1
ATOM 2820 O O . SER A 1 354 ? -28.031 27.766 -4.824 1 88.62 354 SER A O 1
ATOM 2822 N N . LYS A 1 355 ? -27.578 28.25 -7.066 1 89.19 355 LYS A N 1
ATOM 2823 C CA . LYS A 1 355 ? -28.641 27.391 -7.586 1 89.19 355 LYS A CA 1
ATOM 2824 C C . LYS A 1 355 ? -28.375 25.922 -7.234 1 89.19 355 LYS A C 1
ATOM 2826 O O . LYS A 1 355 ? -29.297 25.203 -6.855 1 89.19 355 LYS A O 1
ATOM 2831 N N . THR A 1 356 ? -27.188 25.578 -7.328 1 88.62 356 THR A N 1
ATOM 2832 C CA . THR A 1 356 ? -26.797 24.203 -7.082 1 88.62 356 THR A CA 1
ATOM 2833 C C . THR A 1 356 ? -27.031 23.828 -5.625 1 88.62 356 THR A C 1
ATOM 2835 O O . THR A 1 356 ? -27.578 22.75 -5.34 1 88.62 356 THR A O 1
ATOM 2838 N N . SER A 1 357 ? -26.672 24.703 -4.723 1 90.75 357 SER A N 1
ATOM 2839 C CA . SER A 1 357 ? -26.859 24.438 -3.297 1 90.75 357 SER A CA 1
ATOM 2840 C C . SER A 1 357 ? -28.328 24.359 -2.939 1 90.75 357 SER A C 1
ATOM 2842 O O . SER A 1 357 ? -28.734 23.5 -2.145 1 90.75 357 SER A O 1
ATOM 2844 N N . PHE A 1 358 ? -29.156 25.188 -3.553 1 94.12 358 PHE A N 1
ATOM 2845 C CA . PHE A 1 358 ? -30.594 25.172 -3.32 1 94.12 358 PHE A CA 1
ATOM 2846 C C . PHE A 1 358 ? -31.219 23.875 -3.816 1 94.12 358 PHE A C 1
ATOM 2848 O O . PHE A 1 358 ? -31.938 23.219 -3.08 1 94.12 358 PHE A O 1
ATOM 2855 N N . HIS A 1 359 ? -30.828 23.5 -4.977 1 91.69 359 HIS A N 1
ATOM 2856 C CA . HIS A 1 359 ? -31.406 22.312 -5.586 1 91.69 359 HIS A CA 1
ATOM 2857 C C . HIS A 1 359 ? -31.062 21.062 -4.793 1 91.69 359 HIS A C 1
ATOM 2859 O O . HIS A 1 359 ? -31.922 20.203 -4.559 1 91.69 359 HIS A O 1
ATOM 2865 N N . ARG A 1 360 ? -29.891 20.953 -4.359 1 89.38 360 ARG A N 1
ATOM 2866 C CA . ARG A 1 360 ? -29.406 19.797 -3.598 1 89.38 360 ARG A CA 1
ATOM 2867 C C . ARG A 1 360 ? -30.109 19.703 -2.25 1 89.38 360 ARG A C 1
ATOM 2869 O O . ARG A 1 360 ? -30.547 18.625 -1.845 1 89.38 360 ARG A O 1
ATOM 2876 N N . ALA A 1 361 ? -30.188 20.797 -1.6 1 92.06 361 ALA A N 1
ATOM 2877 C CA . ALA A 1 361 ? -30.828 20.844 -0.291 1 92.06 361 ALA A CA 1
ATOM 2878 C C . ALA A 1 361 ? -32.312 20.531 -0.406 1 92.06 361 ALA A C 1
ATOM 2880 O O . ALA A 1 361 ? -32.875 19.812 0.438 1 92.06 361 ALA A O 1
ATOM 2881 N N . PHE A 1 362 ? -32.938 21 -1.428 1 94.38 362 PHE A N 1
ATOM 2882 C CA . PHE A 1 362 ? -34.375 20.781 -1.655 1 94.38 362 PHE A CA 1
ATOM 2883 C C . PHE A 1 362 ? -34.656 19.297 -1.913 1 94.38 362 PHE A C 1
ATOM 2885 O O . PHE A 1 362 ? -35.562 18.719 -1.311 1 94.38 362 PHE A O 1
ATOM 2892 N N . LEU A 1 363 ? -33.812 18.797 -2.719 1 91.81 363 LEU A N 1
ATOM 2893 C CA . LEU A 1 363 ? -33.969 17.375 -3.025 1 91.81 363 LEU A CA 1
ATOM 2894 C C . LEU A 1 363 ? -33.75 16.531 -1.774 1 91.81 363 LEU A C 1
ATOM 2896 O O . LEU A 1 363 ? -34.5 15.555 -1.55 1 91.81 363 LEU A O 1
ATOM 2900 N N . LYS A 1 364 ? -32.844 16.844 -1.044 1 88.5 364 LYS A N 1
ATOM 2901 C CA . LYS A 1 364 ? -32.531 16.109 0.17 1 88.5 364 LYS A CA 1
ATOM 2902 C C . LYS A 1 364 ? -33.656 16.172 1.183 1 88.5 364 LYS A C 1
ATOM 2904 O O . LYS A 1 364 ? -34 15.164 1.794 1 88.5 364 LYS A O 1
ATOM 2909 N N . GLU A 1 365 ? -34.281 17.312 1.35 1 88.88 365 GLU A N 1
ATOM 2910 C CA . GLU A 1 365 ? -35.281 17.547 2.393 1 88.88 365 GLU A CA 1
ATOM 2911 C C . GLU A 1 365 ? -36.688 17.109 1.937 1 88.88 365 GLU A C 1
ATOM 2913 O O . GLU A 1 365 ? -37.438 16.547 2.725 1 88.88 365 GLU A O 1
ATOM 2918 N N . ILE A 1 366 ? -36.969 17.328 0.651 1 90.12 366 ILE A N 1
ATOM 2919 C CA . ILE A 1 366 ? -38.344 17.141 0.173 1 90.12 366 ILE A CA 1
ATOM 2920 C C . ILE A 1 366 ? -38.406 15.867 -0.672 1 90.12 366 ILE A C 1
ATOM 2922 O O . ILE A 1 366 ? -39.469 15.258 -0.787 1 90.12 366 ILE A O 1
ATOM 2926 N N . GLY A 1 367 ? -37.25 15.531 -1.29 1 88 367 GLY A N 1
ATOM 2927 C CA . GLY A 1 367 ? -37.219 14.328 -2.104 1 88 367 GLY A CA 1
ATOM 2928 C C . GLY A 1 367 ? -37.594 14.57 -3.551 1 88 367 GLY A C 1
ATOM 2929 O O . GLY A 1 367 ? -37.5 13.672 -4.387 1 88 367 GLY A O 1
ATOM 2930 N N . LEU A 1 368 ? -38.125 15.797 -3.848 1 86.69 368 LEU A N 1
ATOM 2931 C CA . LEU A 1 368 ? -38.469 16.219 -5.195 1 86.69 368 LEU A CA 1
ATOM 2932 C C . LEU A 1 368 ? -37.75 17.5 -5.582 1 86.69 368 LEU A C 1
ATOM 2934 O O . LEU A 1 368 ? -37.5 18.344 -4.727 1 86.69 368 LEU A O 1
ATOM 2938 N N . PRO A 1 369 ? -37.438 17.609 -6.898 1 91.81 369 PRO A N 1
ATOM 2939 C CA . PRO A 1 369 ? -36.906 18.906 -7.336 1 91.81 369 PRO A CA 1
ATOM 2940 C C . PRO A 1 369 ? -37.906 20.047 -7.148 1 91.81 369 PRO A C 1
ATOM 2942 O O . PRO A 1 369 ? -39.125 19.828 -7.211 1 91.81 369 PRO A O 1
ATOM 2945 N N . PRO A 1 370 ? -37.375 21.25 -6.922 1 92.5 370 PRO A N 1
ATOM 2946 C CA . PRO A 1 370 ? -38.25 22.391 -6.672 1 92.5 370 PRO A CA 1
ATOM 2947 C C . PRO A 1 370 ? -39.312 22.562 -7.766 1 92.5 370 PRO A C 1
ATOM 2949 O O . PRO A 1 370 ? -40.469 22.906 -7.473 1 92.5 370 PRO A O 1
ATOM 2952 N N . SER A 1 371 ? -39 22.359 -8.992 1 90.81 371 SER A N 1
ATOM 2953 C CA . SER A 1 371 ? -39.938 22.531 -10.102 1 90.81 371 SER A CA 1
ATOM 2954 C C . SER A 1 371 ? -41.062 21.516 -10.039 1 90.81 371 SER A C 1
ATOM 2956 O O . SER A 1 371 ? -42.219 21.859 -10.242 1 90.81 371 SER A O 1
ATOM 2958 N N . GLU A 1 372 ? -40.75 20.328 -9.75 1 90.19 372 GLU A N 1
ATOM 2959 C CA . GLU A 1 372 ? -41.75 19.266 -9.648 1 90.19 372 GLU A CA 1
ATOM 2960 C C . GLU A 1 372 ? -42.656 19.484 -8.438 1 90.19 372 GLU A C 1
ATOM 2962 O O . GLU A 1 372 ? -43.844 19.234 -8.508 1 90.19 372 GLU A O 1
ATOM 2967 N N . PHE A 1 373 ? -42.031 19.875 -7.367 1 92.31 373 PHE A N 1
ATOM 2968 C CA . PHE A 1 373 ? -42.781 20.172 -6.168 1 92.31 373 PHE A CA 1
ATOM 2969 C C . PHE A 1 373 ? -43.844 21.25 -6.457 1 92.31 373 PHE A C 1
ATOM 2971 O O . PHE A 1 373 ? -45 21.125 -6.043 1 92.31 373 PHE A O 1
ATOM 2978 N N . ARG A 1 374 ? -43.469 22.297 -7.129 1 90.62 374 ARG A N 1
ATOM 2979 C CA . ARG A 1 374 ? -44.375 23.375 -7.492 1 90.62 374 ARG A CA 1
ATOM 2980 C C . ARG A 1 374 ? -45.531 22.859 -8.359 1 90.62 374 ARG A C 1
ATOM 2982 O O . ARG A 1 374 ? -46.688 23.234 -8.148 1 90.62 374 ARG A O 1
ATOM 2989 N N . GLU A 1 375 ? -45.188 22.062 -9.336 1 88 375 GLU A N 1
ATOM 2990 C CA . GLU A 1 375 ? -46.219 21.516 -10.227 1 88 375 GLU A CA 1
ATOM 2991 C C . GLU A 1 375 ? -47.219 20.656 -9.469 1 88 375 GLU A C 1
ATOM 2993 O O . GLU A 1 375 ? -48.406 20.703 -9.727 1 88 375 GLU A O 1
ATOM 2998 N N . LYS A 1 376 ? -46.719 19.953 -8.633 1 86.62 376 LYS A N 1
ATOM 2999 C CA . LYS A 1 376 ? -47.562 19.047 -7.848 1 86.62 376 LYS A CA 1
ATOM 3000 C C . LYS A 1 376 ? -48.5 19.828 -6.914 1 86.62 376 LYS A C 1
ATOM 3002 O O . LYS A 1 376 ? -49.625 19.438 -6.699 1 86.62 376 LYS A O 1
ATOM 3007 N N . GLU A 1 377 ? -48.031 20.812 -6.344 1 80.81 377 GLU A N 1
ATOM 3008 C CA . GLU A 1 377 ? -48.781 21.578 -5.367 1 80.81 377 GLU A CA 1
ATOM 3009 C C . GLU A 1 377 ? -49.719 22.578 -6.055 1 80.81 377 GLU A C 1
ATOM 3011 O O . GLU A 1 377 ? -50.688 23.047 -5.457 1 80.81 377 GLU A O 1
ATOM 3016 N N . THR A 1 378 ? -49.438 22.969 -7.266 1 69.56 378 THR A N 1
ATOM 3017 C CA . THR A 1 378 ? -50.312 23.828 -8.039 1 69.56 378 THR A CA 1
ATOM 3018 C C . THR A 1 378 ? -51.469 23.031 -8.672 1 69.56 378 THR A C 1
ATOM 3020 O O . THR A 1 378 ? -52.531 23.578 -8.961 1 69.56 378 THR A O 1
ATOM 3023 N N . THR A 1 379 ? -51.406 21.781 -8.82 1 57.66 379 THR A N 1
ATOM 3024 C CA . THR A 1 379 ? -52.562 21.031 -9.336 1 57.66 379 THR A CA 1
ATOM 3025 C C . THR A 1 379 ? -53.531 20.672 -8.203 1 57.66 379 THR A C 1
ATOM 3027 O O . THR A 1 379 ? -53.094 20.453 -7.066 1 57.66 379 THR A O 1
ATOM 3030 N N . MET B 1 1 ? 39.469 10.648 6.961 1 29.98 1 MET B N 1
ATOM 3031 C CA . MET B 1 1 ? 39.094 10.078 5.668 1 29.98 1 MET B CA 1
ATOM 3032 C C . MET B 1 1 ? 37.812 9.242 5.781 1 29.98 1 MET B C 1
ATOM 3034 O O . MET B 1 1 ? 37.812 8.188 6.426 1 29.98 1 MET B O 1
ATOM 3038 N N . GLN B 1 2 ? 36.688 9.93 5.984 1 38.56 2 GLN B N 1
ATOM 3039 C CA . GLN B 1 2 ? 35.438 9.266 6.309 1 38.56 2 GLN B CA 1
ATOM 3040 C C . GLN B 1 2 ? 35.125 8.133 5.324 1 38.56 2 GLN B C 1
ATOM 3042 O O . GLN B 1 2 ? 35.219 8.32 4.109 1 38.56 2 GLN B O 1
ATOM 3047 N N . SER B 1 3 ? 35.375 7.008 5.699 1 44.25 3 SER B N 1
ATOM 3048 C CA . SER B 1 3 ? 35.219 5.766 4.949 1 44.25 3 SER B CA 1
ATOM 3049 C C . SER B 1 3 ? 33.906 5.766 4.184 1 44.25 3 SER B C 1
ATOM 3051 O O . SER B 1 3 ? 32.844 6.062 4.754 1 44.25 3 SER B O 1
ATOM 3053 N N . VAL B 1 4 ? 34.031 6.195 2.943 1 50.44 4 VAL B N 1
ATOM 3054 C CA . VAL B 1 4 ? 32.938 6.312 1.973 1 50.44 4 VAL B CA 1
ATOM 3055 C C . VAL B 1 4 ? 32.469 4.918 1.554 1 50.44 4 VAL B C 1
ATOM 3057 O O . VAL B 1 4 ? 33.281 4.008 1.388 1 50.44 4 VAL B O 1
ATOM 3060 N N . LEU B 1 5 ? 31.391 4.555 1.953 1 50.75 5 LEU B N 1
ATOM 3061 C CA . LEU B 1 5 ? 30.797 3.338 1.422 1 50.75 5 LEU B CA 1
ATOM 3062 C C . LEU B 1 5 ? 30.719 3.387 -0.101 1 50.75 5 LEU B C 1
ATOM 3064 O O . LEU B 1 5 ? 30.141 4.316 -0.671 1 50.75 5 LEU B O 1
ATOM 3068 N N . SER B 1 6 ? 31.781 2.881 -0.754 1 52.41 6 SER B N 1
ATOM 3069 C CA . SER B 1 6 ? 31.781 2.857 -2.213 1 52.41 6 SER B CA 1
ATOM 3070 C C . SER B 1 6 ? 30.953 1.7 -2.752 1 52.41 6 SER B C 1
ATOM 3072 O O . SER B 1 6 ? 31.188 0.541 -2.414 1 52.41 6 SER B O 1
ATOM 3074 N N . LEU B 1 7 ? 29.703 1.955 -2.969 1 52.47 7 LEU B N 1
ATOM 3075 C CA . LEU B 1 7 ? 29 0.935 -3.738 1 52.47 7 LEU B CA 1
ATOM 3076 C C . LEU B 1 7 ? 29.5 0.898 -5.18 1 52.47 7 LEU B C 1
ATOM 3078 O O . LEU B 1 7 ? 29.594 1.938 -5.836 1 52.47 7 LEU B O 1
ATOM 3082 N N . THR B 1 8 ? 30.25 -0.123 -5.453 1 57.25 8 THR B N 1
ATOM 3083 C CA . THR B 1 8 ? 30.75 -0.269 -6.816 1 57.25 8 THR B CA 1
ATOM 3084 C C . THR B 1 8 ? 29.641 -0.771 -7.742 1 57.25 8 THR B C 1
ATOM 3086 O O . THR B 1 8 ? 29.266 -1.943 -7.691 1 57.25 8 THR B O 1
ATOM 3089 N N . ILE B 1 9 ? 28.797 0.122 -8.172 1 60.62 9 ILE B N 1
ATOM 3090 C CA . ILE B 1 9 ? 27.781 -0.254 -9.148 1 60.62 9 ILE B CA 1
ATOM 3091 C C . ILE B 1 9 ? 28.297 0.014 -10.555 1 60.62 9 ILE B C 1
ATOM 3093 O O . ILE B 1 9 ? 28.875 1.072 -10.828 1 60.62 9 ILE B O 1
ATOM 3097 N N . PRO B 1 10 ? 28.25 -0.993 -11.375 1 62.41 10 PRO B N 1
ATOM 3098 C CA . PRO B 1 10 ? 28.672 -0.733 -12.75 1 62.41 10 PRO B CA 1
ATOM 3099 C C . PRO B 1 10 ? 27.922 0.445 -13.383 1 62.41 10 PRO B C 1
ATOM 3101 O O . PRO B 1 10 ? 26.75 0.67 -13.078 1 62.41 10 PRO B O 1
ATOM 3104 N N . ARG B 1 11 ? 28.656 1.318 -14.023 1 65.19 11 ARG B N 1
ATOM 3105 C CA . ARG B 1 11 ? 28.078 2.492 -14.68 1 65.19 11 ARG B CA 1
ATOM 3106 C C . ARG B 1 11 ? 27.422 2.117 -16 1 65.19 11 ARG B C 1
ATOM 3108 O O . ARG B 1 11 ? 28.062 1.492 -16.859 1 65.19 11 ARG B O 1
ATOM 3115 N N . PHE B 1 12 ? 26.109 2.135 -15.898 1 64.06 12 PHE B N 1
ATOM 3116 C CA . PHE B 1 12 ? 25.359 1.95 -17.141 1 64.06 12 PHE B CA 1
ATOM 3117 C C . PHE B 1 12 ? 24.953 3.293 -17.719 1 64.06 12 PHE B C 1
ATOM 3119 O O . PHE B 1 12 ? 24.016 3.93 -17.234 1 64.06 12 PHE B O 1
ATOM 3126 N N . GLY B 1 13 ? 25.641 3.76 -18.672 1 64.38 13 GLY B N 1
ATOM 3127 C CA . GLY B 1 13 ? 25.344 5.082 -19.203 1 64.38 13 GLY B CA 1
ATOM 3128 C C . GLY B 1 13 ? 25.828 6.207 -18.312 1 64.38 13 GLY B C 1
ATOM 3129 O O . GLY B 1 13 ? 26.984 6.23 -17.906 1 64.38 13 GLY B O 1
ATOM 3130 N N . SER B 1 14 ? 24.812 7.172 -18.062 1 71.69 14 SER B N 1
ATOM 3131 C CA . SER B 1 14 ? 25.188 8.273 -17.188 1 71.69 14 SER B CA 1
ATOM 3132 C C . SER B 1 14 ? 25.109 7.852 -15.719 1 71.69 14 SER B C 1
ATOM 3134 O O . SER B 1 14 ? 24.438 6.875 -15.383 1 71.69 14 SER B O 1
ATOM 3136 N N . GLU B 1 15 ? 25.844 8.375 -14.938 1 73.44 15 GLU B N 1
ATOM 3137 C CA . GLU B 1 15 ? 25.875 8.102 -13.5 1 73.44 15 GLU B CA 1
ATOM 3138 C C . GLU B 1 15 ? 24.484 8.242 -12.883 1 73.44 15 GLU B C 1
ATOM 3140 O O . GLU B 1 15 ? 24.094 7.453 -12.016 1 73.44 15 GLU B O 1
ATOM 3145 N N . TYR B 1 16 ? 23.703 9.102 -13.477 1 72.31 16 TYR B N 1
ATOM 3146 C CA . TYR B 1 16 ? 22.375 9.375 -12.922 1 72.31 16 TYR B CA 1
ATOM 3147 C C . TYR B 1 16 ? 21.406 8.25 -13.25 1 72.31 16 TYR B C 1
ATOM 3149 O O . TYR B 1 16 ? 20.594 7.855 -12.406 1 72.31 16 TYR B O 1
ATOM 3157 N N . VAL B 1 17 ? 21.578 7.738 -14.398 1 76 17 VAL B N 1
ATOM 3158 C CA . VAL B 1 17 ? 20.688 6.66 -14.812 1 76 17 VAL B CA 1
ATOM 3159 C C . VAL B 1 17 ? 20.984 5.402 -14 1 76 17 VAL B C 1
ATOM 3161 O O . VAL B 1 17 ? 20.062 4.723 -13.547 1 76 17 VAL B O 1
ATOM 3164 N N . SER B 1 18 ? 22.188 5.184 -13.781 1 80.69 18 SER B N 1
ATOM 3165 C CA . SER B 1 18 ? 22.578 4.008 -13.016 1 80.69 18 SER B CA 1
ATOM 3166 C C . SER B 1 18 ? 22.094 4.098 -11.578 1 80.69 18 SER B C 1
ATOM 3168 O O . SER B 1 18 ? 21.578 3.125 -11.031 1 80.69 18 SER B O 1
ATOM 3170 N N . TRP B 1 19 ? 22.125 5.293 -11.094 1 81 19 TRP B N 1
ATOM 3171 C CA . TRP B 1 19 ? 21.672 5.492 -9.727 1 81 19 TRP B CA 1
ATOM 3172 C C . TRP B 1 19 ? 20.156 5.328 -9.625 1 81 19 TRP B C 1
ATOM 3174 O O . TRP B 1 19 ? 19.641 4.746 -8.664 1 81 19 TRP B O 1
ATOM 3184 N N . GLY B 1 20 ? 19.562 5.801 -10.617 1 86.75 20 GLY B N 1
ATOM 3185 C CA . GLY B 1 20 ? 18.109 5.668 -10.648 1 86.75 20 GLY B CA 1
ATOM 3186 C C . GLY B 1 20 ? 17.641 4.227 -10.703 1 86.75 20 GLY B C 1
ATOM 3187 O O . GLY B 1 20 ? 16.734 3.836 -9.969 1 86.75 20 GLY B O 1
ATOM 3188 N N . LEU B 1 21 ? 18.344 3.471 -11.492 1 90.12 21 LEU B N 1
ATOM 3189 C CA . LEU B 1 21 ? 17.969 2.068 -11.641 1 90.12 21 LEU B CA 1
ATOM 3190 C C . LEU B 1 21 ? 18.266 1.285 -10.367 1 90.12 21 LEU B C 1
ATOM 3192 O O . LEU B 1 21 ? 17.438 0.477 -9.93 1 90.12 21 LEU B O 1
ATOM 3196 N N . VAL B 1 22 ? 19.344 1.595 -9.75 1 90.31 22 VAL B N 1
ATOM 3197 C CA . VAL B 1 22 ? 19.734 0.877 -8.547 1 90.31 22 VAL B CA 1
ATOM 3198 C C . VAL B 1 22 ? 18.828 1.262 -7.387 1 90.31 22 VAL B C 1
ATOM 3200 O O . VAL B 1 22 ? 18.344 0.395 -6.66 1 90.31 22 VAL B O 1
ATOM 3203 N N . SER B 1 23 ? 18.547 2.557 -7.242 1 92.5 23 SER B N 1
ATOM 3204 C CA . SER B 1 23 ? 17.703 3.018 -6.145 1 92.5 23 SER B CA 1
ATOM 3205 C C . SER B 1 23 ? 16.281 2.492 -6.281 1 92.5 23 SER B C 1
ATOM 3207 O O . SER B 1 23 ? 15.648 2.139 -5.285 1 92.5 23 SER B O 1
ATOM 3209 N N . PHE B 1 24 ? 15.859 2.408 -7.477 1 95.75 24 PHE B N 1
ATOM 3210 C CA . PHE B 1 24 ? 14.508 1.908 -7.703 1 95.75 24 PHE B CA 1
ATOM 3211 C C . PHE B 1 24 ? 14.422 0.419 -7.395 1 95.75 24 PHE B C 1
ATOM 3213 O O . PHE B 1 24 ? 13.406 -0.056 -6.879 1 95.75 24 PHE B O 1
ATOM 3220 N N . ALA B 1 25 ? 15.5 -0.268 -7.73 1 95.19 25 ALA B N 1
ATOM 3221 C CA . ALA B 1 25 ? 15.539 -1.689 -7.395 1 95.19 25 ALA B CA 1
ATOM 3222 C C . ALA B 1 25 ? 15.602 -1.895 -5.883 1 95.19 25 ALA B C 1
ATOM 3224 O O . ALA B 1 25 ? 15 -2.832 -5.355 1 95.19 25 ALA B O 1
ATOM 3225 N N . VAL B 1 26 ? 16.312 -1.047 -5.18 1 94.94 26 VAL B N 1
ATOM 3226 C CA . VAL B 1 26 ? 16.344 -1.1 -3.721 1 94.94 26 VAL B CA 1
ATOM 3227 C C . VAL B 1 26 ? 14.922 -0.907 -3.178 1 94.94 26 VAL B C 1
ATOM 3229 O O . VAL B 1 26 ? 14.477 -1.657 -2.305 1 94.94 26 VAL B O 1
ATOM 3232 N N . PHE B 1 27 ? 14.289 0.012 -3.771 1 97.94 27 PHE B N 1
ATOM 3233 C CA . PHE B 1 27 ? 12.906 0.278 -3.414 1 97.94 27 PHE B CA 1
ATOM 3234 C C . PHE B 1 27 ? 12.047 -0.966 -3.611 1 97.94 27 PHE B C 1
ATOM 3236 O O . PHE B 1 27 ? 11.25 -1.324 -2.74 1 97.94 27 PHE B O 1
ATOM 3243 N N . GLY B 1 28 ? 12.25 -1.61 -4.695 1 98.38 28 GLY B N 1
ATOM 3244 C CA . GLY B 1 28 ? 11.477 -2.799 -5.008 1 98.38 28 GLY B CA 1
ATOM 3245 C C . GLY B 1 28 ? 11.672 -3.924 -4.012 1 98.38 28 GLY B C 1
ATOM 3246 O O . GLY B 1 28 ? 10.734 -4.645 -3.686 1 98.38 28 GLY B O 1
ATOM 3247 N N . THR B 1 29 ? 12.867 -4.059 -3.498 1 97.38 29 THR B N 1
ATOM 3248 C CA . THR B 1 29 ? 13.18 -5.102 -2.523 1 97.38 29 THR B CA 1
ATOM 3249 C C . THR B 1 29 ? 12.359 -4.906 -1.25 1 97.38 29 THR B C 1
ATOM 3251 O O . THR B 1 29 ? 11.703 -5.836 -0.783 1 97.38 29 THR B O 1
ATOM 3254 N N . TYR B 1 30 ? 12.344 -3.686 -0.788 1 98.19 30 TYR B N 1
ATOM 3255 C CA . TYR B 1 30 ? 11.625 -3.391 0.446 1 98.19 30 TYR B CA 1
ATOM 3256 C C . TYR B 1 30 ? 10.117 -3.412 0.214 1 98.19 30 TYR B C 1
ATOM 3258 O O . TYR B 1 30 ? 9.352 -3.814 1.095 1 98.19 30 TYR B O 1
ATOM 3266 N N . LEU B 1 31 ? 9.75 -2.949 -0.975 1 98.62 31 LEU B N 1
ATOM 3267 C CA . LEU B 1 31 ? 8.32 -2.902 -1.282 1 98.62 31 LEU B CA 1
ATOM 3268 C C . LEU B 1 31 ? 7.719 -4.301 -1.281 1 98.62 31 LEU B C 1
ATOM 3270 O O . LEU B 1 31 ? 6.609 -4.504 -0.783 1 98.62 31 LEU B O 1
ATOM 3274 N N . GLY B 1 32 ? 8.469 -5.254 -1.91 1 98.62 32 GLY B N 1
ATOM 3275 C CA . GLY B 1 32 ? 8 -6.629 -1.877 1 98.62 32 GLY B CA 1
ATOM 3276 C C . GLY B 1 32 ? 7.738 -7.137 -0.471 1 98.62 32 GLY B C 1
ATOM 3277 O O . GLY B 1 32 ? 6.711 -7.762 -0.211 1 98.62 32 GLY B O 1
ATOM 3278 N N . PHE B 1 33 ? 8.594 -6.793 0.429 1 98.12 33 PHE B N 1
ATOM 3279 C CA . PHE B 1 33 ? 8.445 -7.207 1.82 1 98.12 33 PHE B CA 1
ATOM 3280 C C . PHE B 1 33 ? 7.27 -6.492 2.475 1 98.12 33 PHE B C 1
ATOM 3282 O O . PHE B 1 33 ? 6.5 -7.105 3.213 1 98.12 33 PHE B O 1
ATOM 3289 N N . LEU B 1 34 ? 7.168 -5.223 2.201 1 98.56 34 LEU B N 1
ATOM 3290 C CA . LEU B 1 34 ? 6.086 -4.449 2.797 1 98.56 34 LEU B CA 1
ATOM 3291 C C . LEU B 1 34 ? 4.727 -4.965 2.33 1 98.56 34 LEU B C 1
ATOM 3293 O O . LEU B 1 34 ? 3.807 -5.121 3.135 1 98.56 34 LEU B O 1
ATOM 3297 N N . LEU B 1 35 ? 4.578 -5.215 1.055 1 98.06 35 LEU B N 1
ATOM 3298 C CA . LEU B 1 35 ? 3.316 -5.719 0.523 1 98.06 35 LEU B CA 1
ATOM 3299 C C . LEU B 1 35 ? 3.008 -7.105 1.08 1 98.06 35 LEU B C 1
ATOM 3301 O O . LEU B 1 35 ? 1.843 -7.445 1.298 1 98.06 35 LEU B O 1
ATOM 3305 N N . CYS B 1 36 ? 4.09 -7.891 1.249 1 97.94 36 CYS B N 1
ATOM 3306 C CA . CYS B 1 36 ? 3.912 -9.188 1.895 1 97.94 36 CYS B CA 1
ATOM 3307 C C . CYS B 1 36 ? 3.311 -9.023 3.285 1 97.94 36 CYS B C 1
ATOM 3309 O O . CYS B 1 36 ? 2.291 -9.641 3.602 1 97.94 36 CYS B O 1
ATOM 3311 N N . VAL B 1 37 ? 3.891 -8.141 4.082 1 97.38 37 VAL B N 1
ATOM 3312 C CA . VAL B 1 37 ? 3.395 -7.895 5.434 1 97.38 37 VAL B CA 1
ATOM 3313 C C . VAL B 1 37 ? 1.984 -7.316 5.367 1 97.38 37 VAL B C 1
ATOM 3315 O O . VAL B 1 37 ? 1.142 -7.621 6.215 1 97.38 37 VAL B O 1
ATOM 3318 N N . GLY B 1 38 ? 1.761 -6.5 4.352 1 96.12 38 GLY B N 1
ATOM 3319 C CA . GLY B 1 38 ? 0.439 -5.93 4.148 1 96.12 38 GLY B CA 1
ATOM 3320 C C . GLY B 1 38 ? -0.645 -6.977 3.975 1 96.12 38 GLY B C 1
ATOM 3321 O O . GLY B 1 38 ? -1.777 -6.785 4.422 1 96.12 38 GLY B O 1
ATOM 3322 N N . GLN B 1 39 ? -0.299 -8.055 3.336 1 94.56 39 GLN B N 1
ATOM 3323 C CA . GLN B 1 39 ? -1.251 -9.148 3.172 1 94.56 39 GLN B CA 1
ATOM 3324 C C . GLN B 1 39 ? -1.432 -9.922 4.473 1 94.56 39 GLN B C 1
ATOM 3326 O O . GLN B 1 39 ? -2.516 -10.445 4.746 1 94.56 39 GLN B O 1
ATOM 3331 N N . CYS B 1 40 ? -0.42 -9.945 5.266 1 94.06 40 CYS B N 1
ATOM 3332 C CA . CYS B 1 40 ? -0.421 -10.75 6.484 1 94.06 40 CYS B CA 1
ATOM 3333 C C . CYS B 1 40 ? -1.209 -10.062 7.594 1 94.06 40 CYS B C 1
ATOM 3335 O O . CYS B 1 40 ? -1.673 -10.719 8.531 1 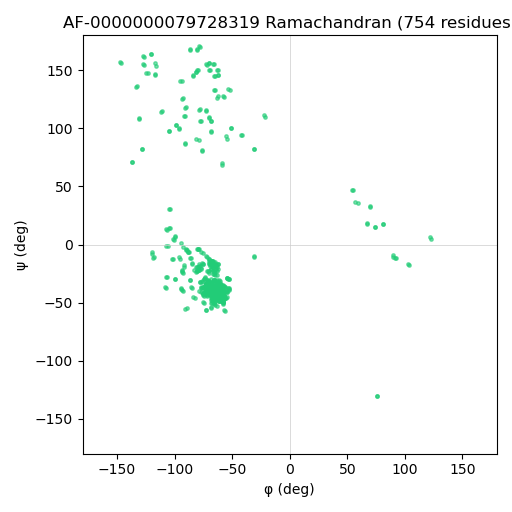94.06 40 CYS B O 1
ATOM 3337 N N . VAL B 1 41 ? -1.389 -8.773 7.523 1 92.94 41 VAL B N 1
ATOM 3338 C CA . VAL B 1 41 ? -2.02 -8.031 8.617 1 92.94 41 VAL B CA 1
ATOM 3339 C C . VAL B 1 41 ? -3.535 -8.031 8.43 1 92.94 41 VAL B C 1
ATOM 3341 O O . VAL B 1 41 ? -4.277 -7.602 9.312 1 92.94 41 VAL B O 1
ATOM 3344 N N . LEU B 1 42 ? -3.953 -8.547 7.305 1 90.75 42 LEU B N 1
ATOM 3345 C CA . LEU B 1 42 ? -5.391 -8.602 7.055 1 90.75 42 LEU B CA 1
ATOM 3346 C C . LEU B 1 42 ? -6.074 -9.539 8.047 1 90.75 42 LEU B C 1
ATOM 3348 O O . LEU B 1 42 ? -5.484 -10.523 8.484 1 90.75 42 LEU B O 1
ATOM 3352 N N . GLU B 1 43 ? -7.254 -9.195 8.43 1 82.25 43 GLU B N 1
ATOM 3353 C CA . GLU B 1 43 ? -7.992 -9.992 9.414 1 82.25 43 GLU B CA 1
ATOM 3354 C C . GLU B 1 43 ? -8.391 -11.344 8.836 1 82.25 43 GLU B C 1
ATOM 3356 O O . GLU B 1 43 ? -8.172 -12.383 9.469 1 82.25 43 GLU B O 1
ATOM 3361 N N . ARG B 1 44 ? -9.086 -11.359 7.684 1 78.5 44 ARG B N 1
ATOM 3362 C CA . ARG B 1 44 ? -9.43 -12.602 7.008 1 78.5 44 ARG B CA 1
ATOM 3363 C C . ARG B 1 44 ? -8.359 -12.992 5.992 1 78.5 44 ARG B C 1
ATOM 3365 O O . ARG B 1 44 ? -8.109 -12.258 5.035 1 78.5 44 ARG B O 1
ATOM 3372 N N . LYS B 1 45 ? -7.66 -14.109 6.371 1 83.56 45 LYS B N 1
ATOM 3373 C CA . LYS B 1 45 ? -6.621 -14.57 5.453 1 83.56 45 LYS B CA 1
ATOM 3374 C C . LYS B 1 45 ? -7.125 -15.727 4.59 1 83.56 45 LYS B C 1
ATOM 3376 O O . LYS B 1 45 ? -7.223 -16.859 5.059 1 83.56 45 LYS B O 1
ATOM 3381 N N . SER B 1 46 ? -7.434 -15.445 3.396 1 88.25 46 SER B N 1
ATOM 3382 C CA . SER B 1 46 ? -7.828 -16.438 2.391 1 88.25 46 SER B CA 1
ATOM 3383 C C . SER B 1 46 ? -6.609 -17.016 1.678 1 88.25 46 SER B C 1
ATOM 3385 O O . SER B 1 46 ? -5.484 -16.562 1.898 1 88.25 46 SER B O 1
ATOM 3387 N N . ALA B 1 47 ? -6.82 -18.062 0.948 1 91.31 47 ALA B N 1
ATOM 3388 C CA . ALA B 1 47 ? -5.754 -18.641 0.139 1 91.31 47 ALA B CA 1
ATOM 3389 C C . ALA B 1 47 ? -5.16 -17.609 -0.812 1 91.31 47 ALA B C 1
ATOM 3391 O O . ALA B 1 47 ? -3.951 -17.594 -1.047 1 91.31 47 ALA B O 1
ATOM 3392 N N . LEU B 1 48 ? -6.027 -16.781 -1.284 1 92 48 LEU B N 1
ATOM 3393 C CA . LEU B 1 48 ? -5.59 -15.727 -2.201 1 92 48 LEU B CA 1
ATOM 3394 C C . LEU B 1 48 ? -4.594 -14.797 -1.521 1 92 48 LEU B C 1
ATOM 3396 O O . LEU B 1 48 ? -3.539 -14.492 -2.082 1 92 48 LEU B O 1
ATOM 3400 N N . ASN B 1 49 ? -4.848 -14.367 -0.297 1 93.12 49 ASN B N 1
ATOM 3401 C CA . ASN B 1 49 ? -3.982 -13.453 0.439 1 93.12 49 ASN B CA 1
ATOM 3402 C C . ASN B 1 49 ? -2.631 -14.086 0.75 1 93.12 49 ASN B C 1
ATOM 3404 O O . ASN B 1 49 ? -1.597 -13.414 0.684 1 93.12 49 ASN B O 1
ATOM 3408 N N . ARG B 1 50 ? -2.654 -15.344 1.088 1 94.94 50 ARG B N 1
ATOM 3409 C CA . ARG B 1 50 ? -1.411 -16.047 1.389 1 94.94 50 ARG B CA 1
ATOM 3410 C C . ARG B 1 50 ? -0.538 -16.172 0.144 1 94.94 50 ARG B C 1
ATOM 3412 O O . ARG B 1 50 ? 0.676 -15.969 0.209 1 94.94 50 ARG B O 1
ATOM 3419 N N . LEU B 1 51 ? -1.2 -16.5 -0.958 1 94.69 51 LEU B N 1
ATOM 3420 C CA . LEU B 1 51 ? -0.456 -16.656 -2.203 1 94.69 51 LEU B CA 1
ATOM 3421 C C . LEU B 1 51 ? 0.089 -15.312 -2.676 1 94.69 51 LEU B C 1
ATOM 3423 O O . LEU B 1 51 ? 1.227 -15.227 -3.146 1 94.69 51 LEU B O 1
ATOM 3427 N N . LEU B 1 52 ? -0.725 -14.289 -2.539 1 95 52 LEU B N 1
ATOM 3428 C CA . LEU B 1 52 ? -0.26 -12.953 -2.896 1 95 52 LEU B CA 1
ATOM 3429 C C . LEU B 1 52 ? 0.905 -12.531 -2.01 1 95 52 LEU B C 1
ATOM 3431 O O . LEU B 1 52 ? 1.869 -11.93 -2.488 1 95 52 LEU B O 1
ATOM 3435 N N . SER B 1 53 ? 0.803 -12.82 -0.712 1 96.69 53 SER B N 1
ATOM 3436 C CA . SER B 1 53 ? 1.883 -12.531 0.223 1 96.69 53 SER B CA 1
ATOM 3437 C C . SER B 1 53 ? 3.188 -13.188 -0.213 1 96.69 53 SER B C 1
ATOM 3439 O O . SER B 1 53 ? 4.23 -12.531 -0.269 1 96.69 53 SER B O 1
ATOM 3441 N N . LEU B 1 54 ? 3.107 -14.43 -0.582 1 95.94 54 LEU B N 1
ATOM 3442 C CA . LEU B 1 54 ? 4.285 -15.164 -1.02 1 95.94 54 LEU B CA 1
ATOM 3443 C C . LEU B 1 54 ? 4.832 -14.594 -2.324 1 95.94 54 LEU B C 1
ATOM 3445 O O . LEU B 1 54 ? 6.047 -14.453 -2.484 1 95.94 54 LEU B O 1
ATOM 3449 N N . LEU B 1 55 ? 3.953 -14.312 -3.205 1 96.38 55 LEU B N 1
ATOM 3450 C CA . LEU B 1 55 ? 4.371 -13.758 -4.488 1 96.38 55 LEU B CA 1
ATOM 3451 C C . LEU B 1 55 ? 5.117 -12.445 -4.297 1 96.38 55 LEU B C 1
ATOM 3453 O O . LEU B 1 55 ? 6.164 -12.227 -4.91 1 96.38 55 LEU B O 1
ATOM 3457 N N . PHE B 1 56 ? 4.594 -11.562 -3.457 1 98 56 PHE B N 1
ATOM 3458 C CA . PHE B 1 56 ? 5.242 -10.289 -3.182 1 98 56 PHE B CA 1
ATOM 3459 C C . PHE B 1 56 ? 6.609 -10.508 -2.543 1 98 56 PHE B C 1
ATOM 3461 O O . PHE B 1 56 ? 7.582 -9.844 -2.908 1 98 56 PHE B O 1
ATOM 3468 N N . LEU B 1 57 ? 6.66 -11.43 -1.636 1 97.81 57 LEU B N 1
ATOM 3469 C CA . LEU B 1 57 ? 7.918 -11.742 -0.963 1 97.81 57 LEU B CA 1
ATOM 3470 C C . LEU B 1 57 ? 8.961 -12.234 -1.961 1 97.81 57 LEU B C 1
ATOM 3472 O O . LEU B 1 57 ? 10.102 -11.766 -1.958 1 97.81 57 LEU B O 1
ATOM 3476 N N . PHE B 1 58 ? 8.523 -13.18 -2.791 1 98 58 PHE B N 1
ATOM 3477 C CA . PHE B 1 58 ? 9.453 -13.766 -3.748 1 98 58 PHE B CA 1
ATOM 3478 C C . PHE B 1 58 ? 9.922 -12.727 -4.758 1 98 58 PHE B C 1
ATOM 3480 O O . PHE B 1 58 ? 11.094 -12.711 -5.148 1 98 58 PHE B O 1
ATOM 3487 N N . LEU B 1 59 ? 9.031 -11.875 -5.188 1 97.44 59 LEU B N 1
ATOM 3488 C CA . LEU B 1 59 ? 9.438 -10.812 -6.105 1 97.44 59 LEU B CA 1
ATOM 3489 C C . LEU B 1 59 ? 10.438 -9.875 -5.438 1 97.44 59 LEU B C 1
ATOM 3491 O O . LEU B 1 59 ? 11.414 -9.461 -6.059 1 97.44 59 LEU B O 1
ATOM 3495 N N . GLY B 1 60 ? 10.203 -9.539 -4.156 1 98.06 60 GLY B N 1
ATOM 3496 C CA . GLY B 1 60 ? 11.164 -8.727 -3.414 1 98.06 60 GLY B CA 1
ATOM 3497 C C . GLY B 1 60 ? 12.531 -9.375 -3.303 1 98.06 60 GLY B C 1
ATOM 3498 O O . GLY B 1 60 ? 13.555 -8.711 -3.486 1 98.06 60 GLY B O 1
ATOM 3499 N N . ILE B 1 61 ? 12.5 -10.633 -3.016 1 97.75 61 ILE B N 1
ATOM 3500 C CA . ILE B 1 61 ? 13.742 -11.398 -2.893 1 97.75 61 ILE B CA 1
ATOM 3501 C C . ILE B 1 61 ? 14.477 -11.406 -4.23 1 97.75 61 ILE B C 1
ATOM 3503 O O . ILE B 1 61 ? 15.695 -11.234 -4.277 1 97.75 61 ILE B O 1
ATOM 3507 N N . LEU B 1 62 ? 13.727 -11.578 -5.297 1 97.94 62 LEU B N 1
ATOM 3508 C CA . LEU B 1 62 ? 14.344 -11.633 -6.617 1 97.94 62 LEU B CA 1
ATOM 3509 C C . LEU B 1 62 ? 14.961 -10.281 -6.977 1 97.94 62 LEU B C 1
ATOM 3511 O O . LEU B 1 62 ? 16.078 -10.234 -7.508 1 97.94 62 LEU B O 1
ATOM 3515 N N . VAL B 1 63 ? 14.258 -9.227 -6.672 1 97.75 63 VAL B N 1
ATOM 3516 C CA . VAL B 1 63 ? 14.797 -7.895 -6.926 1 97.75 63 VAL B CA 1
ATOM 3517 C C . VAL B 1 63 ? 16.062 -7.684 -6.098 1 97.75 63 VAL B C 1
ATOM 3519 O O . VAL B 1 63 ? 17.094 -7.285 -6.629 1 97.75 63 VAL B O 1
ATOM 3522 N N . GLY B 1 64 ? 16.016 -8.047 -4.832 1 96.38 64 GLY B N 1
ATOM 3523 C CA . GLY B 1 64 ? 17.141 -7.852 -3.936 1 96.38 64 GLY B CA 1
ATOM 3524 C C . GLY B 1 64 ? 18.344 -8.703 -4.301 1 96.38 64 GLY B C 1
ATOM 3525 O O . GLY B 1 64 ? 19.469 -8.227 -4.285 1 96.38 64 GLY B O 1
ATOM 3526 N N . SER B 1 65 ? 18.062 -9.945 -4.582 1 95.69 65 SER B N 1
ATOM 3527 C CA . SER B 1 65 ? 19.156 -10.844 -4.945 1 95.69 65 SER B CA 1
ATOM 3528 C C . SER B 1 65 ? 19.781 -10.438 -6.273 1 95.69 65 SER B C 1
ATOM 3530 O O . SER B 1 65 ? 21 -10.531 -6.441 1 95.69 65 SER B O 1
ATOM 3532 N N . GLY B 1 66 ? 18.938 -10 -7.238 1 93.75 66 GLY B N 1
ATOM 3533 C CA . GLY B 1 66 ? 19.484 -9.477 -8.484 1 93.75 66 GLY B CA 1
ATOM 3534 C C . GLY B 1 66 ? 20.375 -8.266 -8.297 1 93.75 66 GLY B C 1
ATOM 3535 O O . GLY B 1 66 ? 21.438 -8.18 -8.898 1 93.75 66 GLY B O 1
ATOM 3536 N N . LEU B 1 67 ? 19.938 -7.41 -7.48 1 92.25 67 LEU B N 1
ATOM 3537 C CA . LEU B 1 67 ? 20.719 -6.219 -7.172 1 92.25 67 LEU B CA 1
ATOM 3538 C C . LEU B 1 67 ? 22.047 -6.59 -6.5 1 92.25 67 LEU B C 1
ATOM 3540 O O . LEU B 1 67 ? 23.078 -6 -6.793 1 92.25 67 LEU B O 1
ATOM 3544 N N . ALA B 1 68 ? 21.953 -7.543 -5.586 1 91.19 68 ALA B N 1
ATOM 3545 C CA . ALA B 1 68 ? 23.156 -8 -4.891 1 91.19 68 ALA B CA 1
ATOM 3546 C C . ALA B 1 68 ? 24.156 -8.609 -5.871 1 91.19 68 ALA B C 1
ATOM 3548 O O . ALA B 1 68 ? 25.359 -8.406 -5.742 1 91.19 68 ALA B O 1
ATOM 3549 N N . MET B 1 69 ? 23.656 -9.273 -6.82 1 91.75 69 MET B N 1
ATOM 3550 C CA . MET B 1 69 ? 24.516 -9.867 -7.84 1 91.75 69 MET B CA 1
ATOM 3551 C C . MET B 1 69 ? 25.203 -8.781 -8.672 1 91.75 69 MET B C 1
ATOM 3553 O O . MET B 1 69 ? 26.406 -8.828 -8.891 1 91.75 69 MET B O 1
ATOM 3557 N N . VAL B 1 70 ? 24.438 -7.82 -9.07 1 88.12 70 VAL B N 1
ATOM 3558 C CA . VAL B 1 70 ? 24.922 -6.754 -9.938 1 88.12 70 VAL B CA 1
ATOM 3559 C C . VAL B 1 70 ? 25.922 -5.887 -9.188 1 88.12 70 VAL B C 1
ATOM 3561 O O . VAL B 1 70 ? 26.906 -5.422 -9.766 1 88.12 70 VAL B O 1
ATOM 3564 N N . SER B 1 71 ? 25.734 -5.727 -7.895 1 83.75 71 SER B N 1
ATOM 3565 C CA . SER B 1 71 ? 26.562 -4.832 -7.098 1 83.75 71 SER B CA 1
ATOM 3566 C C . SER B 1 71 ? 27.781 -5.559 -6.535 1 83.75 71 SER B C 1
ATOM 3568 O O . SER B 1 71 ? 28.609 -4.957 -5.848 1 83.75 71 SER B O 1
ATOM 3570 N N . GLY B 1 72 ? 27.906 -6.879 -6.738 1 83.81 72 GLY B N 1
ATOM 3571 C CA . GLY B 1 72 ? 29.047 -7.641 -6.258 1 83.81 72 GLY B CA 1
ATOM 3572 C C . GLY B 1 72 ? 28.953 -8.016 -4.793 1 83.81 72 GLY B C 1
ATOM 3573 O O . GLY B 1 72 ? 29.938 -8.414 -4.176 1 83.81 72 GLY B O 1
ATOM 3574 N N . LEU B 1 73 ? 27.75 -7.93 -4.289 1 85.25 73 LEU B N 1
ATOM 3575 C CA . LEU B 1 73 ? 27.547 -8.211 -2.873 1 85.25 73 LEU B CA 1
ATOM 3576 C C . LEU B 1 73 ? 27.594 -9.711 -2.6 1 85.25 73 LEU B C 1
ATOM 3578 O O . LEU B 1 73 ? 27.594 -10.133 -1.442 1 85.25 73 LEU B O 1
ATOM 3582 N N . TYR B 1 74 ? 27.656 -10.508 -3.689 1 88.38 74 TYR B N 1
ATOM 3583 C CA . TYR B 1 74 ? 27.797 -11.945 -3.496 1 88.38 74 TYR B CA 1
ATOM 3584 C C . TYR B 1 74 ? 29.109 -12.266 -2.791 1 88.38 74 TYR B C 1
ATOM 3586 O O . TYR B 1 74 ? 29.266 -13.352 -2.223 1 88.38 74 TYR B O 1
ATOM 3594 N N . ARG B 1 75 ? 30.094 -11.352 -2.742 1 87.56 75 ARG B N 1
ATOM 3595 C CA . ARG B 1 75 ? 31.359 -11.539 -2.057 1 87.56 75 ARG B CA 1
ATOM 3596 C C . ARG B 1 75 ? 31.172 -11.516 -0.543 1 87.56 75 ARG B C 1
ATOM 3598 O O . ARG B 1 75 ? 31.953 -12.133 0.192 1 87.56 75 ARG B O 1
ATOM 3605 N N . PHE B 1 76 ? 30.062 -10.883 -0.135 1 84.44 76 PHE B N 1
ATOM 3606 C CA . PHE B 1 76 ? 29.812 -10.734 1.294 1 84.44 76 PHE B CA 1
ATOM 3607 C C . PHE B 1 76 ? 28.672 -11.625 1.738 1 84.44 76 PHE B C 1
ATOM 3609 O O . PHE B 1 76 ? 28.688 -12.164 2.85 1 84.44 76 PHE B O 1
ATOM 3616 N N . SER B 1 77 ? 27.703 -11.75 0.872 1 89.06 77 SER B N 1
ATOM 3617 C CA . SER B 1 77 ? 26.531 -12.539 1.223 1 89.06 77 SER B CA 1
ATOM 3618 C C . SER B 1 77 ? 26.094 -13.422 0.058 1 89.06 77 SER B C 1
ATOM 3620 O O . SER B 1 77 ? 24.984 -13.258 -0.464 1 89.06 77 SER B O 1
ATOM 3622 N N . PRO B 1 78 ? 26.906 -14.414 -0.178 1 93.25 78 PRO B N 1
ATOM 3623 C CA . PRO B 1 78 ? 26.562 -15.281 -1.312 1 93.25 78 PRO B CA 1
ATOM 3624 C C . PRO B 1 78 ? 25.266 -16.062 -1.094 1 93.25 78 PRO B C 1
ATOM 3626 O O . PRO B 1 78 ? 24.547 -16.328 -2.049 1 93.25 78 PRO B O 1
ATOM 3629 N N . ARG B 1 79 ? 24.922 -16.406 0.119 1 95.31 79 ARG B N 1
ATOM 3630 C CA . ARG B 1 79 ? 23.719 -17.172 0.437 1 95.31 79 ARG B CA 1
ATOM 3631 C C . ARG B 1 79 ? 22.453 -16.375 0.112 1 95.31 79 ARG B C 1
ATOM 3633 O O . ARG B 1 79 ? 21.453 -16.953 -0.314 1 95.31 79 ARG B O 1
ATOM 3640 N N . PHE B 1 80 ? 22.531 -15.078 0.222 1 94.38 80 PHE B N 1
ATOM 3641 C CA . PHE B 1 80 ? 21.391 -14.234 -0.116 1 94.38 80 PHE B CA 1
ATOM 3642 C C . PHE B 1 80 ? 21.156 -14.211 -1.622 1 94.38 80 PHE B C 1
ATOM 3644 O O . PHE B 1 80 ? 20.016 -14.242 -2.08 1 94.38 80 PHE B O 1
ATOM 3651 N N . VAL B 1 81 ? 22.203 -14.195 -2.365 1 94.81 81 VAL B N 1
ATOM 3652 C CA . VAL B 1 81 ? 22.078 -14.156 -3.82 1 94.81 81 VAL B CA 1
ATOM 3653 C C . VAL B 1 81 ? 21.5 -15.469 -4.328 1 94.81 81 VAL B C 1
ATOM 3655 O O . VAL B 1 81 ? 20.703 -15.477 -5.266 1 94.81 81 VAL B O 1
ATOM 3658 N N . LEU B 1 82 ? 21.828 -16.516 -3.67 1 95.56 82 LEU B N 1
ATOM 3659 C CA . LEU B 1 82 ? 21.375 -17.844 -4.098 1 95.56 82 LEU B CA 1
ATOM 3660 C C . LEU B 1 82 ? 19.891 -18.031 -3.822 1 95.56 82 LEU B C 1
ATOM 3662 O O . LEU B 1 82 ? 19.266 -18.938 -4.355 1 95.56 82 LEU B O 1
ATOM 3666 N N . LEU B 1 83 ? 19.266 -17.109 -3.074 1 96.5 83 LEU B N 1
ATOM 3667 C CA . LEU B 1 83 ? 17.844 -17.203 -2.75 1 96.5 83 LEU B CA 1
ATOM 3668 C C . LEU B 1 83 ? 16.984 -17.031 -4.004 1 96.5 83 LEU B C 1
ATOM 3670 O O . LEU B 1 83 ? 15.797 -17.375 -3.996 1 96.5 83 LEU B O 1
ATOM 3674 N N . HIS B 1 84 ? 17.609 -16.547 -5.07 1 96.19 84 HIS B N 1
ATOM 3675 C CA . HIS B 1 84 ? 16.828 -16.344 -6.289 1 96.19 84 HIS B CA 1
ATOM 3676 C C . HIS B 1 84 ? 16.359 -17.672 -6.863 1 96.19 84 HIS B C 1
ATOM 3678 O O . HIS B 1 84 ? 15.336 -17.719 -7.562 1 96.19 84 HIS B O 1
ATOM 3684 N N . ILE B 1 85 ? 17.016 -18.781 -6.555 1 95.56 85 ILE B N 1
ATOM 3685 C CA . ILE B 1 85 ? 16.703 -20.078 -7.152 1 95.56 85 ILE B CA 1
ATOM 3686 C C . ILE B 1 85 ? 15.391 -20.609 -6.59 1 95.56 85 ILE B C 1
ATOM 3688 O O . ILE B 1 85 ? 14.422 -20.797 -7.328 1 95.56 85 ILE B O 1
ATOM 3692 N N . PRO B 1 86 ? 15.32 -20.734 -5.277 1 96.94 86 PRO B N 1
ATOM 3693 C CA . PRO B 1 86 ? 14.039 -21.219 -4.777 1 96.94 86 PRO B CA 1
ATOM 3694 C C . PRO B 1 86 ? 12.914 -20.188 -4.926 1 96.94 86 PRO B C 1
ATOM 3696 O O . PRO B 1 86 ? 11.75 -20.562 -5.102 1 96.94 86 PRO B O 1
ATOM 3699 N N . ALA B 1 87 ? 13.164 -18.922 -4.828 1 97.56 87 ALA B N 1
ATOM 3700 C CA . ALA B 1 87 ? 12.133 -17.906 -5 1 97.56 87 ALA B CA 1
ATOM 3701 C C . ALA B 1 87 ? 11.531 -17.969 -6.398 1 97.56 87 ALA B C 1
ATOM 3703 O O . ALA B 1 87 ? 10.305 -18.016 -6.551 1 97.56 87 ALA B O 1
ATOM 3704 N N . LEU B 1 88 ? 12.422 -18.016 -7.398 1 96.81 88 LEU B N 1
ATOM 3705 C CA . LEU B 1 88 ? 11.961 -18.094 -8.781 1 96.81 88 LEU B CA 1
ATOM 3706 C C . LEU B 1 88 ? 11.211 -19.406 -9.031 1 96.81 88 LEU B C 1
ATOM 3708 O O . LEU B 1 88 ? 10.188 -19.422 -9.711 1 96.81 88 LEU B O 1
ATOM 3712 N N . GLY B 1 89 ? 11.688 -20.453 -8.453 1 95.5 89 GLY B N 1
ATOM 3713 C CA . GLY B 1 89 ? 11.047 -21.75 -8.617 1 95.5 89 GLY B CA 1
ATOM 3714 C C . GLY B 1 89 ? 9.688 -21.828 -7.957 1 95.5 89 GLY B C 1
ATOM 3715 O O . GLY B 1 89 ? 8.898 -22.719 -8.266 1 95.5 89 GLY B O 1
ATOM 3716 N N . SER B 1 90 ? 9.375 -20.875 -7.105 1 96.19 90 SER B N 1
ATOM 3717 C CA . SER B 1 90 ? 8.141 -20.938 -6.34 1 96.19 90 SER B CA 1
ATOM 3718 C C . SER B 1 90 ? 7.074 -20.016 -6.934 1 96.19 90 SER B C 1
ATOM 3720 O O . SER B 1 90 ? 5.898 -20.109 -6.578 1 96.19 90 SER B O 1
ATOM 3722 N N . ILE B 1 91 ? 7.434 -19.156 -7.828 1 95.75 91 ILE B N 1
ATOM 3723 C CA . ILE B 1 91 ? 6.512 -18.188 -8.391 1 95.75 91 ILE B CA 1
ATOM 3724 C C . ILE B 1 91 ? 5.477 -18.891 -9.258 1 95.75 91 ILE B C 1
ATOM 3726 O O . ILE B 1 91 ? 4.285 -18.578 -9.203 1 95.75 91 ILE B O 1
ATOM 3730 N N . GLY B 1 92 ? 5.871 -19.891 -10.031 1 93.75 92 GLY B N 1
ATOM 3731 C CA . GLY B 1 92 ? 4.984 -20.625 -10.93 1 93.75 92 GLY B CA 1
ATOM 3732 C C . GLY B 1 92 ? 3.791 -21.234 -10.211 1 93.75 92 GLY B C 1
ATOM 3733 O O . GLY B 1 92 ? 2.645 -20.906 -10.516 1 93.75 92 GLY B O 1
ATOM 3734 N N . PRO B 1 93 ? 4.086 -22.047 -9.242 1 93.5 93 PRO B N 1
ATOM 3735 C CA . PRO B 1 93 ? 2.986 -22.656 -8.477 1 93.5 93 PRO B CA 1
ATOM 3736 C C . PRO B 1 93 ? 2.092 -21.609 -7.812 1 93.5 93 PRO B C 1
ATOM 3738 O O . PRO B 1 93 ? 0.872 -21.797 -7.746 1 93.5 93 PRO B O 1
ATOM 3741 N N . ALA B 1 94 ? 2.656 -20.547 -7.305 1 93.75 94 ALA B N 1
ATOM 3742 C CA . ALA B 1 94 ? 1.857 -19.5 -6.676 1 93.75 94 ALA B CA 1
ATOM 3743 C C . ALA B 1 94 ? 0.898 -18.875 -7.68 1 93.75 94 ALA B C 1
ATOM 3745 O O . ALA B 1 94 ? -0.283 -18.672 -7.383 1 93.75 94 ALA B O 1
ATOM 3746 N N . LEU B 1 95 ? 1.387 -18.594 -8.867 1 92.69 95 LEU B N 1
ATOM 3747 C CA . LEU B 1 95 ? 0.552 -18.016 -9.914 1 92.69 95 LEU B CA 1
ATOM 3748 C C . LEU B 1 95 ? -0.554 -18.984 -10.32 1 92.69 95 LEU B C 1
ATOM 3750 O O . LEU B 1 95 ? -1.693 -18.578 -10.547 1 92.69 95 LEU B O 1
ATOM 3754 N N . TYR B 1 96 ? -0.166 -20.172 -10.391 1 90.19 96 TYR B N 1
ATOM 3755 C CA . TYR B 1 96 ? -1.138 -21.203 -10.742 1 90.19 96 TYR B CA 1
ATOM 3756 C C . TYR B 1 96 ? -2.234 -21.312 -9.688 1 90.19 96 TYR B C 1
ATOM 3758 O O . TYR B 1 96 ? -3.408 -21.484 -10.023 1 90.19 96 TYR B O 1
ATOM 3766 N N . GLY B 1 97 ? -1.825 -21.234 -8.492 1 89.31 97 GLY B N 1
ATOM 3767 C CA . GLY B 1 97 ? -2.809 -21.234 -7.418 1 89.31 97 GLY B CA 1
ATOM 3768 C C . GLY B 1 97 ? -3.793 -20.078 -7.516 1 89.31 97 GLY B C 1
ATOM 3769 O O . GLY B 1 97 ? -5 -20.266 -7.34 1 89.31 97 GLY B O 1
ATOM 3770 N N . ILE B 1 98 ? -3.338 -18.938 -7.789 1 90.81 98 ILE B N 1
ATOM 3771 C CA . ILE B 1 98 ? -4.184 -17.75 -7.926 1 90.81 98 ILE B CA 1
ATOM 3772 C C . ILE B 1 98 ? -5.152 -17.953 -9.094 1 90.81 98 ILE B C 1
ATOM 3774 O O . ILE B 1 98 ? -6.336 -17.609 -8.984 1 90.81 98 ILE B O 1
ATOM 3778 N N . HIS B 1 99 ? -4.652 -18.469 -10.109 1 86.88 99 HIS B N 1
ATOM 3779 C CA . HIS B 1 99 ? -5.488 -18.766 -11.266 1 86.88 99 HIS B CA 1
ATOM 3780 C C . HIS B 1 99 ? -6.609 -19.734 -10.906 1 86.88 99 HIS B C 1
ATOM 3782 O O . HIS B 1 99 ? -7.75 -19.562 -11.352 1 86.88 99 HIS B O 1
ATOM 3788 N N . ARG B 1 100 ? -6.262 -20.703 -10.188 1 85.25 100 ARG B N 1
ATOM 3789 C CA . ARG B 1 100 ? -7.262 -21.688 -9.766 1 85.25 100 ARG B CA 1
ATOM 3790 C C . ARG B 1 100 ? -8.352 -21.031 -8.93 1 85.25 100 ARG B C 1
ATOM 3792 O O . ARG B 1 100 ? -9.531 -21.359 -9.055 1 85.25 100 ARG B O 1
ATOM 3799 N N . ILE B 1 101 ? -7.957 -20.156 -8.133 1 87.75 101 ILE B N 1
ATOM 3800 C CA . ILE B 1 101 ? -8.883 -19.453 -7.254 1 87.75 101 ILE B CA 1
ATOM 3801 C C . ILE B 1 101 ? -9.805 -18.547 -8.086 1 87.75 101 ILE B C 1
ATOM 3803 O O . ILE B 1 101 ? -10.984 -18.406 -7.773 1 87.75 101 ILE B O 1
ATOM 3807 N N . ILE B 1 102 ? -9.289 -17.984 -9.141 1 86.88 102 ILE B N 1
ATOM 3808 C CA . ILE B 1 102 ? -10.062 -17.125 -10.023 1 86.88 102 ILE B CA 1
ATOM 3809 C C . ILE B 1 102 ? -11.133 -17.953 -10.742 1 86.88 102 ILE B C 1
ATOM 3811 O O . ILE B 1 102 ? -12.266 -17.5 -10.898 1 86.88 102 ILE B O 1
ATOM 3815 N N . ARG B 1 103 ? -10.781 -19.125 -11.07 1 80.25 103 ARG B N 1
ATOM 3816 C CA . ARG B 1 103 ? -11.695 -20 -11.805 1 80.25 103 ARG B CA 1
ATOM 3817 C C . ARG B 1 103 ? -12.734 -20.609 -10.875 1 80.25 103 ARG B C 1
ATOM 3819 O O . ARG B 1 103 ? -13.891 -20.781 -11.266 1 80.25 103 ARG B O 1
ATOM 3826 N N . ASP B 1 104 ? -12.156 -20.953 -9.727 1 78.44 104 ASP B N 1
ATOM 3827 C CA . ASP B 1 104 ? -13.008 -21.625 -8.75 1 78.44 104 ASP B CA 1
ATOM 3828 C C . ASP B 1 104 ? -12.875 -20.984 -7.371 1 78.44 104 ASP B C 1
ATOM 3830 O O . ASP B 1 104 ? -11.898 -21.219 -6.66 1 78.44 104 ASP B O 1
ATOM 3834 N N . SER B 1 105 ? -13.883 -20.281 -6.949 1 78.69 105 SER B N 1
ATOM 3835 C CA . SER B 1 105 ? -13.852 -19.531 -5.699 1 78.69 105 SER B CA 1
ATOM 3836 C C . SER B 1 105 ? -13.828 -20.453 -4.492 1 78.69 105 SER B C 1
ATOM 3838 O O . SER B 1 105 ? -13.414 -20.062 -3.4 1 78.69 105 SER B O 1
ATOM 3840 N N . GLU B 1 106 ? -14.156 -21.641 -4.645 1 75.88 106 GLU B N 1
ATOM 3841 C CA . GLU B 1 106 ? -14.203 -22.578 -3.531 1 75.88 106 GLU B CA 1
ATOM 3842 C C . GLU B 1 106 ? -12.797 -22.969 -3.08 1 75.88 106 GLU B C 1
ATOM 3844 O O . GLU B 1 106 ? -12.602 -23.359 -1.931 1 75.88 106 GLU B O 1
ATOM 3849 N N . VAL B 1 107 ? -11.992 -22.891 -4.004 1 78.12 107 VAL B N 1
ATOM 3850 C CA . VAL B 1 107 ? -10.609 -23.234 -3.721 1 78.12 107 VAL B CA 1
ATOM 3851 C C . VAL B 1 107 ? -10.023 -22.25 -2.709 1 78.12 107 VAL B C 1
ATOM 3853 O O . VAL B 1 107 ? -9.039 -22.562 -2.027 1 78.12 107 VAL B O 1
ATOM 3856 N N . GLU B 1 108 ? -10.664 -21.141 -2.553 1 79.56 108 GLU B N 1
ATOM 3857 C CA . GLU B 1 108 ? -10.18 -20.094 -1.66 1 79.56 108 GLU B CA 1
ATOM 3858 C C . GLU B 1 108 ? -10.312 -20.5 -0.198 1 79.56 108 GLU B C 1
ATOM 3860 O O . GLU B 1 108 ? -9.672 -19.922 0.678 1 79.56 108 GLU B O 1
ATOM 3865 N N . GLU B 1 109 ? -10.992 -21.5 0.049 1 77.44 109 GLU B N 1
ATOM 3866 C CA . GLU B 1 109 ? -11.211 -21.969 1.416 1 77.44 109 GLU B CA 1
ATOM 3867 C C . GLU B 1 109 ? -10.062 -22.859 1.882 1 77.44 109 GLU B C 1
ATOM 3869 O O . GLU B 1 109 ? -9.875 -23.062 3.084 1 77.44 109 GLU B O 1
ATOM 3874 N N . SER B 1 110 ? -9.266 -23.344 0.954 1 78.06 110 SER B N 1
ATOM 3875 C CA . SER B 1 110 ? -8.078 -24.109 1.309 1 78.06 110 SER B CA 1
ATOM 3876 C C . SER B 1 110 ? -6.941 -23.188 1.756 1 78.06 110 SER B C 1
ATOM 3878 O O . SER B 1 110 ? -7.082 -21.969 1.744 1 78.06 110 SER B O 1
ATOM 3880 N N . PHE B 1 111 ? -5.895 -23.828 2.289 1 83.25 111 PHE B N 1
ATOM 3881 C CA . PHE B 1 111 ? -4.785 -23.016 2.76 1 83.25 111 PHE B CA 1
ATOM 3882 C C . PHE B 1 111 ? -4.109 -22.297 1.595 1 83.25 111 PHE B C 1
ATOM 3884 O O . PHE B 1 111 ? -3.988 -21.062 1.599 1 83.25 111 PHE B O 1
ATOM 3891 N N . PHE B 1 112 ? -3.707 -22.984 0.491 1 85.62 112 PHE B N 1
ATOM 3892 C CA . PHE B 1 112 ? -3.082 -22.359 -0.667 1 85.62 112 PHE B CA 1
ATOM 3893 C C . PHE B 1 112 ? -3.914 -22.594 -1.923 1 85.62 112 PHE B C 1
ATOM 3895 O O . PHE B 1 112 ? -3.645 -22 -2.969 1 85.62 112 PHE B O 1
ATOM 3902 N N . GLY B 1 113 ? -4.914 -23.375 -1.81 1 77.44 113 GLY B N 1
ATOM 3903 C CA . GLY B 1 113 ? -5.742 -23.688 -2.963 1 77.44 113 GLY B CA 1
ATOM 3904 C C . GLY B 1 113 ? -5.016 -24.5 -4.016 1 77.44 113 GLY B C 1
ATOM 3905 O O . GLY B 1 113 ? -5.348 -24.422 -5.203 1 77.44 113 GLY B O 1
ATOM 3906 N N . LEU B 1 114 ? -3.885 -25.156 -3.684 1 85.19 114 LEU B N 1
ATOM 3907 C CA . LEU B 1 114 ? -3.059 -25.922 -4.613 1 85.19 114 LEU B CA 1
ATOM 3908 C C . LEU B 1 114 ? -3.023 -27.406 -4.227 1 85.19 114 LEU B C 1
ATOM 3910 O O . LEU B 1 114 ? -3.07 -27.734 -3.039 1 85.19 114 LEU B O 1
ATOM 3914 N N . ASP B 1 115 ? -2.947 -28.219 -5.211 1 83.75 115 ASP B N 1
ATOM 3915 C CA . ASP B 1 115 ? -2.727 -29.641 -4.988 1 83.75 115 ASP B CA 1
ATOM 3916 C C . ASP B 1 115 ? -1.307 -29.906 -4.492 1 83.75 115 ASP B C 1
ATOM 3918 O O . ASP B 1 115 ? -0.392 -29.125 -4.77 1 83.75 115 ASP B O 1
ATOM 3922 N N . LYS B 1 116 ? -1.065 -30.984 -3.816 1 86.88 116 LYS B N 1
ATOM 3923 C CA . LYS B 1 116 ? 0.215 -31.328 -3.209 1 86.88 116 LYS B CA 1
ATOM 3924 C C . LYS B 1 116 ? 1.307 -31.469 -4.266 1 86.88 116 LYS B C 1
ATOM 3926 O O . LYS B 1 116 ? 2.479 -31.203 -3.994 1 86.88 116 LYS B O 1
ATOM 3931 N N . LYS B 1 117 ? 0.97 -31.875 -5.441 1 89 117 LYS B N 1
ATOM 3932 C CA . LYS B 1 117 ? 1.955 -32.125 -6.492 1 89 117 LYS B CA 1
ATOM 3933 C C . LYS B 1 117 ? 2.658 -30.812 -6.883 1 89 117 LYS B C 1
ATOM 3935 O O . LYS B 1 117 ? 3.805 -30.828 -7.332 1 89 117 LYS B O 1
ATOM 3940 N N . HIS B 1 118 ? 2.002 -29.703 -6.691 1 90.5 118 HIS B N 1
ATOM 3941 C CA . HIS B 1 118 ? 2.562 -28.422 -7.09 1 90.5 118 HIS B CA 1
ATOM 3942 C C . HIS B 1 118 ? 3.568 -27.922 -6.062 1 90.5 118 HIS B C 1
ATOM 3944 O O . HIS B 1 118 ? 4.254 -26.922 -6.297 1 90.5 118 HIS B O 1
ATOM 3950 N N . PHE B 1 119 ? 3.744 -28.625 -4.953 1 89.62 119 PHE B N 1
ATOM 3951 C CA . PHE B 1 119 ? 4.719 -28.25 -3.934 1 89.62 119 PHE B CA 1
ATOM 3952 C C . PHE B 1 119 ? 6.031 -28.984 -4.133 1 89.62 119 PHE B C 1
ATOM 3954 O O . PHE B 1 119 ? 7.055 -28.625 -3.555 1 89.62 119 PHE B O 1
ATOM 3961 N N . LEU B 1 120 ? 6.016 -29.953 -4.961 1 91.56 120 LEU B N 1
ATOM 3962 C CA . LEU B 1 120 ? 7.176 -30.812 -5.117 1 91.56 120 LEU B CA 1
ATOM 3963 C C . LEU B 1 120 ? 8.375 -30.031 -5.648 1 91.56 120 LEU B C 1
ATOM 3965 O O . LEU B 1 120 ? 9.453 -30.078 -5.062 1 91.56 120 LEU B O 1
ATOM 3969 N N . LEU B 1 121 ? 8.18 -29.359 -6.699 1 91.12 121 LEU B N 1
ATOM 3970 C CA . LEU B 1 121 ? 9.297 -28.672 -7.332 1 91.12 121 LEU B CA 1
ATOM 3971 C C . LEU B 1 121 ? 9.781 -27.516 -6.449 1 91.12 121 LEU B C 1
ATOM 3973 O O . LEU B 1 121 ? 10.984 -27.406 -6.18 1 91.12 121 LEU B O 1
ATOM 3977 N N . PRO B 1 122 ? 8.883 -26.656 -5.879 1 91.88 122 PRO B N 1
ATOM 3978 C CA . PRO B 1 122 ? 9.367 -25.609 -4.965 1 91.88 122 PRO B CA 1
ATOM 3979 C C . PRO B 1 122 ? 10.133 -26.188 -3.773 1 91.88 122 PRO B C 1
ATOM 3981 O O . PRO B 1 122 ? 11.195 -25.672 -3.416 1 91.88 122 PRO B O 1
ATOM 3984 N N . VAL B 1 123 ? 9.633 -27.188 -3.232 1 93.94 123 VAL B N 1
ATOM 3985 C CA . VAL B 1 123 ? 10.289 -27.797 -2.08 1 93.94 123 VAL B CA 1
ATOM 3986 C C . VAL B 1 123 ? 11.672 -28.328 -2.486 1 93.94 123 VAL B C 1
ATOM 3988 O O . VAL B 1 123 ? 12.641 -28.172 -1.745 1 93.94 123 VAL B O 1
ATOM 3991 N N . ALA B 1 124 ? 11.742 -28.953 -3.65 1 95.12 124 ALA B N 1
ATOM 3992 C CA . ALA B 1 124 ? 13.023 -29.438 -4.148 1 95.12 124 ALA B CA 1
ATOM 3993 C C . ALA B 1 124 ? 14.031 -28.297 -4.266 1 95.12 124 ALA B C 1
ATOM 3995 O O . ALA B 1 124 ? 15.195 -28.453 -3.887 1 95.12 124 ALA B O 1
ATOM 3996 N N . PHE B 1 125 ? 13.641 -27.125 -4.75 1 96.06 125 PHE B N 1
ATOM 3997 C CA . PHE B 1 125 ? 14.531 -25.969 -4.891 1 96.06 125 PHE B CA 1
ATOM 3998 C C . PHE B 1 125 ? 14.977 -25.469 -3.523 1 96.06 125 PHE B C 1
ATOM 4000 O O . PHE B 1 125 ? 16.125 -25.078 -3.35 1 96.06 125 PHE B O 1
ATOM 4007 N N . TRP B 1 126 ? 14.078 -25.438 -2.559 1 96.38 126 TRP B N 1
ATOM 4008 C CA . TRP B 1 126 ? 14.422 -24.953 -1.226 1 96.38 126 TRP B CA 1
ATOM 4009 C C . TRP B 1 126 ? 15.367 -25.922 -0.521 1 96.38 126 TRP B C 1
ATOM 4011 O O . TRP B 1 126 ? 16.281 -25.484 0.201 1 96.38 126 TRP B O 1
ATOM 4021 N N . VAL B 1 127 ? 15.164 -27.203 -0.744 1 96.06 127 VAL B N 1
ATOM 4022 C CA . VAL B 1 127 ? 16.062 -28.203 -0.178 1 96.06 127 VAL B CA 1
ATOM 4023 C C . VAL B 1 127 ? 17.453 -28.062 -0.795 1 96.06 127 VAL B C 1
ATOM 4025 O O . VAL B 1 127 ? 18.453 -28.125 -0.088 1 96.06 127 VAL B O 1
ATOM 4028 N N . LEU B 1 128 ? 17.484 -27.922 -2.1 1 94.62 128 LEU B N 1
ATOM 4029 C CA . LEU B 1 128 ? 18.75 -27.703 -2.787 1 94.62 128 LEU B CA 1
ATOM 4030 C C . LEU B 1 128 ? 19.453 -26.453 -2.248 1 94.62 128 LEU B C 1
ATOM 4032 O O . LEU B 1 128 ? 20.672 -26.469 -2.021 1 94.62 128 LEU B O 1
ATOM 4036 N N . TYR B 1 129 ? 18.719 -25.375 -2.059 1 95.69 129 TYR B N 1
ATOM 4037 C CA . TYR B 1 129 ? 19.25 -24.141 -1.501 1 95.69 129 TYR B CA 1
ATOM 4038 C C . TYR B 1 129 ? 19.828 -24.391 -0.108 1 95.69 129 TYR B C 1
ATOM 4040 O O . TYR B 1 129 ? 20.938 -23.938 0.2 1 95.69 129 TYR B O 1
ATOM 4048 N N . ALA B 1 130 ? 19.094 -25.094 0.695 1 95.5 130 ALA B N 1
ATOM 4049 C CA . ALA B 1 130 ? 19.547 -25.391 2.051 1 95.5 130 ALA B CA 1
ATOM 4050 C C . ALA B 1 130 ? 20.844 -26.203 2.031 1 95.5 130 ALA B C 1
ATOM 4052 O O . ALA B 1 130 ? 21.75 -25.953 2.832 1 95.5 130 ALA B O 1
ATOM 4053 N N . ALA B 1 131 ? 20.969 -27.109 1.145 1 94.62 131 ALA B N 1
ATOM 4054 C CA . ALA B 1 131 ? 22.141 -27.953 1.012 1 94.62 131 ALA B CA 1
ATOM 4055 C C . ALA B 1 131 ? 23.359 -27.125 0.614 1 94.62 131 ALA B C 1
ATOM 4057 O O . ALA B 1 131 ? 24.469 -27.328 1.145 1 94.62 131 ALA B O 1
ATOM 4058 N N . ILE B 1 132 ? 23.141 -26.188 -0.262 1 92.75 132 ILE B N 1
ATOM 4059 C CA . ILE B 1 132 ? 24.234 -25.359 -0.75 1 92.75 132 ILE B CA 1
ATOM 4060 C C . ILE B 1 132 ? 24.672 -24.391 0.341 1 92.75 132 ILE B C 1
ATOM 4062 O O . ILE B 1 132 ? 25.844 -24.062 0.461 1 92.75 132 ILE B O 1
ATOM 4066 N N . CYS B 1 133 ? 23.688 -23.938 1.176 1 92.12 133 CYS B N 1
ATOM 4067 C CA . CYS B 1 133 ? 23.969 -22.938 2.211 1 92.12 133 CYS B CA 1
ATOM 4068 C C . CYS B 1 133 ? 24.859 -23.516 3.301 1 92.12 133 CYS B C 1
ATOM 4070 O O . CYS B 1 133 ? 25.453 -22.766 4.074 1 92.12 133 CYS B O 1
ATOM 4072 N N . VAL B 1 134 ? 25 -24.844 3.332 1 92.44 134 VAL B N 1
ATOM 4073 C CA . VAL B 1 134 ? 25.859 -25.5 4.32 1 92.44 134 VAL B CA 1
ATOM 4074 C C . VAL B 1 134 ? 27.328 -25.344 3.914 1 92.44 134 VAL B C 1
ATOM 4076 O O . VAL B 1 134 ? 28.219 -25.406 4.762 1 92.44 134 VAL B O 1
ATOM 4079 N N . SER B 1 135 ? 27.578 -25.078 2.709 1 92.06 135 SER B N 1
ATOM 4080 C CA . SER B 1 135 ? 28.953 -24.906 2.221 1 92.06 135 SER B CA 1
ATOM 4081 C C . SER B 1 135 ? 29.609 -23.672 2.832 1 92.06 135 SER B C 1
ATOM 4083 O O . SER B 1 135 ? 28.922 -22.734 3.238 1 92.06 135 SER B O 1
ATOM 4085 N N . ASP B 1 136 ? 30.828 -23.688 2.877 1 92.69 136 ASP B N 1
ATOM 4086 C CA . ASP B 1 136 ? 31.578 -22.562 3.445 1 92.69 136 ASP B CA 1
ATOM 4087 C C . ASP B 1 136 ? 31.484 -21.328 2.543 1 92.69 136 ASP B C 1
ATOM 4089 O O . ASP B 1 136 ? 31.375 -21.453 1.322 1 92.69 136 ASP B O 1
ATOM 4093 N N . SER B 1 137 ? 31.547 -20.219 3.096 1 92.06 137 SER B N 1
ATOM 4094 C CA . SER B 1 137 ? 31.344 -18.938 2.402 1 92.06 137 SER B CA 1
ATOM 4095 C C . SER B 1 137 ? 32.406 -18.719 1.34 1 92.06 137 SER B C 1
ATOM 4097 O O . SER B 1 137 ? 32.125 -18.188 0.264 1 92.06 137 SER B O 1
ATOM 4099 N N . GLU B 1 138 ? 33.625 -19.094 1.618 1 93.5 138 GLU B N 1
ATOM 4100 C CA . GLU B 1 138 ? 34.719 -18.906 0.67 1 93.5 138 GLU B CA 1
ATOM 4101 C C . GLU B 1 138 ? 34.5 -19.734 -0.598 1 93.5 138 GLU B C 1
ATOM 4103 O O . GLU B 1 138 ? 34.75 -19.25 -1.706 1 93.5 138 GLU B O 1
ATOM 4108 N N . SER B 1 139 ? 34.094 -20.906 -0.386 1 94.31 139 SER B N 1
ATOM 4109 C CA . SER B 1 139 ? 33.812 -21.781 -1.527 1 94.31 139 SER B CA 1
ATOM 4110 C C . SER B 1 139 ? 32.688 -21.203 -2.379 1 94.31 139 SER B C 1
ATOM 4112 O O . SER B 1 139 ? 32.75 -21.234 -3.609 1 94.31 139 SER B O 1
ATOM 4114 N N . LEU B 1 140 ? 31.688 -20.672 -1.752 1 94.81 140 LEU B N 1
ATOM 4115 C CA . LEU B 1 140 ? 30.562 -20.078 -2.465 1 94.81 140 LEU B CA 1
ATOM 4116 C C . LEU B 1 140 ? 31.016 -18.859 -3.258 1 94.81 140 LEU B C 1
ATOM 4118 O O . LEU B 1 140 ? 30.625 -18.703 -4.422 1 94.81 140 LEU B O 1
ATOM 4122 N N . VAL B 1 141 ? 31.812 -18.031 -2.586 1 94.44 141 VAL B N 1
ATOM 4123 C CA . VAL B 1 141 ? 32.281 -16.828 -3.234 1 94.44 141 VAL B CA 1
ATOM 4124 C C . VAL B 1 141 ? 33.125 -17.188 -4.453 1 94.44 141 VAL B C 1
ATOM 4126 O O . VAL B 1 141 ? 32.969 -16.594 -5.523 1 94.44 141 VAL B O 1
ATOM 4129 N N . ASN B 1 142 ? 34 -18.203 -4.328 1 93.19 142 ASN B N 1
ATOM 4130 C CA . ASN B 1 142 ? 34.781 -18.672 -5.449 1 93.19 142 ASN B CA 1
ATOM 4131 C C . ASN B 1 142 ? 33.938 -19.188 -6.582 1 93.19 142 ASN B C 1
ATOM 4133 O O . ASN B 1 142 ? 34.25 -19 -7.758 1 93.19 142 ASN B O 1
ATOM 4137 N N . GLY B 1 143 ? 32.906 -19.859 -6.219 1 91.69 143 GLY B N 1
ATOM 4138 C CA . GLY B 1 143 ? 31.953 -20.328 -7.219 1 91.69 143 GLY B CA 1
ATOM 4139 C C . GLY B 1 143 ? 31.312 -19.203 -8 1 91.69 143 GLY B C 1
ATOM 4140 O O . GLY B 1 143 ? 31.188 -19.281 -9.227 1 91.69 143 GLY B O 1
ATOM 4141 N N . PHE B 1 144 ? 30.953 -18.172 -7.289 1 92.75 144 PHE B N 1
ATOM 4142 C CA . PHE B 1 144 ? 30.359 -17.016 -7.941 1 92.75 144 PHE B CA 1
ATOM 4143 C C . PHE B 1 144 ? 31.359 -16.328 -8.867 1 92.75 144 PHE B C 1
ATOM 4145 O O . PHE B 1 144 ? 31.016 -15.922 -9.977 1 92.75 144 PHE B O 1
ATOM 4152 N N . GLU B 1 145 ? 32.562 -16.219 -8.422 1 91.62 145 GLU B N 1
ATOM 4153 C CA . GLU B 1 145 ? 33.625 -15.586 -9.234 1 91.62 145 GLU B CA 1
ATOM 4154 C C . GLU B 1 145 ? 33.875 -16.375 -10.516 1 91.62 145 GLU B C 1
ATOM 4156 O O . GLU B 1 145 ? 34.031 -15.789 -11.586 1 91.62 145 GLU B O 1
ATOM 4161 N N . ARG B 1 146 ? 33.875 -17.672 -10.352 1 91.25 146 ARG B N 1
ATOM 4162 C CA . ARG B 1 146 ? 34 -18.516 -11.523 1 91.25 146 ARG B CA 1
ATOM 4163 C C . ARG B 1 146 ? 32.812 -18.344 -12.469 1 91.25 146 ARG B C 1
ATOM 4165 O O . ARG B 1 146 ? 33 -18.297 -13.688 1 91.25 146 ARG B O 1
ATOM 4172 N N . PHE B 1 147 ? 31.656 -18.219 -11.883 1 91.81 147 PHE B N 1
ATOM 4173 C CA . PHE B 1 147 ? 30.422 -18.078 -12.656 1 91.81 147 PHE B CA 1
ATOM 4174 C C . PHE B 1 147 ? 30.438 -16.781 -13.453 1 91.81 147 PHE B C 1
ATOM 4176 O O . PHE B 1 147 ? 30.078 -16.766 -14.625 1 91.81 147 PHE B O 1
ATOM 4183 N N . VAL B 1 148 ? 30.875 -15.734 -12.867 1 88.62 148 VAL B N 1
ATOM 4184 C CA . VAL B 1 148 ? 30.828 -14.422 -13.492 1 88.62 148 VAL B CA 1
ATOM 4185 C C . VAL B 1 148 ? 31.938 -14.312 -14.539 1 88.62 148 VAL B C 1
ATOM 4187 O O . VAL B 1 148 ? 31.75 -13.664 -15.578 1 88.62 148 VAL B O 1
ATOM 4190 N N . SER B 1 149 ? 33.094 -15 -14.328 1 87.06 149 SER B N 1
ATOM 4191 C CA . SER B 1 149 ? 34.25 -14.844 -15.164 1 87.06 149 SER B CA 1
ATOM 4192 C C . SER B 1 149 ? 34.219 -15.766 -16.375 1 87.06 149 SER B C 1
ATOM 4194 O O . SER B 1 149 ? 34.781 -15.461 -17.422 1 87.06 149 SER B O 1
ATOM 4196 N N . ARG B 1 150 ? 33.594 -16.938 -16.234 1 86 150 ARG B N 1
ATOM 4197 C CA . ARG B 1 150 ? 33.594 -17.906 -17.312 1 86 150 ARG B CA 1
ATOM 4198 C C . ARG B 1 150 ? 32.219 -18.469 -17.578 1 86 150 ARG B C 1
ATOM 4200 O O . ARG B 1 150 ? 31.422 -18.656 -16.641 1 86 150 ARG B O 1
ATOM 4207 N N . SER B 1 151 ? 31.891 -18.562 -18.859 1 84.56 151 SER B N 1
ATOM 4208 C CA . SER B 1 151 ? 30.656 -19.234 -19.234 1 84.56 151 SER B CA 1
ATOM 4209 C C . SER B 1 151 ? 30.875 -20.719 -19.5 1 84.56 151 SER B C 1
ATOM 4211 O O . SER B 1 151 ? 31.75 -21.094 -20.297 1 84.56 151 SER B O 1
ATOM 4213 N N . THR B 1 152 ? 30.219 -21.531 -18.688 1 84.88 152 THR B N 1
ATOM 4214 C CA . THR B 1 152 ? 30.328 -22.984 -18.844 1 84.88 152 THR B CA 1
ATOM 4215 C C . THR B 1 152 ? 28.953 -23.594 -19.109 1 84.88 152 THR B C 1
ATOM 4217 O O . THR B 1 152 ? 27.938 -22.938 -18.922 1 84.88 152 THR B O 1
ATOM 4220 N N . SER B 1 153 ? 28.953 -24.797 -19.578 1 86.12 153 SER B N 1
ATOM 4221 C CA . SER B 1 153 ? 27.719 -25.516 -19.812 1 86.12 153 SER B CA 1
ATOM 4222 C C . SER B 1 153 ? 26.953 -25.75 -18.516 1 86.12 153 SER B C 1
ATOM 4224 O O . SER B 1 153 ? 25.734 -25.922 -18.531 1 86.12 153 SER B O 1
ATOM 4226 N N . LEU B 1 154 ? 27.656 -25.641 -17.406 1 83 154 LEU B N 1
ATOM 4227 C CA . LEU B 1 154 ? 27.047 -25.828 -16.094 1 83 154 LEU B CA 1
ATOM 4228 C C . LEU B 1 154 ? 26.109 -24.672 -15.766 1 83 154 LEU B C 1
ATOM 4230 O O . LEU B 1 154 ? 25.234 -24.797 -14.898 1 83 154 LEU B O 1
ATOM 4234 N N . ASP B 1 155 ? 26.219 -23.609 -16.484 1 88.12 155 ASP B N 1
ATOM 4235 C CA . ASP B 1 155 ? 25.391 -22.438 -16.25 1 88.12 155 ASP B CA 1
ATOM 4236 C C . ASP B 1 155 ? 23.938 -22.719 -16.625 1 88.12 155 ASP B C 1
ATOM 4238 O O . ASP B 1 155 ? 23.016 -22.016 -16.188 1 88.12 155 ASP B O 1
ATOM 4242 N N . LEU B 1 156 ? 23.75 -23.781 -17.422 1 87.81 156 LEU B N 1
ATOM 4243 C CA . LEU B 1 156 ? 22.422 -24.141 -17.906 1 87.81 156 LEU B CA 1
ATOM 4244 C C . LEU B 1 156 ? 21.516 -24.562 -16.75 1 87.81 156 LEU B C 1
ATOM 4246 O O . LEU B 1 156 ? 20.297 -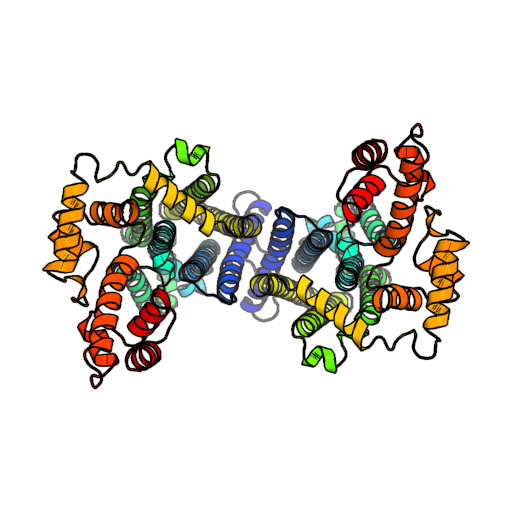24.438 -16.844 1 87.81 156 LEU B O 1
ATOM 4250 N N . ILE B 1 157 ? 22.125 -24.938 -15.664 1 88.06 157 ILE B N 1
ATOM 4251 C CA . ILE B 1 157 ? 21.344 -25.406 -14.523 1 88.06 157 ILE B CA 1
ATOM 4252 C C . ILE B 1 157 ? 20.516 -24.25 -13.953 1 88.06 157 ILE B C 1
ATOM 4254 O O . ILE B 1 157 ? 19.422 -24.453 -13.414 1 88.06 157 ILE B O 1
ATOM 4258 N N . PHE B 1 158 ? 20.984 -23.047 -14.18 1 91.25 158 PHE B N 1
ATOM 4259 C CA . PHE B 1 158 ? 20.328 -21.875 -13.602 1 91.25 158 PHE B CA 1
ATOM 4260 C C . PHE B 1 158 ? 19.094 -21.5 -14.406 1 91.25 158 PHE B C 1
ATOM 4262 O O . PHE B 1 158 ? 18.328 -20.625 -13.992 1 91.25 158 PHE B O 1
ATOM 4269 N N . TYR B 1 159 ? 18.828 -22.203 -15.531 1 92.81 159 TYR B N 1
ATOM 4270 C CA . TYR B 1 159 ? 17.609 -22 -16.297 1 92.81 159 TYR B CA 1
ATOM 4271 C C . TYR B 1 159 ? 16.469 -22.844 -15.75 1 92.81 159 TYR B C 1
ATOM 4273 O O . TYR B 1 159 ? 15.312 -22.641 -16.109 1 92.81 159 TYR B O 1
ATOM 4281 N N . ALA B 1 160 ? 16.766 -23.75 -14.891 1 92.81 160 ALA B N 1
ATOM 4282 C CA . ALA B 1 160 ? 15.781 -24.703 -14.398 1 92.81 160 ALA B CA 1
ATOM 4283 C C . ALA B 1 160 ? 14.602 -23.984 -13.75 1 92.81 160 ALA B C 1
ATOM 4285 O O . ALA B 1 160 ? 13.445 -24.234 -14.094 1 92.81 160 ALA B O 1
ATOM 4286 N N . PRO B 1 161 ? 14.844 -23.031 -12.836 1 94.38 161 PRO B N 1
ATOM 4287 C CA . PRO B 1 161 ? 13.695 -22.328 -12.258 1 94.38 161 PRO B CA 1
ATOM 4288 C C . PRO B 1 161 ? 12.891 -21.562 -13.305 1 94.38 161 PRO B C 1
ATOM 4290 O O . PRO B 1 161 ? 11.664 -21.453 -13.188 1 94.38 161 PRO B O 1
ATOM 4293 N N . PHE B 1 162 ? 13.531 -21.047 -14.352 1 94.88 162 PHE B N 1
ATOM 4294 C CA . PHE B 1 162 ? 12.836 -20.359 -15.43 1 94.88 162 PHE B CA 1
ATOM 4295 C C . PHE B 1 162 ? 11.953 -21.328 -16.219 1 94.88 162 PHE B C 1
ATOM 4297 O O . PHE B 1 162 ? 10.844 -20.969 -16.625 1 94.88 162 PHE B O 1
ATOM 4304 N N . ALA B 1 163 ? 12.477 -22.5 -16.391 1 94.12 163 ALA B N 1
ATOM 4305 C CA . ALA B 1 163 ? 11.719 -23.516 -17.125 1 94.12 163 ALA B CA 1
ATOM 4306 C C . ALA B 1 163 ? 10.469 -23.922 -16.344 1 94.12 163 ALA B C 1
ATOM 4308 O O . ALA B 1 163 ? 9.398 -24.109 -16.938 1 94.12 163 ALA B O 1
ATOM 4309 N N . VAL B 1 164 ? 10.633 -24.031 -15.055 1 93.69 164 VAL B N 1
ATOM 4310 C CA . VAL B 1 164 ? 9.484 -24.359 -14.211 1 93.69 164 VAL B CA 1
ATOM 4311 C C . VAL B 1 164 ? 8.445 -23.25 -14.305 1 93.69 164 VAL B C 1
ATOM 4313 O O . VAL B 1 164 ? 7.254 -23.531 -14.492 1 93.69 164 VAL B O 1
ATOM 4316 N N . LEU B 1 165 ? 8.859 -22.031 -14.195 1 94.88 165 LEU B N 1
ATOM 4317 C CA . LEU B 1 165 ? 7.957 -20.891 -14.305 1 94.88 165 LEU B CA 1
ATOM 4318 C C . LEU B 1 165 ? 7.262 -20.875 -15.664 1 94.88 165 LEU B C 1
ATOM 4320 O O . LEU B 1 165 ? 6.047 -20.688 -15.742 1 94.88 165 LEU B O 1
ATOM 4324 N N . ALA B 1 166 ? 8.023 -21.141 -16.734 1 93.31 166 ALA B N 1
ATOM 4325 C CA . ALA B 1 166 ? 7.465 -21.172 -18.078 1 93.31 166 ALA B CA 1
ATOM 4326 C C . ALA B 1 166 ? 6.402 -22.266 -18.203 1 93.31 166 ALA B C 1
ATOM 4328 O O . ALA B 1 166 ? 5.355 -22.047 -18.828 1 93.31 166 ALA B O 1
ATOM 4329 N N . GLY B 1 167 ? 6.684 -23.438 -17.625 1 91.75 167 GLY B N 1
ATOM 4330 C CA . GLY B 1 167 ? 5.715 -24.516 -17.656 1 91.75 167 GLY B CA 1
ATOM 4331 C C . GLY B 1 167 ? 4.398 -24.156 -16.984 1 91.75 167 GLY B C 1
ATOM 4332 O O . GLY B 1 167 ? 3.326 -24.422 -17.531 1 91.75 167 GLY B O 1
ATOM 4333 N N . TYR B 1 168 ? 4.461 -23.484 -15.898 1 91.81 168 TYR B N 1
ATOM 4334 C CA . TYR B 1 168 ? 3.252 -23.094 -15.188 1 91.81 168 TYR B CA 1
ATOM 4335 C C . TYR B 1 168 ? 2.512 -21.984 -15.93 1 91.81 168 TYR B C 1
ATOM 4337 O O . TYR B 1 168 ? 1.28 -21.969 -15.969 1 91.81 168 TYR B O 1
ATOM 4345 N N . ILE B 1 169 ? 3.238 -21.062 -16.5 1 91.06 169 ILE B N 1
ATOM 4346 C CA . ILE B 1 169 ? 2.615 -19.984 -17.266 1 91.06 169 ILE B CA 1
ATOM 4347 C C . ILE B 1 169 ? 1.871 -20.562 -18.469 1 91.06 169 ILE B C 1
ATOM 4349 O O . ILE B 1 169 ? 0.746 -20.156 -18.766 1 91.06 169 ILE B O 1
ATOM 4353 N N . LEU B 1 170 ? 2.52 -21.531 -19.094 1 87.62 170 LEU B N 1
ATOM 4354 C CA . LEU B 1 170 ? 1.87 -22.188 -20.234 1 87.62 170 LEU B CA 1
ATOM 4355 C C . LEU B 1 170 ? 0.604 -22.922 -19.781 1 87.62 170 LEU B C 1
ATOM 4357 O O . LEU B 1 170 ? -0.423 -22.859 -20.469 1 87.62 170 LEU B O 1
ATOM 4361 N N . GLY B 1 171 ? 0.675 -23.562 -18.656 1 83.94 171 GLY B N 1
ATOM 4362 C CA . GLY B 1 171 ? -0.499 -24.219 -18.094 1 83.94 171 GLY B CA 1
ATOM 4363 C C . GLY B 1 171 ? -1.617 -23.25 -17.75 1 83.94 171 GLY B C 1
ATOM 4364 O O . GLY B 1 171 ? -2.787 -23.531 -18.031 1 83.94 171 GLY B O 1
ATOM 4365 N N . LEU B 1 172 ? -1.243 -22.156 -17.188 1 85.25 172 LEU B N 1
ATOM 4366 C CA . LEU B 1 172 ? -2.205 -21.125 -16.828 1 85.25 172 LEU B CA 1
ATOM 4367 C C . LEU B 1 172 ? -2.855 -20.531 -18.078 1 85.25 172 LEU B C 1
ATOM 4369 O O . LEU B 1 172 ? -4.066 -20.297 -18.094 1 85.25 172 LEU B O 1
ATOM 4373 N N . LEU B 1 173 ? -2.043 -20.281 -19.094 1 83.69 173 LEU B N 1
ATOM 4374 C CA . LEU B 1 173 ? -2.555 -19.703 -20.328 1 83.69 173 LEU B CA 1
ATOM 4375 C C . LEU B 1 173 ? -3.561 -20.641 -20.984 1 83.69 173 LEU B C 1
ATOM 4377 O O . LEU B 1 173 ? -4.566 -20.188 -21.531 1 83.69 173 LEU B O 1
ATOM 4381 N N . LYS B 1 174 ? -3.35 -21.875 -20.844 1 80.06 174 LYS B N 1
ATOM 4382 C CA . LYS B 1 174 ? -4.285 -22.844 -21.375 1 80.06 174 LYS B CA 1
ATOM 4383 C C . LYS B 1 174 ? -5.598 -22.844 -20.594 1 80.06 174 LYS B C 1
ATOM 4385 O O . LYS B 1 174 ? -6.676 -22.969 -21.188 1 80.06 174 LYS B O 1
ATOM 4390 N N . GLY B 1 175 ? -5.527 -22.594 -19.312 1 75.56 175 GLY B N 1
ATOM 4391 C CA . GLY B 1 175 ? -6.695 -22.625 -18.453 1 75.56 175 GLY B CA 1
ATOM 4392 C C . GLY B 1 175 ? -7.559 -21.375 -18.578 1 75.56 175 GLY B C 1
ATOM 4393 O O . GLY B 1 175 ? -8.781 -21.453 -18.453 1 75.56 175 GLY B O 1
ATOM 4394 N N . ILE B 1 176 ? -6.848 -20.297 -18.844 1 76.75 176 ILE B N 1
ATOM 4395 C CA . ILE B 1 176 ? -7.602 -19.047 -18.844 1 76.75 176 ILE B CA 1
ATOM 4396 C C . ILE B 1 176 ? -7.848 -18.578 -20.281 1 76.75 176 ILE B C 1
ATOM 4398 O O . ILE B 1 176 ? -8.227 -17.438 -20.5 1 76.75 176 ILE B O 1
ATOM 4402 N N . ARG B 1 177 ? -7.645 -19.422 -21.156 1 80.25 177 ARG B N 1
ATOM 4403 C CA . ARG B 1 177 ? -7.789 -19.062 -22.562 1 80.25 177 ARG B CA 1
ATOM 4404 C C . ARG B 1 177 ? -9.156 -18.453 -22.844 1 80.25 177 ARG B C 1
ATOM 4406 O O . ARG B 1 177 ? -9.289 -17.547 -23.672 1 80.25 177 ARG B O 1
ATOM 4413 N N . ILE B 1 178 ? -10.141 -18.859 -22.062 1 80.06 178 ILE B N 1
ATOM 4414 C CA . ILE B 1 178 ? -11.508 -18.375 -22.25 1 80.06 178 ILE B CA 1
ATOM 4415 C C . ILE B 1 178 ? -11.602 -16.906 -21.844 1 80.06 178 ILE B C 1
ATOM 4417 O O . ILE B 1 178 ? -12.367 -16.141 -22.438 1 80.06 178 ILE B O 1
ATOM 4421 N N . LEU B 1 179 ? -10.805 -16.531 -20.891 1 84.94 179 LEU B N 1
ATOM 4422 C CA . LEU B 1 179 ? -10.828 -15.156 -20.375 1 84.94 179 LEU B CA 1
ATOM 4423 C C . LEU B 1 179 ? -10.148 -14.203 -21.359 1 84.94 179 LEU B C 1
ATOM 4425 O O . LEU B 1 179 ? -10.344 -12.992 -21.281 1 84.94 179 LEU B O 1
ATOM 4429 N N . PHE B 1 180 ? -9.391 -14.773 -22.266 1 84.12 180 PHE B N 1
ATOM 4430 C CA . PHE B 1 180 ? -8.609 -13.93 -23.172 1 84.12 180 PHE B CA 1
ATOM 4431 C C . PHE B 1 180 ? -9.211 -13.938 -24.562 1 84.12 180 PHE B C 1
ATOM 4433 O O . PHE B 1 180 ? -8.562 -13.516 -25.531 1 84.12 180 PHE B O 1
ATOM 4440 N N . LYS B 1 181 ? -10.375 -14.438 -24.609 1 82.19 181 LYS B N 1
ATOM 4441 C CA . LYS B 1 181 ? -11.109 -14.281 -25.859 1 82.19 181 LYS B CA 1
ATOM 4442 C C . LYS B 1 181 ? -11.352 -12.805 -26.172 1 82.19 181 LYS B C 1
ATOM 4444 O O . LYS B 1 181 ? -11.594 -12.008 -25.266 1 82.19 181 LYS B O 1
ATOM 4449 N N . VAL B 1 182 ? -11.336 -12.469 -27.438 1 82.94 182 VAL B N 1
ATOM 4450 C CA . VAL B 1 182 ? -11.406 -11.086 -27.891 1 82.94 182 VAL B CA 1
ATOM 4451 C C . VAL B 1 182 ? -12.688 -10.43 -27.359 1 82.94 182 VAL B C 1
ATOM 4453 O O . VAL B 1 182 ? -12.664 -9.273 -26.938 1 82.94 182 VAL B O 1
ATOM 4456 N N . ALA B 1 183 ? -13.797 -11.148 -27.344 1 80.44 183 ALA B N 1
ATOM 4457 C CA . ALA B 1 183 ? -15.078 -10.625 -26.891 1 80.44 183 ALA B CA 1
ATOM 4458 C C . ALA B 1 183 ? -15.023 -10.266 -25.406 1 80.44 183 ALA B C 1
ATOM 4460 O O . ALA B 1 183 ? -15.57 -9.242 -24.984 1 80.44 183 ALA B O 1
ATOM 4461 N N . VAL B 1 184 ? -14.344 -11.102 -24.672 1 85.81 184 VAL B N 1
ATOM 4462 C CA . VAL B 1 184 ? -14.25 -10.883 -23.234 1 85.81 184 VAL B CA 1
ATOM 4463 C C . VAL B 1 184 ? -13.273 -9.742 -22.953 1 85.81 184 VAL B C 1
ATOM 4465 O O . VAL B 1 184 ? -13.562 -8.859 -22.141 1 85.81 184 VAL B O 1
ATOM 4468 N N . LEU B 1 185 ? -12.164 -9.672 -23.625 1 87.88 185 LEU B N 1
ATOM 4469 C CA . LEU B 1 185 ? -11.133 -8.656 -23.438 1 87.88 185 LEU B CA 1
ATOM 4470 C C . LEU B 1 185 ? -11.664 -7.27 -23.781 1 87.88 185 LEU B C 1
ATOM 4472 O O . LEU B 1 185 ? -11.273 -6.273 -23.172 1 87.88 185 LEU B O 1
ATOM 4476 N N . ARG B 1 186 ? -12.484 -7.211 -24.703 1 86.88 186 ARG B N 1
ATOM 4477 C CA . ARG B 1 186 ? -13.039 -5.93 -25.141 1 86.88 186 ARG B CA 1
ATOM 4478 C C . ARG B 1 186 ? -14.008 -5.375 -24.094 1 86.88 186 ARG B C 1
ATOM 4480 O O . ARG B 1 186 ? -14.07 -4.16 -23.891 1 86.88 186 ARG B O 1
ATOM 4487 N N . GLU B 1 187 ? -14.672 -6.262 -23.375 1 87.5 187 GLU B N 1
ATOM 4488 C CA . GLU B 1 187 ? -15.75 -5.832 -22.5 1 87.5 187 GLU B CA 1
ATOM 4489 C C . GLU B 1 187 ? -15.273 -5.738 -21.047 1 87.5 187 GLU B C 1
ATOM 4491 O O . GLU B 1 187 ? -15.797 -4.941 -20.266 1 87.5 187 GLU B O 1
ATOM 4496 N N . GLU B 1 188 ? -14.336 -6.555 -20.75 1 89.81 188 GLU B N 1
ATOM 4497 C CA . GLU B 1 188 ? -13.992 -6.695 -19.344 1 89.81 188 GLU B CA 1
ATOM 4498 C C . GLU B 1 188 ? -12.609 -6.121 -19.047 1 89.81 188 GLU B C 1
ATOM 4500 O O . GLU B 1 188 ? -11.594 -6.711 -19.438 1 89.81 188 GLU B O 1
ATOM 4505 N N . TRP B 1 189 ? -12.594 -5.094 -18.266 1 89.19 189 TRP B N 1
ATOM 4506 C CA . TRP B 1 189 ? -11.328 -4.441 -17.953 1 89.19 189 TRP B CA 1
ATOM 4507 C C . TRP B 1 189 ? -10.477 -5.32 -17.047 1 89.19 189 TRP B C 1
ATOM 4509 O O . TRP B 1 189 ? -9.242 -5.293 -17.125 1 89.19 189 TRP B O 1
ATOM 4519 N N . THR B 1 190 ? -11.047 -6.086 -16.156 1 90.5 190 THR B N 1
ATOM 4520 C CA . THR B 1 190 ? -10.32 -6.945 -15.234 1 90.5 190 THR B CA 1
ATOM 4521 C C . THR B 1 190 ? -9.453 -7.953 -15.984 1 90.5 190 THR B C 1
ATOM 4523 O O . THR B 1 190 ? -8.328 -8.242 -15.57 1 90.5 190 THR B O 1
ATOM 4526 N N . THR B 1 191 ? -9.969 -8.43 -17.062 1 90.19 191 THR B N 1
ATOM 4527 C CA . THR B 1 191 ? -9.219 -9.406 -17.844 1 90.19 191 THR B CA 1
ATOM 4528 C C . THR B 1 191 ? -8.062 -8.734 -18.578 1 90.19 191 THR B C 1
ATOM 4530 O O . THR B 1 191 ? -7.008 -9.336 -18.766 1 90.19 191 THR B O 1
ATOM 4533 N N . ARG B 1 192 ? -8.266 -7.508 -19 1 90.88 192 ARG B N 1
ATOM 4534 C CA . ARG B 1 192 ? -7.176 -6.762 -19.625 1 90.88 192 ARG B CA 1
ATOM 4535 C C . ARG B 1 192 ? -6.035 -6.531 -18.641 1 90.88 192 ARG B C 1
ATOM 4537 O O . ARG B 1 192 ? -4.863 -6.66 -19 1 90.88 192 ARG B O 1
ATOM 4544 N N . VAL B 1 193 ? -6.457 -6.238 -17.438 1 90.12 193 VAL B N 1
ATOM 4545 C CA . VAL B 1 193 ? -5.461 -6.031 -16.391 1 90.12 193 VAL B CA 1
ATOM 4546 C C . VAL B 1 193 ? -4.719 -7.336 -16.125 1 90.12 193 VAL B C 1
ATOM 4548 O O . VAL B 1 193 ? -3.494 -7.34 -15.969 1 90.12 193 VAL B O 1
ATOM 4551 N N . LEU B 1 194 ? -5.434 -8.414 -16.078 1 89.94 194 LEU B N 1
ATOM 4552 C CA . LEU B 1 194 ? -4.812 -9.719 -15.875 1 89.94 194 LEU B CA 1
ATOM 4553 C C . LEU B 1 194 ? -3.828 -10.039 -17 1 89.94 194 LEU B C 1
ATOM 4555 O O . LEU B 1 194 ? -2.725 -10.523 -16.734 1 89.94 194 LEU B O 1
ATOM 4559 N N . LEU B 1 195 ? -4.25 -9.773 -18.203 1 88 195 LEU B N 1
ATOM 4560 C CA . LEU B 1 195 ? -3.383 -10.008 -19.359 1 88 195 LEU B CA 1
ATOM 4561 C C . LEU B 1 195 ? -2.107 -9.172 -19.25 1 88 195 LEU B C 1
ATOM 4563 O O . LEU B 1 195 ? -1.013 -9.672 -19.516 1 88 195 LEU B O 1
ATOM 4567 N N . TYR B 1 196 ? -2.277 -7.953 -18.875 1 87.94 196 TYR B N 1
ATOM 4568 C CA . TYR B 1 196 ? -1.123 -7.078 -18.703 1 87.94 196 TYR B CA 1
ATOM 4569 C C . TYR B 1 196 ? -0.169 -7.637 -17.641 1 87.94 196 TYR B C 1
ATOM 4571 O O . TYR B 1 196 ? 1.048 -7.648 -17.844 1 87.94 196 TYR B O 1
ATOM 4579 N N . ILE B 1 197 ? -0.717 -8.102 -16.562 1 88 197 ILE B N 1
ATOM 4580 C CA . ILE B 1 197 ? 0.097 -8.641 -15.477 1 88 197 ILE B CA 1
ATOM 4581 C C . ILE B 1 197 ? 0.856 -9.875 -15.961 1 88 197 ILE B C 1
ATOM 4583 O O . ILE B 1 197 ? 2.047 -10.031 -15.672 1 88 197 ILE B O 1
ATOM 4587 N N . LEU B 1 198 ? 0.223 -10.688 -16.703 1 89.19 198 LEU B N 1
ATOM 4588 C CA . LEU B 1 198 ? 0.846 -11.898 -17.219 1 89.19 198 LEU B CA 1
ATOM 4589 C C . LEU B 1 198 ? 1.953 -11.562 -18.219 1 89.19 198 LEU B C 1
ATOM 4591 O O . LEU B 1 198 ? 3.049 -12.125 -18.141 1 89.19 198 LEU B O 1
ATOM 4595 N N . LEU B 1 199 ? 1.687 -10.625 -19.094 1 91.38 199 LEU B N 1
ATOM 4596 C CA . LEU B 1 199 ? 2.68 -10.219 -20.078 1 91.38 199 LEU B CA 1
ATOM 4597 C C . LEU B 1 199 ? 3.879 -9.562 -19.406 1 91.38 199 LEU B C 1
ATOM 4599 O O . LEU B 1 199 ? 5.023 -9.789 -19.812 1 91.38 199 LEU B O 1
ATOM 4603 N N . ALA B 1 200 ? 3.609 -8.805 -18.406 1 92.25 200 ALA B N 1
ATOM 4604 C CA . ALA B 1 200 ? 4.688 -8.164 -17.656 1 92.25 200 ALA B CA 1
ATOM 4605 C C . ALA B 1 200 ? 5.559 -9.203 -16.953 1 92.25 200 ALA B C 1
ATOM 4607 O O . ALA B 1 200 ? 6.781 -9.07 -16.922 1 92.25 200 ALA B O 1
ATOM 4608 N N . THR B 1 201 ? 4.906 -10.219 -16.375 1 91.31 201 THR B N 1
ATOM 4609 C CA . THR B 1 201 ? 5.641 -11.289 -15.711 1 91.31 201 THR B CA 1
ATOM 4610 C C . THR B 1 201 ? 6.527 -12.031 -16.703 1 91.31 201 THR B C 1
ATOM 4612 O O . THR B 1 201 ? 7.699 -12.289 -16.422 1 91.31 201 THR B O 1
ATOM 4615 N N . ILE B 1 202 ? 5.977 -12.312 -17.844 1 93.31 202 ILE B N 1
ATOM 4616 C CA . ILE B 1 202 ? 6.73 -13.016 -18.875 1 93.31 202 ILE B CA 1
ATOM 4617 C C . ILE B 1 202 ? 7.914 -12.156 -19.328 1 93.31 202 ILE B C 1
ATOM 4619 O O . ILE B 1 202 ? 9.047 -12.633 -19.375 1 93.31 202 ILE B O 1
ATOM 4623 N N . ALA B 1 203 ? 7.664 -10.922 -19.562 1 94.38 203 ALA B N 1
ATOM 4624 C CA . ALA B 1 203 ? 8.703 -10.016 -20.047 1 94.38 203 ALA B CA 1
ATOM 4625 C C . ALA B 1 203 ? 9.82 -9.867 -19.016 1 94.38 203 ALA B C 1
ATOM 4627 O O . ALA B 1 203 ? 11 -9.953 -19.359 1 94.38 203 ALA B O 1
ATOM 4628 N N . ASN B 1 204 ? 9.453 -9.68 -17.812 1 94.19 204 ASN B N 1
ATOM 4629 C CA . ASN B 1 204 ? 10.43 -9.453 -16.75 1 94.19 204 ASN B CA 1
ATOM 4630 C C . ASN B 1 204 ? 11.352 -10.656 -16.578 1 94.19 204 ASN B C 1
ATOM 4632 O O . ASN B 1 204 ? 12.57 -10.492 -16.5 1 94.19 204 ASN B O 1
ATOM 4636 N N . HIS B 1 205 ? 10.836 -11.797 -16.547 1 92.44 205 HIS B N 1
ATOM 4637 C CA . HIS B 1 205 ? 11.656 -12.969 -16.266 1 92.44 205 HIS B CA 1
ATOM 4638 C C . HIS B 1 205 ? 12.406 -13.43 -17.516 1 92.44 205 HIS B C 1
ATOM 4640 O O . HIS B 1 205 ? 13.461 -14.055 -17.406 1 92.44 205 HIS B O 1
ATOM 4646 N N . THR B 1 206 ? 11.844 -13.039 -18.703 1 94.31 206 THR B N 1
ATOM 4647 C CA . THR B 1 206 ? 12.602 -13.273 -19.938 1 94.31 206 THR B CA 1
ATOM 4648 C C . THR B 1 206 ? 13.859 -12.398 -19.969 1 94.31 206 THR B C 1
ATOM 4650 O O . THR B 1 206 ? 14.953 -12.883 -20.25 1 94.31 206 THR B O 1
ATOM 4653 N N . VAL B 1 207 ? 13.719 -11.172 -19.609 1 95.38 207 VAL B N 1
ATOM 4654 C CA . VAL B 1 207 ? 14.852 -10.25 -19.562 1 95.38 207 VAL B CA 1
ATOM 4655 C C . VAL B 1 207 ? 15.859 -10.727 -18.516 1 95.38 207 VAL B C 1
ATOM 4657 O O . VAL B 1 207 ? 17.078 -10.688 -18.75 1 95.38 207 VAL B O 1
ATOM 4660 N N . GLY B 1 208 ? 15.359 -11.203 -17.406 1 94.12 208 GLY B N 1
ATOM 4661 C CA . GLY B 1 208 ? 16.25 -11.758 -16.391 1 94.12 208 GLY B CA 1
ATOM 4662 C C . GLY B 1 208 ? 17.031 -12.961 -16.875 1 94.12 208 GLY B C 1
ATOM 4663 O O . GLY B 1 208 ? 18.219 -13.109 -16.562 1 94.12 208 GLY B O 1
ATOM 4664 N N . ALA B 1 209 ? 16.406 -13.781 -17.656 1 93.94 209 ALA B N 1
ATOM 4665 C CA . ALA B 1 209 ? 17.047 -15 -18.172 1 93.94 209 ALA B CA 1
ATOM 4666 C C . ALA B 1 209 ? 18.125 -14.664 -19.188 1 93.94 209 ALA B C 1
ATOM 4668 O O . ALA B 1 209 ? 19.078 -15.438 -19.359 1 93.94 209 ALA B O 1
ATOM 4669 N N . LEU B 1 210 ? 18.047 -13.523 -19.797 1 93.81 210 LEU B N 1
ATOM 4670 C CA . LEU B 1 210 ? 19.031 -13.117 -20.781 1 93.81 210 LEU B CA 1
ATOM 4671 C C . LEU B 1 210 ? 20.391 -12.859 -20.141 1 93.81 210 LEU B C 1
ATOM 4673 O O . LEU B 1 210 ? 21.422 -12.867 -20.812 1 93.81 210 LEU B O 1
ATOM 4677 N N . TYR B 1 211 ? 20.391 -12.617 -18.828 1 92.38 211 TYR B N 1
ATOM 4678 C CA . TYR B 1 211 ? 21.641 -12.469 -18.109 1 92.38 211 TYR B CA 1
ATOM 4679 C C . TYR B 1 211 ? 22.547 -13.688 -18.312 1 92.38 211 TYR B C 1
ATOM 4681 O O . TYR B 1 211 ? 23.766 -13.562 -18.453 1 92.38 211 TYR B O 1
ATOM 4689 N N . LEU B 1 212 ? 21.891 -14.836 -18.297 1 90.12 212 LEU B N 1
ATOM 4690 C CA . LEU B 1 212 ? 22.641 -16.078 -18.406 1 90.12 212 LEU B CA 1
ATOM 4691 C C . LEU B 1 212 ? 23.281 -16.203 -19.781 1 90.12 212 LEU B C 1
ATOM 4693 O O . LEU B 1 212 ? 24.219 -17 -19.969 1 90.12 212 LEU B O 1
ATOM 4697 N N . TRP B 1 213 ? 22.625 -15.328 -20.656 1 87.38 213 TRP B N 1
ATOM 4698 C CA . TRP B 1 213 ? 23.203 -15.273 -21.984 1 87.38 213 TRP B CA 1
ATOM 4699 C C . TRP B 1 213 ? 24.266 -14.18 -22.062 1 87.38 213 TRP B C 1
ATOM 4701 O O . TRP B 1 213 ? 23.938 -13 -22.234 1 87.38 213 TRP B O 1
ATOM 4711 N N . GLY B 1 214 ? 25.578 -14.367 -21.719 1 84.75 214 GLY B N 1
ATOM 4712 C CA . GLY B 1 214 ? 26.641 -13.398 -21.859 1 84.75 214 GLY B CA 1
ATOM 4713 C C . GLY B 1 214 ? 27.031 -12.758 -20.531 1 84.75 214 GLY B C 1
ATOM 4714 O O . GLY B 1 214 ? 28.016 -12.008 -20.469 1 84.75 214 GLY B O 1
ATOM 4715 N N . LYS B 1 215 ? 26.203 -12.844 -19.531 1 89.12 215 LYS B N 1
ATOM 4716 C CA . LYS B 1 215 ? 26.5 -12.406 -18.172 1 89.12 215 LYS B CA 1
ATOM 4717 C C . LYS B 1 215 ? 26.594 -10.883 -18.078 1 89.12 215 LYS B C 1
ATOM 4719 O O . LYS B 1 215 ? 27.469 -10.344 -17.406 1 89.12 215 LYS B O 1
ATOM 4724 N N . ASN B 1 216 ? 25.75 -10.18 -18.953 1 88.75 216 ASN B N 1
ATOM 4725 C CA . ASN B 1 216 ? 25.641 -8.727 -18.844 1 88.75 216 ASN B CA 1
ATOM 4726 C C . ASN B 1 216 ? 24.734 -8.312 -17.688 1 88.75 216 ASN B C 1
ATOM 4728 O O . ASN B 1 216 ? 23.531 -8.57 -17.703 1 88.75 216 ASN B O 1
ATOM 4732 N N . PRO B 1 217 ? 25.297 -7.625 -16.703 1 89.06 217 PRO B N 1
ATOM 4733 C CA . PRO B 1 217 ? 24.531 -7.289 -15.492 1 89.06 217 PRO B CA 1
ATOM 4734 C C . PRO B 1 217 ? 23.375 -6.34 -15.773 1 89.06 217 PRO B C 1
ATOM 4736 O O . PRO B 1 217 ? 22.453 -6.242 -14.961 1 89.06 217 PRO B O 1
ATOM 4739 N N . LEU B 1 218 ? 23.391 -5.668 -16.875 1 89.25 218 LEU B N 1
ATOM 4740 C CA . LEU B 1 218 ? 22.312 -4.742 -17.219 1 89.25 218 LEU B CA 1
ATOM 4741 C C . LEU B 1 218 ? 20.984 -5.473 -17.297 1 89.25 218 LEU B C 1
ATOM 4743 O O . LEU B 1 218 ? 19.938 -4.926 -16.922 1 89.25 218 LEU B O 1
ATOM 4747 N N . PHE B 1 219 ? 21 -6.691 -17.75 1 93.44 219 PHE B N 1
ATOM 4748 C CA . PHE B 1 219 ? 19.766 -7.453 -17.906 1 93.44 219 PHE B CA 1
ATOM 4749 C C . PHE B 1 219 ? 19.141 -7.738 -16.547 1 93.44 219 PHE B C 1
ATOM 4751 O O . PHE B 1 219 ? 17.922 -7.641 -16.375 1 93.44 219 PHE B O 1
ATOM 4758 N N . LEU B 1 220 ? 19.969 -8.039 -15.555 1 93.69 220 LEU B N 1
ATOM 4759 C CA . LEU B 1 220 ? 19.453 -8.289 -14.211 1 93.69 220 LEU B CA 1
ATOM 4760 C C . LEU B 1 220 ? 18.906 -7.012 -13.594 1 93.69 220 LEU B C 1
ATOM 4762 O O . LEU B 1 220 ? 17.859 -7.039 -12.914 1 93.69 220 LEU B O 1
ATOM 4766 N N . LEU B 1 221 ? 19.578 -5.98 -13.852 1 93.44 221 LEU B N 1
ATOM 4767 C CA . LEU B 1 221 ? 19.141 -4.703 -13.297 1 93.44 221 LEU B CA 1
ATOM 4768 C C . LEU B 1 221 ? 17.812 -4.27 -13.914 1 93.44 221 LEU B C 1
ATOM 4770 O O . LEU B 1 221 ? 16.906 -3.838 -13.195 1 93.44 221 LEU B O 1
ATOM 4774 N N . VAL B 1 222 ? 17.688 -4.355 -15.195 1 94.56 222 VAL B N 1
ATOM 4775 C CA . VAL B 1 222 ? 16.453 -4.004 -15.891 1 94.56 222 VAL B CA 1
ATOM 4776 C C . VAL B 1 222 ? 15.312 -4.906 -15.414 1 94.56 222 VAL B C 1
ATOM 4778 O O . VAL B 1 222 ? 14.211 -4.43 -15.133 1 94.56 222 VAL B O 1
ATOM 4781 N N . SER B 1 223 ? 15.578 -6.188 -15.312 1 96.5 223 SER B N 1
ATOM 4782 C CA . SER B 1 223 ? 14.57 -7.125 -14.812 1 96.5 223 SER B CA 1
ATOM 4783 C C . SER B 1 223 ? 14.117 -6.746 -13.414 1 96.5 223 SER B C 1
ATOM 4785 O O . SER B 1 223 ? 12.922 -6.77 -13.117 1 96.5 223 SER B O 1
ATOM 4787 N N . ALA B 1 224 ? 15.086 -6.379 -12.562 1 96.38 224 ALA B N 1
ATOM 4788 C CA . ALA B 1 224 ? 14.766 -5.969 -11.203 1 96.38 224 ALA B CA 1
ATOM 4789 C C . ALA B 1 224 ? 13.844 -4.75 -11.195 1 96.38 224 ALA B C 1
ATOM 4791 O O . ALA B 1 224 ? 12.883 -4.695 -10.43 1 96.38 224 ALA B O 1
ATOM 4792 N N . ASN B 1 225 ? 14.125 -3.83 -12.047 1 96.69 225 ASN B N 1
ATOM 4793 C CA . ASN B 1 225 ? 13.305 -2.627 -12.125 1 96.69 225 ASN B CA 1
ATOM 4794 C C . ASN B 1 225 ? 11.914 -2.934 -12.68 1 96.69 225 ASN B C 1
ATOM 4796 O O . ASN B 1 225 ? 10.922 -2.346 -12.234 1 96.69 225 ASN B O 1
ATOM 4800 N N . MET B 1 226 ? 11.867 -3.805 -13.609 1 97.06 226 MET B N 1
ATOM 4801 C CA . MET B 1 226 ? 10.57 -4.219 -14.141 1 97.06 226 MET B CA 1
ATOM 4802 C C . MET B 1 226 ? 9.734 -4.891 -13.062 1 97.06 226 MET B C 1
ATOM 4804 O O . MET B 1 226 ? 8.531 -4.648 -12.969 1 97.06 226 MET B O 1
ATOM 4808 N N . MET B 1 227 ? 10.367 -5.711 -12.297 1 97.31 227 MET B N 1
ATOM 4809 C CA . MET B 1 227 ? 9.656 -6.363 -11.203 1 97.31 227 MET B CA 1
ATOM 4810 C C . MET B 1 227 ? 9.195 -5.344 -10.164 1 97.31 227 MET B C 1
ATOM 4812 O O . MET B 1 227 ? 8.102 -5.461 -9.617 1 97.31 227 MET B O 1
ATOM 4816 N N . THR B 1 228 ? 10.031 -4.367 -9.922 1 97.94 228 THR B N 1
ATOM 4817 C CA . THR B 1 228 ? 9.656 -3.287 -9.016 1 97.94 228 THR B CA 1
ATOM 4818 C C . THR B 1 228 ? 8.43 -2.545 -9.531 1 97.94 228 THR B C 1
ATOM 4820 O O . THR B 1 228 ? 7.496 -2.277 -8.773 1 97.94 228 THR B O 1
ATOM 4823 N N . LEU B 1 229 ? 8.469 -2.242 -10.789 1 97.06 229 LEU B N 1
ATOM 4824 C CA . LEU B 1 229 ? 7.316 -1.583 -11.406 1 97.06 229 LEU B CA 1
ATOM 4825 C C . LEU B 1 229 ? 6.062 -2.436 -11.258 1 97.06 229 LEU B C 1
ATOM 4827 O O . LEU B 1 229 ? 4.98 -1.913 -10.977 1 97.06 229 LEU B O 1
ATOM 4831 N N . SER B 1 230 ? 6.219 -3.74 -11.453 1 95.81 230 SER B N 1
ATOM 4832 C CA . SER B 1 230 ? 5.086 -4.652 -11.305 1 95.81 230 SER B CA 1
ATOM 4833 C C . SER B 1 230 ? 4.523 -4.609 -9.883 1 95.81 230 SER B C 1
ATOM 4835 O O . SER B 1 230 ? 3.309 -4.684 -9.695 1 95.81 230 SER B O 1
ATOM 4837 N N . LEU B 1 231 ? 5.379 -4.523 -8.938 1 97.19 231 LEU B N 1
ATOM 4838 C CA . LEU B 1 231 ? 4.945 -4.418 -7.547 1 97.19 231 LEU B CA 1
ATOM 4839 C C . LEU B 1 231 ? 4.172 -3.125 -7.316 1 97.19 231 LEU B C 1
ATOM 4841 O O . LEU B 1 231 ? 3.127 -3.131 -6.66 1 97.19 231 LEU B O 1
ATOM 4845 N N . CYS B 1 232 ? 4.68 -2.008 -7.848 1 97.62 232 CYS B N 1
ATOM 4846 C CA . CYS B 1 232 ? 3.99 -0.726 -7.734 1 97.62 232 CYS B CA 1
ATOM 4847 C C . CYS B 1 232 ? 2.604 -0.794 -8.359 1 97.62 232 CYS B C 1
ATOM 4849 O O . CYS B 1 232 ? 1.621 -0.369 -7.75 1 97.62 232 CYS B O 1
ATOM 4851 N N . VAL B 1 233 ? 2.551 -1.365 -9.539 1 95 233 VAL B N 1
ATOM 4852 C CA . VAL B 1 233 ? 1.291 -1.456 -10.266 1 95 233 VAL B CA 1
ATOM 4853 C C . VAL B 1 233 ? 0.311 -2.34 -9.5 1 95 233 VAL B C 1
ATOM 4855 O O . VAL B 1 233 ? -0.882 -2.037 -9.43 1 95 233 VAL B O 1
ATOM 4858 N N . SER B 1 234 ? 0.82 -3.455 -8.969 1 93.94 234 SER B N 1
ATOM 4859 C CA . SER B 1 234 ? -0.029 -4.336 -8.172 1 93.94 234 SER B CA 1
ATOM 4860 C C . SER B 1 234 ? -0.651 -3.594 -6.996 1 93.94 234 SER B C 1
ATOM 4862 O O . SER B 1 234 ? -1.838 -3.76 -6.707 1 93.94 234 SER B O 1
ATOM 4864 N N . TYR B 1 235 ? 0.152 -2.789 -6.316 1 95.94 235 TYR B N 1
ATOM 4865 C CA . TYR B 1 235 ? -0.353 -1.972 -5.219 1 95.94 235 TYR B CA 1
ATOM 4866 C C . TYR B 1 235 ? -1.425 -1.005 -5.707 1 95.94 235 TYR B C 1
ATOM 4868 O O . TYR B 1 235 ? -2.484 -0.878 -5.086 1 95.94 235 TYR B O 1
ATOM 4876 N N . LEU B 1 236 ? -1.201 -0.358 -6.793 1 95.62 236 LEU B N 1
ATOM 4877 C CA . LEU B 1 236 ? -2.111 0.66 -7.305 1 95.62 236 LEU B CA 1
ATOM 4878 C C . LEU B 1 236 ? -3.418 0.033 -7.777 1 95.62 236 LEU B C 1
ATOM 4880 O O . LEU B 1 236 ? -4.492 0.616 -7.602 1 95.62 236 LEU B O 1
ATOM 4884 N N . ILE B 1 237 ? -3.338 -1.151 -8.391 1 92.81 237 ILE B N 1
ATOM 4885 C CA . ILE B 1 237 ? -4.539 -1.867 -8.812 1 92.81 237 ILE B CA 1
ATOM 4886 C C . ILE B 1 237 ? -5.391 -2.205 -7.59 1 92.81 237 ILE B C 1
ATOM 4888 O O . ILE B 1 237 ? -6.609 -2.021 -7.609 1 92.81 237 ILE B O 1
ATOM 4892 N N . GLY B 1 238 ? -4.688 -2.699 -6.531 1 91.19 238 GLY B N 1
ATOM 4893 C CA . GLY B 1 238 ? -5.406 -3.002 -5.301 1 91.19 238 GLY B CA 1
ATOM 4894 C C . GLY B 1 238 ? -6.09 -1.79 -4.699 1 91.19 238 GLY B C 1
ATOM 4895 O O . GLY B 1 238 ? -7.176 -1.905 -4.129 1 91.19 238 GLY B O 1
ATOM 4896 N N . ARG B 1 239 ? -5.441 -0.658 -4.863 1 90.94 239 ARG B N 1
ATOM 4897 C CA . ARG B 1 239 ? -5.996 0.582 -4.324 1 90.94 239 ARG B CA 1
ATOM 4898 C C . ARG B 1 239 ? -7.164 1.073 -5.176 1 90.94 239 ARG B C 1
ATOM 4900 O O . ARG B 1 239 ? -8.195 1.476 -4.641 1 90.94 239 ARG B O 1
ATOM 4907 N N . LYS B 1 240 ? -7.027 1.029 -6.461 1 91.62 240 LYS B N 1
ATOM 4908 C CA . LYS B 1 240 ? -8.023 1.561 -7.387 1 91.62 240 LYS B CA 1
ATOM 4909 C C . LYS B 1 240 ? -9.234 0.636 -7.48 1 91.62 240 LYS B C 1
ATOM 4911 O O . LYS B 1 240 ? -10.367 1.101 -7.598 1 91.62 240 LYS B O 1
ATOM 4916 N N . TYR B 1 241 ? -8.898 -0.677 -7.418 1 89.69 241 TYR B N 1
ATOM 4917 C CA . TYR B 1 241 ? -9.938 -1.688 -7.57 1 89.69 241 TYR B CA 1
ATOM 4918 C C . TYR B 1 241 ? -9.891 -2.693 -6.426 1 89.69 241 TYR B C 1
ATOM 4920 O O . TYR B 1 241 ? -9.469 -3.836 -6.609 1 89.69 241 TYR B O 1
ATOM 4928 N N . PRO B 1 242 ? -10.461 -2.348 -5.336 1 86.12 242 PRO B N 1
ATOM 4929 C CA . PRO B 1 242 ? -10.383 -3.232 -4.172 1 86.12 242 PRO B CA 1
ATOM 4930 C C . PRO B 1 242 ? -11.094 -4.566 -4.391 1 86.12 242 PRO B C 1
ATOM 4932 O O . PRO B 1 242 ? -10.734 -5.57 -3.768 1 86.12 242 PRO B O 1
ATOM 4935 N N . ALA B 1 243 ? -12.062 -4.664 -5.293 1 89.69 243 ALA B N 1
ATOM 4936 C CA . ALA B 1 243 ? -12.789 -5.902 -5.566 1 89.69 243 ALA B CA 1
ATOM 4937 C C . ALA B 1 243 ? -12.328 -6.531 -6.875 1 89.69 243 ALA B C 1
ATOM 4939 O O . ALA B 1 243 ? -13.109 -7.18 -7.57 1 89.69 243 ALA B O 1
ATOM 4940 N N . TYR B 1 244 ? -11.094 -6.316 -7.176 1 91.56 244 TYR B N 1
ATOM 4941 C CA . TYR B 1 244 ? -10.578 -6.77 -8.461 1 91.56 244 TYR B CA 1
ATOM 4942 C C . TYR B 1 244 ? -10.758 -8.273 -8.625 1 91.56 244 TYR B C 1
ATOM 4944 O O . TYR B 1 244 ? -11.32 -8.734 -9.617 1 91.56 244 TYR B O 1
ATOM 4952 N N . PHE B 1 245 ? -10.344 -9.07 -7.668 1 89.94 245 PHE B N 1
ATOM 4953 C CA . PHE B 1 245 ? -10.352 -10.523 -7.797 1 89.94 245 PHE B CA 1
ATOM 4954 C C . PHE B 1 245 ? -11.773 -11.062 -7.75 1 89.94 245 PHE B C 1
ATOM 4956 O O . PHE B 1 245 ? -12.102 -12.023 -8.453 1 89.94 245 PHE B O 1
ATOM 4963 N N . GLN B 1 246 ? -12.602 -10.422 -6.992 1 89.25 246 GLN B N 1
ATOM 4964 C CA . GLN B 1 246 ? -14.008 -10.812 -6.961 1 89.25 246 GLN B CA 1
ATOM 4965 C C . GLN B 1 246 ? -14.68 -10.57 -8.312 1 89.25 246 GLN B C 1
ATOM 4967 O O . GLN B 1 246 ? -15.438 -11.414 -8.797 1 89.25 246 GLN B O 1
ATOM 4972 N N . ASN B 1 247 ? -14.328 -9.438 -8.883 1 91.06 247 ASN B N 1
ATOM 4973 C CA . ASN B 1 247 ? -14.852 -9.117 -10.211 1 91.06 247 ASN B CA 1
ATOM 4974 C C . ASN B 1 247 ? -14.336 -10.094 -11.266 1 91.06 247 ASN B C 1
ATOM 4976 O O . ASN B 1 247 ? -15.086 -10.539 -12.133 1 91.06 247 ASN B O 1
ATOM 4980 N N . LEU B 1 248 ? -13.148 -10.406 -11.125 1 91.12 248 LEU B N 1
ATOM 4981 C CA . LEU B 1 248 ? -12.531 -11.328 -12.07 1 91.12 248 LEU B CA 1
ATOM 4982 C C . LEU B 1 248 ? -13.141 -12.719 -11.945 1 91.12 248 LEU B C 1
ATOM 4984 O O . LEU B 1 248 ? -13.344 -13.406 -12.953 1 91.12 248 LEU B O 1
ATOM 4988 N N . GLN B 1 249 ? -13.406 -13.156 -10.789 1 88.81 249 GLN B N 1
ATOM 4989 C CA . GLN B 1 249 ? -14.062 -14.438 -10.555 1 88.81 249 GLN B CA 1
ATOM 4990 C C . GLN B 1 249 ? -15.453 -14.469 -11.188 1 88.81 249 GLN B C 1
ATOM 4992 O O . GLN B 1 249 ? -15.852 -15.477 -11.773 1 88.81 249 GLN B O 1
ATOM 4997 N N . GLN B 1 250 ? -16.109 -13.391 -11.047 1 89.75 250 GLN B N 1
ATOM 4998 C CA . GLN B 1 250 ? -17.438 -13.289 -11.656 1 89.75 250 GLN B CA 1
ATOM 4999 C C . GLN B 1 250 ? -17.344 -13.359 -13.172 1 89.75 250 GLN B C 1
ATOM 5001 O O . GLN B 1 250 ? -18.141 -14.055 -13.812 1 89.75 250 GLN B O 1
ATOM 5006 N N . VAL B 1 251 ? -16.422 -12.656 -13.719 1 89.12 251 VAL B N 1
ATOM 5007 C CA . VAL B 1 251 ? -16.234 -12.656 -15.164 1 89.12 251 VAL B CA 1
ATOM 5008 C C . VAL B 1 251 ? -15.859 -14.062 -15.641 1 89.12 251 VAL B C 1
ATOM 5010 O O . VAL B 1 251 ? -16.328 -14.516 -16.688 1 89.12 251 VAL B O 1
ATOM 5013 N N . ALA B 1 252 ? -15.023 -14.695 -14.914 1 86.5 252 ALA B N 1
ATOM 5014 C CA . ALA B 1 252 ? -14.625 -16.062 -15.25 1 86.5 252 ALA B CA 1
ATOM 5015 C C . ALA B 1 252 ? -15.828 -17 -15.234 1 86.5 252 ALA B C 1
ATOM 5017 O O . ALA B 1 252 ? -16.016 -17.797 -16.156 1 86.5 252 ALA B O 1
ATOM 5018 N N . ARG B 1 253 ? -16.625 -16.828 -14.281 1 82.69 253 ARG B N 1
ATOM 5019 C CA . ARG B 1 253 ? -17.828 -17.656 -14.172 1 82.69 253 ARG B CA 1
ATOM 5020 C C . ARG B 1 253 ? -18.766 -17.391 -15.352 1 82.69 253 ARG B C 1
ATOM 5022 O O . ARG B 1 253 ? -19.297 -18.344 -15.953 1 82.69 253 ARG B O 1
ATOM 5029 N N . ASP B 1 254 ? -18.875 -16.188 -15.648 1 83.44 254 ASP B N 1
ATOM 5030 C CA . ASP B 1 254 ? -19.766 -15.805 -16.734 1 83.44 254 ASP B CA 1
ATOM 5031 C C . ASP B 1 254 ? -19.219 -16.297 -18.078 1 83.44 254 ASP B C 1
ATOM 5033 O O . ASP B 1 254 ? -19.984 -16.766 -18.922 1 83.44 254 ASP B O 1
ATOM 5037 N N . ALA B 1 255 ? -18.016 -16.125 -18.281 1 81.62 255 ALA B N 1
ATOM 5038 C CA . ALA B 1 255 ? -17.375 -16.562 -19.516 1 81.62 255 ALA B CA 1
ATOM 5039 C C . ALA B 1 255 ? -17.453 -18.078 -19.672 1 81.62 255 ALA B C 1
ATOM 5041 O O . ALA B 1 255 ? -17.719 -18.578 -20.766 1 81.62 255 ALA B O 1
ATOM 5042 N N . ILE B 1 256 ? -17.219 -18.75 -18.641 1 74.94 256 ILE B N 1
ATOM 5043 C CA . ILE B 1 256 ? -17.312 -20.203 -18.672 1 74.94 256 ILE B CA 1
ATOM 5044 C C . ILE B 1 256 ? -18.734 -20.625 -19 1 74.94 256 ILE B C 1
ATOM 5046 O O . ILE B 1 256 ? -18.953 -21.531 -19.812 1 74.94 256 ILE B O 1
ATOM 5050 N N . ARG B 1 257 ? -19.594 -19.906 -18.422 1 71.56 257 ARG B N 1
ATOM 5051 C CA . ARG B 1 257 ? -21.016 -20.188 -18.672 1 71.56 257 ARG B CA 1
ATOM 5052 C C . ARG B 1 257 ? -21.359 -19.922 -20.141 1 71.56 257 ARG B C 1
ATOM 5054 O O . ARG B 1 257 ? -22.062 -20.719 -20.766 1 71.56 257 ARG B O 1
ATOM 5061 N N . LYS B 1 258 ? -21 -18.812 -20.656 1 70.44 258 LYS B N 1
ATOM 5062 C CA . LYS B 1 258 ? -21.344 -18.359 -22 1 70.44 258 LYS B CA 1
ATOM 5063 C C . LYS B 1 258 ? -20.672 -19.219 -23.062 1 70.44 258 LYS B C 1
ATOM 5065 O O . LYS B 1 258 ? -21.266 -19.531 -24.094 1 70.44 258 LYS B O 1
ATOM 5070 N N . TYR B 1 259 ? -19.438 -19.406 -22.953 1 59.72 259 TYR B N 1
ATOM 5071 C CA . TYR B 1 259 ? -18.672 -20.047 -24 1 59.72 259 TYR B CA 1
ATOM 5072 C C . TYR B 1 259 ? -18.562 -21.562 -23.75 1 59.72 259 TYR B C 1
ATOM 5074 O O . TYR B 1 259 ? -18.031 -22.297 -24.594 1 59.72 259 TYR B O 1
ATOM 5082 N N . SER B 1 260 ? -18.734 -21.719 -22.625 1 56.62 260 SER B N 1
ATOM 5083 C CA . SER B 1 260 ? -18.844 -23.156 -22.453 1 56.62 260 SER B CA 1
ATOM 5084 C C . SER B 1 260 ? -20 -23.719 -23.281 1 56.62 260 SER B C 1
ATOM 5086 O O . SER B 1 260 ? -21.141 -23.266 -23.156 1 56.62 260 SER B O 1
ATOM 5088 N N . ARG B 1 261 ? -19.875 -23.703 -24.625 1 52.56 261 ARG B N 1
ATOM 5089 C CA . ARG B 1 261 ? -20.766 -24.578 -25.375 1 52.56 261 ARG B CA 1
ATOM 5090 C C . ARG B 1 261 ? -21.297 -25.719 -24.516 1 52.56 261 ARG B C 1
ATOM 5092 O O . ARG B 1 261 ? -20.531 -26.312 -23.734 1 52.56 261 ARG B O 1
ATOM 5099 N N . SER B 1 262 ? -22.438 -25.656 -24.25 1 52.81 262 SER B N 1
ATOM 5100 C CA . SER B 1 262 ? -22.875 -26.75 -23.406 1 52.81 262 SER B CA 1
ATOM 5101 C C . SER B 1 262 ? -22.078 -28.016 -23.672 1 52.81 262 SER B C 1
ATOM 5103 O O . SER B 1 262 ? -22 -28.484 -24.812 1 52.81 262 SER B O 1
ATOM 5105 N N . LEU B 1 263 ? -20.75 -28.094 -22.984 1 55.56 263 LEU B N 1
ATOM 5106 C CA . LEU B 1 263 ? -20.109 -29.391 -23.125 1 55.56 263 LEU B CA 1
ATOM 5107 C C . LEU B 1 263 ? -21.156 -30.5 -23.219 1 55.56 263 LEU B C 1
ATOM 5109 O O . LEU B 1 263 ? -20.812 -31.641 -23.562 1 55.56 263 LEU B O 1
ATOM 5113 N N . LEU B 1 264 ? -22.375 -30.016 -22.938 1 61.12 264 LEU B N 1
ATOM 5114 C CA . LEU B 1 264 ? -23.516 -30.938 -22.984 1 61.12 264 LEU B CA 1
ATOM 5115 C C . LEU B 1 264 ? -24.281 -30.781 -24.297 1 61.12 264 LEU B C 1
ATOM 5117 O O . LEU B 1 264 ? -25.328 -31.391 -24.484 1 61.12 264 LEU B O 1
ATOM 5121 N N . GLN B 1 265 ? -23.703 -29.922 -25.125 1 60.16 265 GLN B N 1
ATOM 5122 C CA . GLN B 1 265 ? -24.359 -29.734 -26.406 1 60.16 265 GLN B CA 1
ATOM 5123 C C . GLN B 1 265 ? -24.391 -31.031 -27.203 1 60.16 265 GLN B C 1
ATOM 5125 O O . GLN B 1 265 ? -23.359 -31.703 -27.344 1 60.16 265 GLN B O 1
ATOM 5130 N N . GLY B 1 266 ? -25.453 -31.5 -27.688 1 63.84 266 GLY B N 1
ATOM 5131 C CA . GLY B 1 266 ? -25.672 -32.719 -28.438 1 63.84 266 GLY B CA 1
ATOM 5132 C C . GLY B 1 266 ? -26.047 -33.906 -27.547 1 63.84 266 GLY B C 1
ATOM 5133 O O . GLY B 1 266 ? -26.375 -34.969 -28.047 1 63.84 266 GLY B O 1
ATOM 5134 N N . MET B 1 267 ? -25.859 -33.625 -26.297 1 72.25 267 MET B N 1
ATOM 5135 C CA . MET B 1 267 ? -26.234 -34.688 -25.375 1 72.25 267 MET B CA 1
ATOM 5136 C C . MET B 1 267 ? -27.656 -34.5 -24.875 1 72.25 267 MET B C 1
ATOM 5138 O O . MET B 1 267 ? -28.156 -33.375 -24.828 1 72.25 267 MET B O 1
ATOM 5142 N N . ASP B 1 268 ? -28.312 -35.531 -24.766 1 77.31 268 ASP B N 1
ATOM 5143 C CA . ASP B 1 268 ? -29.656 -35.5 -24.203 1 77.31 268 ASP B CA 1
ATOM 5144 C C . ASP B 1 268 ? -29.625 -35.156 -22.719 1 77.31 268 ASP B C 1
ATOM 5146 O O . ASP B 1 268 ? -29.406 -36.031 -21.875 1 77.31 268 ASP B O 1
ATOM 5150 N N . LEU B 1 269 ? -29.844 -33.938 -22.422 1 79.31 269 LEU B N 1
ATOM 5151 C CA . LEU B 1 269 ? -29.75 -33.438 -21.062 1 79.31 269 LEU B CA 1
ATOM 5152 C C . LEU B 1 269 ? -30.703 -34.188 -20.141 1 79.31 269 LEU B C 1
ATOM 5154 O O . LEU B 1 269 ? -30.391 -34.406 -18.969 1 79.31 269 LEU B O 1
ATOM 5158 N N . GLN B 1 270 ? -31.812 -34.531 -20.703 1 81.31 270 GLN B N 1
ATOM 5159 C CA . GLN B 1 270 ? -32.781 -35.281 -19.906 1 81.31 270 GLN B CA 1
ATOM 5160 C C . GLN B 1 270 ? -32.219 -36.625 -19.469 1 81.31 270 GLN B C 1
ATOM 5162 O O . GLN B 1 270 ? -32.344 -37.031 -18.312 1 81.31 270 GLN B O 1
ATOM 5167 N N . THR B 1 271 ? -31.562 -37.281 -20.375 1 85.12 271 THR B N 1
ATOM 5168 C CA . THR B 1 271 ? -30.938 -38.562 -20.078 1 85.12 271 THR B CA 1
ATOM 5169 C C . THR B 1 271 ? -29.797 -38.375 -19.062 1 85.12 271 THR B C 1
ATOM 5171 O O . THR B 1 271 ? -29.672 -39.188 -18.125 1 85.12 271 THR B O 1
ATOM 5174 N N . LEU B 1 272 ? -29.125 -37.344 -19.219 1 85.94 272 LEU B N 1
ATOM 5175 C CA . LEU B 1 272 ? -28 -37.094 -18.328 1 85.94 272 LEU B CA 1
ATOM 5176 C C . LEU B 1 272 ? -28.484 -36.812 -16.906 1 85.94 272 LEU B C 1
ATOM 5178 O O . LEU B 1 272 ? -27.906 -37.312 -15.938 1 85.94 272 LEU B O 1
ATOM 5182 N N . ARG B 1 273 ? -29.5 -36.094 -16.891 1 86.56 273 ARG B N 1
ATOM 5183 C CA . ARG B 1 273 ? -30.109 -35.812 -15.602 1 86.56 273 ARG B CA 1
ATOM 5184 C C . ARG B 1 273 ? -30.625 -37.062 -14.93 1 86.56 273 ARG B C 1
ATOM 5186 O O . ARG B 1 273 ? -30.453 -37.25 -13.727 1 86.56 273 ARG B O 1
ATOM 5193 N N . GLU B 1 274 ? -31.234 -37.844 -15.688 1 86.19 274 GLU B N 1
ATOM 5194 C CA . GLU B 1 274 ? -31.766 -39.094 -15.172 1 86.19 274 GLU B CA 1
ATOM 5195 C C . GLU B 1 274 ? -30.656 -40.031 -14.695 1 86.19 274 GLU B C 1
ATOM 5197 O O . GLU B 1 274 ? -30.766 -40.656 -13.641 1 86.19 274 GLU B O 1
ATOM 5202 N N . ASN B 1 275 ? -29.641 -40.094 -15.445 1 88.88 275 ASN B N 1
ATOM 5203 C CA . ASN B 1 275 ? -28.484 -40.906 -15.047 1 88.88 275 ASN B CA 1
ATOM 5204 C C . ASN B 1 275 ? -27.875 -40.406 -13.742 1 88.88 275 ASN B C 1
ATOM 5206 O O . ASN B 1 275 ? -27.484 -41.219 -12.891 1 88.88 275 ASN B O 1
ATOM 5210 N N . LEU B 1 276 ? -27.859 -39.156 -13.688 1 91.25 276 LEU B N 1
ATOM 5211 C CA . LEU B 1 276 ? -27.312 -38.562 -12.469 1 91.25 276 LEU B CA 1
ATOM 5212 C C . LEU B 1 276 ? -28.203 -38.875 -11.273 1 91.25 276 LEU B C 1
ATOM 5214 O O . LEU B 1 276 ? -27.703 -39.188 -10.195 1 91.25 276 LEU B O 1
ATOM 5218 N N . ARG B 1 277 ? -29.391 -38.719 -11.508 1 89.94 277 ARG B N 1
ATOM 5219 C CA . ARG B 1 277 ? -30.359 -39.031 -10.469 1 89.94 277 ARG B CA 1
ATOM 5220 C C . ARG B 1 277 ? -30.219 -40.5 -10.039 1 89.94 277 ARG B C 1
ATOM 5222 O O . ARG B 1 277 ? -30.203 -40.812 -8.844 1 89.94 277 ARG B O 1
ATOM 5229 N N . VAL B 1 278 ? -30.094 -41.375 -10.938 1 91.5 278 VAL B N 1
ATOM 5230 C CA . VAL B 1 278 ? -29.938 -42.812 -10.656 1 91.5 278 VAL B CA 1
ATOM 5231 C C . VAL B 1 278 ? -28.656 -43.031 -9.867 1 91.5 278 VAL B C 1
ATOM 5233 O O . VAL B 1 278 ? -28.656 -43.75 -8.859 1 91.5 278 VAL B O 1
ATOM 5236 N N . ALA B 1 279 ? -27.594 -42.406 -10.281 1 92.25 279 ALA B N 1
ATOM 5237 C CA . ALA B 1 279 ? -26.312 -42.562 -9.609 1 92.25 279 ALA B CA 1
ATOM 5238 C C . ALA B 1 279 ? -26.391 -42.125 -8.148 1 92.25 279 ALA B C 1
ATOM 5240 O O . ALA B 1 279 ? -25.797 -42.75 -7.27 1 92.25 279 ALA B O 1
ATOM 5241 N N . MET B 1 280 ? -27.203 -41.125 -7.945 1 93.12 280 MET B N 1
ATOM 5242 C CA . MET B 1 280 ? -27.25 -40.531 -6.609 1 93.12 280 MET B CA 1
ATOM 5243 C C . MET B 1 280 ? -28.375 -41.156 -5.781 1 93.12 280 MET B C 1
ATOM 5245 O O . MET B 1 280 ? -28.188 -41.438 -4.59 1 93.12 280 MET B O 1
ATOM 5249 N N . GLU B 1 281 ? -29.469 -41.438 -6.332 1 92 281 GLU B N 1
ATOM 5250 C CA . GLU B 1 281 ? -30.625 -41.875 -5.57 1 92 281 GLU B CA 1
ATOM 5251 C C . GLU B 1 281 ? -30.703 -43.406 -5.512 1 92 281 GLU B C 1
ATOM 5253 O O . GLU B 1 281 ? -31.109 -43.969 -4.5 1 92 281 GLU B O 1
ATOM 5258 N N . VAL B 1 282 ? -30.344 -44.062 -6.59 1 91.25 282 VAL B N 1
ATOM 5259 C CA . VAL B 1 282 ? -30.422 -45.531 -6.648 1 91.25 282 VAL B CA 1
ATOM 5260 C C . VAL B 1 282 ? -29.094 -46.125 -6.188 1 91.25 282 VAL B C 1
ATOM 5262 O O . VAL B 1 282 ? -29.062 -46.906 -5.215 1 91.25 282 VAL B O 1
ATOM 5265 N N . ASP B 1 283 ? -28.016 -45.719 -6.824 1 89.69 283 ASP B N 1
ATOM 5266 C CA . ASP B 1 283 ? -26.703 -46.281 -6.496 1 89.69 283 ASP B CA 1
ATOM 5267 C C . ASP B 1 283 ? -26.156 -45.656 -5.215 1 89.69 283 ASP B C 1
ATOM 5269 O O . ASP B 1 283 ? -25.188 -46.156 -4.641 1 89.69 283 ASP B O 1
ATOM 5273 N N . ARG B 1 284 ? -26.688 -44.469 -4.785 1 94.19 284 ARG B N 1
ATOM 5274 C CA . ARG B 1 284 ? -26.328 -43.75 -3.574 1 94.19 284 ARG B CA 1
ATOM 5275 C C . ARG B 1 284 ? -24.828 -43.5 -3.496 1 94.19 284 ARG B C 1
ATOM 5277 O O . ARG B 1 284 ? -24.203 -43.75 -2.457 1 94.19 284 ARG B O 1
ATOM 5284 N N . LEU B 1 285 ? -24.281 -43.031 -4.574 1 93.62 285 LEU B N 1
ATOM 5285 C CA . LEU B 1 285 ? -22.844 -42.844 -4.672 1 93.62 285 LEU B CA 1
ATOM 5286 C C . LEU B 1 285 ? -22.375 -41.781 -3.707 1 93.62 285 LEU B C 1
ATOM 5288 O O . LEU B 1 285 ? -21.188 -41.688 -3.389 1 93.62 285 LEU B O 1
ATOM 5292 N N . TYR B 1 286 ? -23.312 -41 -3.252 1 94.19 286 TYR B N 1
ATOM 5293 C CA . TYR B 1 286 ? -22.984 -39.906 -2.326 1 94.19 286 TYR B CA 1
ATOM 5294 C C . TYR B 1 286 ? -22.453 -40.469 -1.009 1 94.19 286 TYR B C 1
ATOM 5296 O O . TYR B 1 286 ? -21.828 -39.75 -0.228 1 94.19 286 TYR B O 1
ATOM 5304 N N . ARG B 1 287 ? -22.672 -41.719 -0.709 1 93.88 287 ARG B N 1
ATOM 5305 C CA . ARG B 1 287 ? -22.25 -42.312 0.55 1 93.88 287 ARG B CA 1
ATOM 5306 C C . ARG B 1 287 ? -20.75 -42.594 0.555 1 93.88 287 ARG B C 1
ATOM 5308 O O . ARG B 1 287 ? -20.156 -42.812 1.614 1 93.88 287 ARG B O 1
ATOM 5315 N N . ASP B 1 288 ? -20.141 -42.594 -0.542 1 91.38 288 ASP B N 1
ATOM 5316 C CA . ASP B 1 288 ? -18.703 -42.781 -0.661 1 91.38 288 ASP B CA 1
ATOM 5317 C C . ASP B 1 288 ? -17.938 -41.531 -0.182 1 91.38 288 ASP B C 1
ATOM 5319 O O . ASP B 1 288 ? -18.031 -40.469 -0.794 1 91.38 288 ASP B O 1
ATOM 5323 N N . GLU B 1 289 ? -17.219 -41.719 0.847 1 90 289 GLU B N 1
ATOM 5324 C CA . GLU B 1 289 ? -16.484 -40.625 1.439 1 90 289 GLU B CA 1
ATOM 5325 C C . GLU B 1 289 ? -15.438 -40.062 0.471 1 90 289 GLU B C 1
ATOM 5327 O O . GLU B 1 289 ? -15.023 -38.906 0.584 1 90 289 GLU B O 1
ATOM 5332 N N . GLU B 1 290 ? -15.031 -40.844 -0.468 1 86.56 290 GLU B N 1
ATOM 5333 C CA . GLU B 1 290 ? -13.984 -40.438 -1.401 1 86.56 290 GLU B CA 1
ATOM 5334 C C . GLU B 1 290 ? -14.578 -39.969 -2.732 1 86.56 290 GLU B C 1
ATOM 5336 O O . GLU B 1 290 ? -13.852 -39.75 -3.697 1 86.56 290 GLU B O 1
ATOM 5341 N N . LEU B 1 291 ? -15.922 -39.844 -2.805 1 91.56 291 LEU B N 1
ATOM 5342 C CA . LEU B 1 291 ? -16.578 -39.438 -4.039 1 91.56 291 LEU B CA 1
ATOM 5343 C C . LEU B 1 291 ? -16.047 -38.062 -4.496 1 91.56 291 LEU B C 1
ATOM 5345 O O . LEU B 1 291 ? -15.992 -37.125 -3.711 1 91.56 291 LEU B O 1
ATOM 5349 N N . SER B 1 292 ? -15.625 -38 -5.742 1 90.06 292 SER B N 1
ATOM 5350 C CA . SER B 1 292 ? -15.125 -36.781 -6.352 1 90.06 292 SER B CA 1
ATOM 5351 C C . SER B 1 292 ? -15.844 -36.469 -7.66 1 90.06 292 SER B C 1
ATOM 5353 O O . SER B 1 292 ? -16.547 -37.344 -8.203 1 90.06 292 SER B O 1
ATOM 5355 N N . LEU B 1 293 ? -15.766 -35.25 -8.094 1 91.44 293 LEU B N 1
ATOM 5356 C CA . LEU B 1 293 ? -16.328 -34.906 -9.383 1 91.44 293 LEU B CA 1
ATOM 5357 C C . LEU B 1 293 ? -15.812 -35.812 -10.484 1 91.44 293 LEU B C 1
ATOM 5359 O O . LEU B 1 293 ? -16.578 -36.25 -11.352 1 91.44 293 LEU B O 1
ATOM 5363 N N . ALA B 1 294 ? -14.547 -36.156 -10.383 1 87.38 294 ALA B N 1
ATOM 5364 C CA . ALA B 1 294 ? -13.906 -37 -11.398 1 87.38 294 ALA B CA 1
ATOM 5365 C C . ALA B 1 294 ? -14.477 -38.406 -11.383 1 87.38 294 ALA B C 1
ATOM 5367 O O . ALA B 1 294 ? -14.805 -38.969 -12.438 1 87.38 294 ALA B O 1
ATOM 5368 N N . SER B 1 295 ? -14.555 -39 -10.156 1 90.88 295 SER B N 1
ATOM 5369 C CA . SER B 1 295 ? -15.055 -40.375 -10.047 1 90.88 295 SER B CA 1
ATOM 5370 C C . SER B 1 295 ? -16.516 -40.469 -10.484 1 90.88 295 SER B C 1
ATOM 5372 O O . SER B 1 295 ? -16.906 -41.406 -11.164 1 90.88 295 SER B O 1
ATOM 5374 N N . LEU B 1 296 ? -17.281 -39.438 -10.164 1 92.69 296 LEU B N 1
ATOM 5375 C CA . LEU B 1 296 ? -18.672 -39.438 -10.57 1 92.69 296 LEU B CA 1
ATOM 5376 C C . LEU B 1 296 ? -18.797 -39.25 -12.078 1 92.69 296 LEU B C 1
ATOM 5378 O O . LEU B 1 296 ? -19.656 -39.844 -12.727 1 92.69 296 LEU B O 1
ATOM 5382 N N . ALA B 1 297 ? -18.016 -38.406 -12.586 1 91.06 297 ALA B N 1
ATOM 5383 C CA . ALA B 1 297 ? -18.016 -38.156 -14.023 1 91.06 297 ALA B CA 1
ATOM 5384 C C . ALA B 1 297 ? -17.719 -39.469 -14.797 1 91.06 297 ALA B C 1
ATOM 5386 O O . ALA B 1 297 ? -18.375 -39.75 -15.797 1 91.06 297 ALA B O 1
ATOM 5387 N N . GLU B 1 298 ? -16.734 -40.219 -14.32 1 86.31 298 GLU B N 1
ATOM 5388 C CA . GLU B 1 298 ? -16.375 -41.5 -14.922 1 86.31 298 GLU B CA 1
ATOM 5389 C C . GLU B 1 298 ? -17.562 -42.469 -14.898 1 86.31 298 GLU B C 1
ATOM 5391 O O . GLU B 1 298 ? -17.844 -43.125 -15.891 1 86.31 298 GLU B O 1
ATOM 5396 N N . GLU B 1 299 ? -18.25 -42.469 -13.797 1 86.88 299 GLU B N 1
ATOM 5397 C CA . GLU B 1 299 ? -19.422 -43.312 -13.656 1 86.88 299 GLU B CA 1
ATOM 5398 C C . GLU B 1 299 ? -20.516 -42.938 -14.648 1 86.88 299 GLU B C 1
ATOM 5400 O O . GLU B 1 299 ? -21.281 -43.781 -15.109 1 86.88 299 GLU B O 1
ATOM 5405 N N . MET B 1 300 ? -20.594 -41.688 -14.969 1 88.06 300 MET B N 1
ATOM 5406 C CA . MET B 1 300 ? -21.625 -41.156 -15.852 1 88.06 300 MET B CA 1
ATOM 5407 C C . MET B 1 300 ? -21.141 -41.094 -17.297 1 88.06 300 MET B C 1
ATOM 5409 O O . MET B 1 300 ? -21.844 -40.625 -18.172 1 88.06 300 MET B O 1
ATOM 5413 N N . ALA B 1 301 ? -19.922 -41.531 -17.516 1 86 301 ALA B N 1
ATOM 5414 C CA . ALA B 1 301 ? -19.281 -41.469 -18.828 1 86 301 ALA B CA 1
ATOM 5415 C C . ALA B 1 301 ? -19.25 -40.031 -19.375 1 86 301 ALA B C 1
ATOM 5417 O O . ALA B 1 301 ? -19.578 -39.812 -20.531 1 86 301 ALA B O 1
ATOM 5418 N N . LEU B 1 302 ? -19.062 -39.188 -18.516 1 85.06 302 LEU B N 1
ATOM 5419 C CA . LEU B 1 302 ? -18.875 -37.781 -18.828 1 85.06 302 LEU B CA 1
ATOM 5420 C C . LE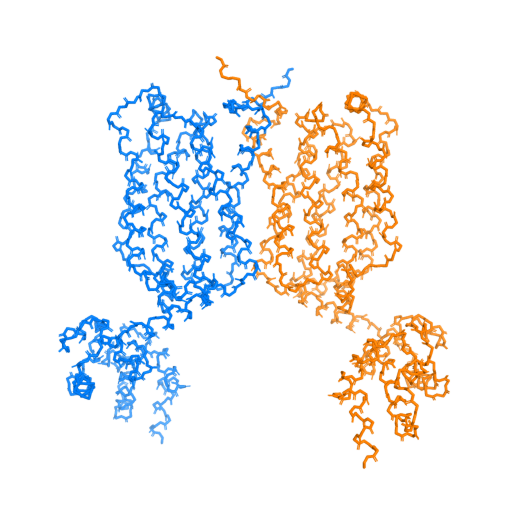U B 1 302 ? -17.484 -37.312 -18.406 1 85.06 302 LEU B C 1
ATOM 5422 O O . LEU B 1 302 ? -16.812 -37.969 -17.609 1 85.06 302 LEU B O 1
ATOM 5426 N N . SER B 1 303 ? -17.062 -36.312 -19.031 1 81.38 303 SER B N 1
ATOM 5427 C CA . SER B 1 303 ? -15.898 -35.656 -18.484 1 81.38 303 SER B CA 1
ATOM 5428 C C . SER B 1 303 ? -16.25 -34.875 -17.219 1 81.38 303 SER B C 1
ATOM 5430 O O . SER B 1 303 ? -17.422 -34.531 -16.984 1 81.38 303 SER B O 1
ATOM 5432 N N . SER B 1 304 ? -15.25 -34.656 -16.328 1 86 304 SER B N 1
ATOM 5433 C CA . SER B 1 304 ? -15.484 -33.875 -15.117 1 86 304 SER B CA 1
ATOM 5434 C C . SER B 1 304 ? -16.062 -32.5 -15.43 1 86 304 SER B C 1
ATOM 5436 O O . SER B 1 304 ? -16.922 -32 -14.703 1 86 304 SER B O 1
ATOM 5438 N N . HIS B 1 305 ? -15.75 -31.984 -16.547 1 77.31 305 HIS B N 1
ATOM 5439 C CA . HIS B 1 305 ? -16.25 -30.672 -16.953 1 77.31 305 HIS B CA 1
ATOM 5440 C C . HIS B 1 305 ? -17.703 -30.734 -17.359 1 77.31 305 HIS B C 1
ATOM 5442 O O . HIS B 1 305 ? -18.5 -29.859 -17.016 1 77.31 305 HIS B O 1
ATOM 5448 N N . GLN B 1 306 ? -18.016 -31.797 -18.125 1 76.81 306 GLN B N 1
ATOM 5449 C CA . GLN B 1 306 ? -19.391 -32 -18.562 1 76.81 306 GLN B CA 1
ATOM 5450 C C . GLN B 1 306 ? -20.328 -32.188 -17.359 1 76.81 306 GLN B C 1
ATOM 5452 O O . GLN B 1 306 ? -21.406 -31.625 -17.312 1 76.81 306 GLN B O 1
ATOM 5457 N N . LEU B 1 307 ? -19.828 -33 -16.422 1 86.88 307 LEU B N 1
ATOM 5458 C CA . LEU B 1 307 ? -20.641 -33.25 -15.242 1 86.88 307 LEU B CA 1
ATOM 5459 C C . LEU B 1 307 ? -20.781 -31.984 -14.406 1 86.88 307 LEU B C 1
ATOM 5461 O O . LEU B 1 307 ? -21.875 -31.672 -13.914 1 86.88 307 LEU B O 1
ATOM 5465 N N . SER B 1 308 ? -19.688 -31.266 -14.281 1 83.38 308 SER B N 1
ATOM 5466 C CA . SER B 1 308 ? -19.734 -30.016 -13.531 1 83.38 308 SER B CA 1
ATOM 5467 C C . SER B 1 308 ? -20.719 -29.031 -14.164 1 83.38 308 SER B C 1
ATOM 5469 O O . SER B 1 308 ? -21.484 -28.375 -13.453 1 83.38 308 SER B O 1
ATOM 5471 N N . GLU B 1 309 ? -20.672 -29.031 -15.461 1 75.94 309 GLU B N 1
ATOM 5472 C CA . GLU B 1 309 ? -21.609 -28.172 -16.188 1 75.94 309 GLU B CA 1
ATOM 5473 C C . GLU B 1 309 ? -23.047 -28.609 -15.953 1 75.94 309 GLU B C 1
ATOM 5475 O O . GLU B 1 309 ? -23.922 -27.766 -15.75 1 75.94 309 GLU B O 1
ATOM 5480 N N . LEU B 1 310 ? -23.297 -29.906 -16.031 1 81.06 310 LEU B N 1
ATOM 5481 C CA . LEU B 1 310 ? -24.625 -30.438 -15.812 1 81.06 310 LEU B CA 1
ATOM 5482 C C . LEU B 1 310 ? -25.156 -30.062 -14.43 1 81.06 310 LEU B C 1
ATOM 5484 O O . LEU B 1 310 ? -26.281 -29.609 -14.297 1 81.06 310 LEU B O 1
ATOM 5488 N N . ILE B 1 311 ? -24.281 -30.141 -13.414 1 86.5 311 ILE B N 1
ATOM 5489 C CA . ILE B 1 311 ? -24.672 -29.891 -12.023 1 86.5 311 ILE B CA 1
ATOM 5490 C C . ILE B 1 311 ? -24.891 -28.391 -11.82 1 86.5 311 ILE B C 1
ATOM 5492 O O . ILE B 1 311 ? -25.891 -27.984 -11.227 1 86.5 311 ILE B O 1
ATOM 5496 N N . ASN B 1 312 ? -24.047 -27.672 -12.391 1 80 312 ASN B N 1
ATOM 5497 C CA . ASN B 1 312 ? -24.109 -26.219 -12.195 1 80 312 ASN B CA 1
ATOM 5498 C C . ASN B 1 312 ? -25.25 -25.594 -12.992 1 80 312 ASN B C 1
ATOM 5500 O O . ASN B 1 312 ? -26 -24.781 -12.469 1 80 312 ASN B O 1
ATOM 5504 N N . GLN B 1 313 ? -25.297 -25.938 -14.227 1 69.81 313 GLN B N 1
ATOM 5505 C CA . GLN B 1 313 ? -26.25 -25.312 -15.125 1 69.81 313 GLN B CA 1
ATOM 5506 C C . GLN B 1 313 ? -27.672 -25.828 -14.859 1 69.81 313 GLN B C 1
ATOM 5508 O O . GLN B 1 313 ? -28.625 -25.047 -14.867 1 69.81 313 GLN B O 1
ATOM 5513 N N . GLU B 1 314 ? -27.672 -27.141 -14.586 1 65.31 314 GLU B N 1
ATOM 5514 C CA . GLU B 1 314 ? -29.016 -27.734 -14.539 1 65.31 314 GLU B CA 1
ATOM 5515 C C . GLU B 1 314 ? -29.547 -27.75 -13.109 1 65.31 314 GLU B C 1
ATOM 5517 O O . GLU B 1 314 ? -30.766 -27.625 -12.898 1 65.31 314 GLU B O 1
ATOM 5522 N N . MET B 1 315 ? -28.594 -27.719 -12.234 1 72.5 315 MET B N 1
ATOM 5523 C CA . MET B 1 315 ? -29.062 -27.875 -10.859 1 72.5 315 MET B CA 1
ATOM 5524 C C . MET B 1 315 ? -28.719 -26.641 -10.023 1 72.5 315 MET B C 1
ATOM 5526 O O . MET B 1 315 ? -29.172 -26.516 -8.883 1 72.5 315 MET B O 1
ATOM 5530 N N . GLY B 1 316 ? -27.859 -25.797 -10.633 1 71.94 316 GLY B N 1
ATOM 5531 C CA . GLY B 1 316 ? -27.562 -24.516 -10.023 1 71.94 316 GLY B CA 1
ATOM 5532 C C . GLY B 1 316 ? -26.656 -24.625 -8.812 1 71.94 316 GLY B C 1
ATOM 5533 O O . GLY B 1 316 ? -26.688 -23.766 -7.93 1 71.94 316 GLY B O 1
ATOM 5534 N N . LYS B 1 317 ? -26.016 -25.734 -8.641 1 79.25 317 LYS B N 1
ATOM 5535 C CA . LYS B 1 317 ? -25.172 -26.016 -7.48 1 79.25 317 LYS B CA 1
ATOM 5536 C C . LYS B 1 317 ? -23.766 -26.453 -7.91 1 79.25 317 LYS B C 1
ATOM 5538 O O . LYS B 1 317 ? -23.562 -26.875 -9.047 1 79.25 317 LYS B O 1
ATOM 5543 N N . ASN B 1 318 ? -22.797 -26.234 -7.035 1 82.06 318 ASN B N 1
ATOM 5544 C CA . ASN B 1 318 ? -21.516 -26.875 -7.262 1 82.06 318 ASN B CA 1
ATOM 5545 C C . ASN B 1 318 ? -21.516 -28.328 -6.805 1 82.06 318 ASN B C 1
ATOM 5547 O O . ASN B 1 318 ? -22.453 -28.781 -6.141 1 82.06 318 ASN B O 1
ATOM 5551 N N . PHE B 1 319 ? -20.5 -29.109 -7.156 1 88.44 319 PHE B N 1
ATOM 5552 C CA . PHE B 1 319 ? -20.438 -30.547 -6.914 1 88.44 319 PHE B CA 1
ATOM 5553 C C . PHE B 1 319 ? -20.547 -30.844 -5.426 1 88.44 319 PHE B C 1
ATOM 5555 O O . PHE B 1 319 ? -21.344 -31.703 -5.02 1 88.44 319 PHE B O 1
ATOM 5562 N N . SER B 1 320 ? -19.797 -30.078 -4.617 1 88.56 320 SER B N 1
ATOM 5563 C CA . SER B 1 320 ? -19.781 -30.344 -3.184 1 88.56 320 SER B CA 1
ATOM 5564 C C . SER B 1 320 ? -21.156 -30.094 -2.57 1 88.56 320 SER B C 1
ATOM 5566 O O . SER B 1 320 ? -21.656 -30.906 -1.789 1 88.56 320 SER B O 1
ATOM 5568 N N . ALA B 1 321 ? -21.75 -28.953 -2.932 1 89.56 321 ALA B N 1
ATOM 5569 C CA . ALA B 1 321 ? -23.094 -28.641 -2.439 1 89.56 321 ALA B CA 1
ATOM 5570 C C . ALA B 1 321 ? -24.109 -29.672 -2.916 1 89.56 321 ALA B C 1
ATOM 5572 O O . ALA B 1 321 ? -25 -30.062 -2.166 1 89.56 321 ALA B O 1
ATOM 5573 N N . PHE B 1 322 ? -23.922 -30.078 -4.141 1 91.88 322 PHE B N 1
ATOM 5574 C CA . PHE B 1 322 ? -24.781 -31.062 -4.754 1 91.88 322 PHE B CA 1
ATOM 5575 C C . PHE B 1 322 ? -24.734 -32.375 -3.986 1 91.88 322 PHE B C 1
ATOM 5577 O O . PHE B 1 322 ? -25.766 -32.938 -3.617 1 91.88 322 PHE B O 1
ATOM 5584 N N . VAL B 1 323 ? -23.562 -32.906 -3.648 1 93.5 323 VAL B N 1
ATOM 5585 C CA . VAL B 1 323 ? -23.359 -34.156 -2.941 1 93.5 323 VAL B CA 1
ATOM 5586 C C . VAL B 1 323 ? -23.844 -34.031 -1.497 1 93.5 323 VAL B C 1
ATOM 5588 O O . VAL B 1 323 ? -24.531 -34.906 -0.977 1 93.5 323 VAL B O 1
ATOM 5591 N N . ASN B 1 324 ? -23.516 -32.938 -0.901 1 93.06 324 ASN B N 1
ATOM 5592 C CA . ASN B 1 324 ? -23.875 -32.719 0.498 1 93.06 324 ASN B CA 1
ATOM 5593 C C . ASN B 1 324 ? -25.375 -32.656 0.693 1 93.06 324 ASN B C 1
ATOM 5595 O O . ASN B 1 324 ? -25.891 -33.094 1.729 1 93.06 324 ASN B O 1
ATOM 5599 N N . GLU B 1 325 ? -26 -32.125 -0.247 1 93.25 325 GLU B N 1
ATOM 5600 C CA . GLU B 1 325 ? -27.469 -32.094 -0.164 1 93.25 325 GLU B CA 1
ATOM 5601 C C . GLU B 1 325 ? -28.047 -33.469 -0.016 1 93.25 325 GLU B C 1
ATOM 5603 O O . GLU B 1 325 ? -28.938 -33.719 0.797 1 93.25 325 GLU B O 1
ATOM 5608 N N . TYR B 1 326 ? -27.578 -34.438 -0.773 1 94.06 326 TYR B N 1
ATOM 5609 C CA . TYR B 1 326 ? -28.016 -35.812 -0.682 1 94.06 326 TYR B CA 1
ATOM 5610 C C . TYR B 1 326 ? -27.625 -36.438 0.66 1 94.06 326 TYR B C 1
ATOM 5612 O O . TYR B 1 326 ? -28.438 -37.125 1.289 1 94.06 326 TYR B O 1
ATOM 5620 N N . ARG B 1 327 ? -26.406 -36.125 1.064 1 95.56 327 ARG B N 1
ATOM 5621 C CA . ARG B 1 327 ? -25.891 -36.656 2.326 1 95.56 327 ARG B CA 1
ATOM 5622 C C . ARG B 1 327 ? -26.719 -36.125 3.504 1 95.56 327 ARG B C 1
ATOM 5624 O O . ARG B 1 327 ? -27.125 -36.906 4.371 1 95.56 327 ARG B O 1
ATOM 5631 N N . ILE B 1 328 ? -27.031 -34.906 3.449 1 95.06 328 ILE B N 1
ATOM 5632 C CA . ILE B 1 328 ? -27.781 -34.312 4.547 1 95.06 328 ILE B CA 1
ATOM 5633 C C . ILE B 1 328 ? -29.219 -34.781 4.52 1 95.06 328 ILE B C 1
ATOM 5635 O O . ILE B 1 328 ? -29.812 -35.031 5.57 1 95.06 328 ILE B O 1
ATOM 5639 N N . ARG B 1 329 ? -29.766 -34.844 3.371 1 94.12 329 ARG B N 1
ATOM 5640 C CA . ARG B 1 329 ? -31.125 -35.375 3.242 1 94.12 329 ARG B CA 1
ATOM 5641 C C . ARG B 1 329 ? -31.234 -36.781 3.863 1 94.12 329 ARG B C 1
ATOM 5643 O O . ARG B 1 329 ? -32.188 -37.062 4.605 1 94.12 329 ARG B O 1
ATOM 5650 N N . GLU B 1 330 ? -30.281 -37.594 3.561 1 94.56 330 GLU B N 1
ATOM 5651 C CA . GLU B 1 330 ? -30.297 -38.938 4.137 1 94.56 330 GLU B CA 1
ATOM 5652 C C . GLU B 1 330 ? -30.016 -38.906 5.637 1 94.56 330 GLU B C 1
ATOM 5654 O O . GLU B 1 330 ? -30.609 -39.656 6.402 1 94.56 330 GLU B O 1
ATOM 5659 N N . ALA B 1 331 ? -29.188 -38.062 6.043 1 95 331 ALA B N 1
ATOM 5660 C CA . ALA B 1 331 ? -28.891 -37.906 7.465 1 95 331 ALA B CA 1
ATOM 5661 C C . ALA B 1 331 ? -30.141 -37.531 8.25 1 95 331 ALA B C 1
ATOM 5663 O O . ALA B 1 331 ? -30.391 -38.062 9.328 1 95 331 ALA B O 1
ATOM 5664 N N . CYS B 1 332 ? -30.828 -36.625 7.641 1 94.44 332 CYS B N 1
ATOM 5665 C CA . CYS B 1 332 ? -32.094 -36.219 8.273 1 94.44 332 CYS B CA 1
ATOM 5666 C C . CYS B 1 332 ? -33.031 -37.406 8.422 1 94.44 332 CYS B C 1
ATOM 5668 O O . CYS B 1 332 ? -33.656 -37.562 9.469 1 94.44 332 CYS B O 1
ATOM 5670 N N . GLU B 1 333 ? -33.156 -38.219 7.426 1 93.62 333 GLU B N 1
ATOM 5671 C CA . GLU B 1 333 ? -34 -39.406 7.457 1 93.62 333 GLU B CA 1
ATOM 5672 C C . GLU B 1 333 ? -33.531 -40.375 8.531 1 93.62 333 GLU B C 1
ATOM 5674 O O . GLU B 1 333 ? -34.375 -40.938 9.258 1 93.62 333 GLU B O 1
ATOM 5679 N N . LEU B 1 334 ? -32.25 -40.5 8.641 1 93.44 334 LEU B N 1
ATOM 5680 C CA . LEU B 1 334 ? -31.703 -41.438 9.609 1 93.44 334 LEU B CA 1
ATOM 5681 C C . LEU B 1 334 ? -31.859 -40.938 11.031 1 93.44 334 LEU B C 1
ATOM 5683 O O . LEU B 1 334 ? -32.125 -41.719 11.953 1 93.44 334 LEU B O 1
ATOM 5687 N N . LEU B 1 335 ? -31.734 -39.656 11.156 1 93.31 335 LEU B N 1
ATOM 5688 C CA . LEU B 1 335 ? -31.875 -39.062 12.469 1 93.31 335 LEU B CA 1
ATOM 5689 C C . LEU B 1 335 ? -33.312 -39.156 12.977 1 93.31 335 LEU B C 1
ATOM 5691 O O . LEU B 1 335 ? -33.531 -39.344 14.18 1 93.31 335 LEU B O 1
ATOM 5695 N N . LYS B 1 336 ? -34.188 -39.156 12.086 1 91.06 336 LYS B N 1
ATOM 5696 C CA . LYS B 1 336 ? -35.625 -39.281 12.422 1 91.06 336 LYS B CA 1
ATOM 5697 C C . LYS B 1 336 ? -35.938 -40.75 12.766 1 91.06 336 LYS B C 1
ATOM 5699 O O . LYS B 1 336 ? -36.719 -41 13.688 1 91.06 336 LYS B O 1
ATOM 5704 N N . LYS B 1 337 ? -35.344 -41.594 12.086 1 89.69 337 LYS B N 1
ATOM 5705 C CA . LYS B 1 337 ? -35.688 -43 12.195 1 89.69 337 LYS B CA 1
ATOM 5706 C C . LYS B 1 337 ? -34.969 -43.656 13.375 1 89.69 337 LYS B C 1
ATOM 5708 O O . LYS B 1 337 ? -35.531 -44.469 14.094 1 89.69 337 LYS B O 1
ATOM 5713 N N . ASP B 1 338 ? -33.75 -43.375 13.492 1 86.25 338 ASP B N 1
ATOM 5714 C CA . ASP B 1 338 ? -32.906 -44 14.508 1 86.25 338 ASP B CA 1
ATOM 5715 C C . ASP B 1 338 ? -32.625 -43.031 15.664 1 86.25 338 ASP B C 1
ATOM 5717 O O . ASP B 1 338 ? -31.641 -42.281 15.641 1 86.25 338 ASP B O 1
ATOM 5721 N N . LYS B 1 339 ? -33.344 -43.125 16.703 1 83.06 339 LYS B N 1
ATOM 5722 C CA . LYS B 1 339 ? -33.281 -42.156 17.797 1 83.06 339 LYS B CA 1
ATOM 5723 C C . LYS B 1 339 ? -32.094 -42.469 18.703 1 83.06 339 LYS B C 1
ATOM 5725 O O . LYS B 1 339 ? -31.578 -41.562 19.375 1 83.06 339 LYS B O 1
ATOM 5730 N N . ASN B 1 340 ? -31.578 -43.562 18.703 1 85.75 340 ASN B N 1
ATOM 5731 C CA . ASN B 1 340 ? -30.547 -43.938 19.656 1 85.75 340 ASN B CA 1
ATOM 5732 C C . ASN B 1 340 ? -29.172 -44.031 19 1 85.75 340 ASN B C 1
ATOM 5734 O O . ASN B 1 340 ? -28.156 -44.25 19.688 1 85.75 340 ASN B O 1
ATOM 5738 N N . ARG B 1 341 ? -29.062 -43.812 17.734 1 89.88 341 ARG B N 1
ATOM 5739 C CA . ARG B 1 341 ? -27.781 -43.906 17.047 1 89.88 341 ARG B CA 1
ATOM 5740 C C . ARG B 1 341 ? -26.953 -42.656 17.219 1 89.88 341 ARG B C 1
ATOM 5742 O O . ARG B 1 341 ? -27.5 -41.531 17.281 1 89.88 341 ARG B O 1
ATOM 5749 N N . SER B 1 342 ? -25.609 -42.812 17.234 1 92.94 342 SER B N 1
ATOM 5750 C CA . SER B 1 342 ? -24.703 -41.656 17.375 1 92.94 342 SER B CA 1
ATOM 5751 C C . SER B 1 342 ? -24.797 -40.75 16.156 1 92.94 342 SER B C 1
ATOM 5753 O O . SER B 1 342 ? -24.812 -41.219 15.023 1 92.94 342 SER B O 1
ATOM 5755 N N . ILE B 1 343 ? -24.922 -39.5 16.375 1 92.62 343 ILE B N 1
ATOM 5756 C CA . ILE B 1 343 ? -25 -38.5 15.336 1 92.62 343 ILE B CA 1
ATOM 5757 C C . ILE B 1 343 ? -23.75 -38.562 14.453 1 92.62 343 ILE B C 1
ATOM 5759 O O . ILE B 1 343 ? -23.828 -38.438 13.234 1 92.62 343 ILE B O 1
ATOM 5763 N N . LEU B 1 344 ? -22.688 -38.812 15.203 1 91.75 344 LEU B N 1
ATOM 5764 C CA . LEU B 1 344 ? -21.438 -38.906 14.477 1 91.75 344 LEU B CA 1
ATOM 5765 C C . LEU B 1 344 ? -21.422 -40.094 13.539 1 91.75 344 LEU B C 1
ATOM 5767 O O . LEU B 1 344 ? -20.922 -40.031 12.414 1 91.75 344 LEU B O 1
ATOM 5771 N N . ASP B 1 345 ? -21.953 -41.219 14.008 1 92.69 345 ASP B N 1
ATOM 5772 C CA . ASP B 1 345 ? -22.031 -42.438 13.188 1 92.69 345 ASP B CA 1
ATOM 5773 C C . ASP B 1 345 ? -22.891 -42.188 11.945 1 92.69 345 ASP B C 1
ATOM 5775 O O . ASP B 1 345 ? -22.562 -42.656 10.859 1 92.69 345 ASP B O 1
ATOM 5779 N N . ILE B 1 346 ? -23.922 -41.406 12.055 1 94.25 346 ILE B N 1
ATOM 5780 C CA . ILE B 1 346 ? -24.797 -41.062 10.945 1 94.25 346 ILE B CA 1
ATOM 5781 C C . ILE B 1 346 ? -24.062 -40.188 9.938 1 94.25 346 ILE B C 1
ATOM 5783 O O . ILE B 1 346 ? -24.156 -40.406 8.727 1 94.25 346 ILE B O 1
ATOM 5787 N N . GLY B 1 347 ? -23.328 -39.281 10.438 1 94.56 347 GLY B N 1
ATOM 5788 C CA . GLY B 1 347 ? -22.531 -38.438 9.578 1 94.56 347 GLY B CA 1
ATOM 5789 C C . GLY B 1 347 ? -21.547 -39.188 8.703 1 94.56 347 GLY B C 1
ATOM 5790 O O . GLY B 1 347 ? -21.438 -38.938 7.508 1 94.56 347 GLY B O 1
ATOM 5791 N N . TYR B 1 348 ? -20.922 -40.188 9.336 1 93.75 348 TYR B N 1
ATOM 5792 C CA . TYR B 1 348 ? -19.953 -41 8.617 1 93.75 348 TYR B CA 1
ATOM 5793 C C . TYR B 1 348 ? -20.641 -41.938 7.629 1 93.75 348 TYR B C 1
ATOM 5795 O O . TYR B 1 348 ? -20.156 -42.125 6.516 1 93.75 348 TYR B O 1
ATOM 5803 N N . GLU B 1 349 ? -21.75 -42.375 8.008 1 93.25 349 GLU B N 1
ATOM 5804 C CA . GLU B 1 349 ? -22.5 -43.312 7.18 1 93.25 349 GLU B CA 1
ATOM 5805 C C . GLU B 1 349 ? -22.969 -42.656 5.887 1 93.25 349 GLU B C 1
ATOM 5807 O O . GLU B 1 349 ? -22.969 -43.312 4.828 1 93.25 349 GLU B O 1
ATOM 5812 N N . VAL B 1 350 ? -23.266 -41.438 5.969 1 94.69 350 VAL B N 1
ATOM 5813 C CA . VAL B 1 350 ? -23.828 -40.75 4.805 1 94.69 350 VAL B CA 1
ATOM 5814 C C . VAL B 1 350 ? -22.703 -40.188 3.941 1 94.69 350 VAL B C 1
ATOM 5816 O O . VAL B 1 350 ? -22.969 -39.594 2.898 1 94.69 350 VAL B O 1
ATOM 5819 N N . GLY B 1 351 ? -21.453 -40.281 4.402 1 94.44 351 GLY B N 1
ATOM 5820 C CA . GLY B 1 351 ? -20.359 -40.031 3.479 1 94.44 351 GLY B CA 1
ATOM 5821 C C . GLY B 1 351 ? -19.453 -38.906 3.928 1 94.44 351 GLY B C 1
ATOM 5822 O O . GLY B 1 351 ? -18.547 -38.5 3.193 1 94.44 351 GLY B O 1
ATOM 5823 N N . PHE B 1 352 ? -19.641 -38.375 5.125 1 94.5 352 PHE B N 1
ATOM 5824 C CA . PHE B 1 352 ? -18.75 -37.312 5.594 1 94.5 352 PHE B CA 1
ATOM 5825 C C . PHE B 1 352 ? -17.484 -37.875 6.215 1 94.5 352 PHE B C 1
ATOM 5827 O O . PHE B 1 352 ? -17.531 -38.906 6.871 1 94.5 352 PHE B O 1
ATOM 5834 N N . ARG B 1 353 ? -16.406 -37.188 6.023 1 86.88 353 ARG B N 1
ATOM 5835 C CA . ARG B 1 353 ? -15.109 -37.688 6.465 1 86.88 353 ARG B CA 1
ATOM 5836 C C . ARG B 1 353 ? -14.789 -37.188 7.879 1 86.88 353 ARG B C 1
ATOM 5838 O O . ARG B 1 353 ? -13.906 -37.75 8.539 1 86.88 353 ARG B O 1
ATOM 5845 N N . SER B 1 354 ? -15.484 -36.156 8.297 1 88.75 354 SER B N 1
ATOM 5846 C CA . SER B 1 354 ? -15.203 -35.562 9.609 1 88.75 354 SER B CA 1
ATOM 5847 C C . SER B 1 354 ? -16.469 -35.031 10.258 1 88.75 354 SER B C 1
ATOM 5849 O O . SER B 1 354 ? -17.422 -34.656 9.562 1 88.75 354 SER B O 1
ATOM 5851 N N . LYS B 1 355 ? -16.344 -34.969 11.609 1 89.25 355 LYS B N 1
ATOM 5852 C CA . LYS B 1 355 ? -17.438 -34.406 12.398 1 89.25 355 LYS B CA 1
ATOM 5853 C C . LYS B 1 355 ? -17.656 -32.938 12.055 1 89.25 355 LYS B C 1
ATOM 5855 O O . LYS B 1 355 ? -18.797 -32.5 11.93 1 89.25 355 LYS B O 1
ATOM 5860 N N . THR B 1 356 ? -16.609 -32.281 11.898 1 88.56 356 THR B N 1
ATOM 5861 C CA . THR B 1 356 ? -16.656 -30.859 11.633 1 88.56 356 THR B CA 1
ATOM 5862 C C . THR B 1 356 ? -17.328 -30.578 10.289 1 88.56 356 THR B C 1
ATOM 5864 O O . THR B 1 356 ? -18.188 -29.703 10.188 1 88.56 356 THR B O 1
ATOM 5867 N N . SER B 1 357 ? -16.969 -31.344 9.289 1 90.75 357 SER B N 1
ATOM 5868 C CA . SER B 1 357 ? -17.547 -31.172 7.961 1 90.75 357 SER B CA 1
ATOM 5869 C C . SER B 1 357 ? -19.047 -31.484 7.961 1 90.75 357 SER B C 1
ATOM 5871 O O . SER B 1 357 ? -19.828 -30.797 7.316 1 90.75 357 SER B O 1
ATOM 5873 N N . PHE B 1 358 ? -19.438 -32.5 8.695 1 94.25 358 PHE B N 1
ATOM 5874 C CA . PHE B 1 358 ? -20.844 -32.875 8.805 1 94.25 358 PHE B CA 1
ATOM 5875 C C . PHE B 1 358 ? -21.656 -31.781 9.484 1 94.25 358 PHE B C 1
ATOM 5877 O O . PHE B 1 358 ? -22.688 -31.359 8.977 1 94.25 358 PHE B O 1
ATOM 5884 N N . HIS B 1 359 ? -21.125 -31.297 10.531 1 91.75 359 HIS B N 1
ATOM 5885 C CA . HIS B 1 359 ? -21.828 -30.297 11.312 1 91.75 359 HIS B CA 1
ATOM 5886 C C . HIS B 1 359 ? -22.016 -29.016 10.516 1 91.75 359 HIS B C 1
ATOM 5888 O O . HIS B 1 359 ? -23.109 -28.422 10.516 1 91.75 359 HIS B O 1
ATOM 5894 N N . ARG B 1 360 ? -21.047 -28.609 9.836 1 89.5 360 ARG B N 1
ATOM 5895 C CA . ARG B 1 360 ? -21.078 -27.391 9.039 1 89.5 360 ARG B CA 1
ATOM 5896 C C . ARG B 1 360 ? -22.078 -27.5 7.895 1 89.5 360 ARG B C 1
ATOM 5898 O O . ARG B 1 360 ? -22.859 -26.578 7.648 1 89.5 360 ARG B O 1
ATOM 5905 N N . ALA B 1 361 ? -22 -28.578 7.227 1 92.06 361 ALA B N 1
ATOM 5906 C CA . ALA B 1 361 ? -22.906 -28.812 6.102 1 92.06 361 ALA B CA 1
ATOM 5907 C C . ALA B 1 361 ? -24.359 -28.906 6.57 1 92.06 361 ALA B C 1
ATOM 5909 O O . ALA B 1 361 ? -25.266 -28.391 5.914 1 92.06 361 ALA B O 1
ATOM 5910 N N . PHE B 1 362 ? -24.594 -29.531 7.688 1 94.38 362 PHE B N 1
ATOM 5911 C CA . PHE B 1 362 ? -25.922 -29.688 8.242 1 94.38 362 PHE B CA 1
ATOM 5912 C C . PHE B 1 362 ? -26.516 -28.344 8.633 1 94.38 362 PHE B C 1
ATOM 5914 O O . PHE B 1 362 ? -27.656 -28.047 8.281 1 94.38 362 PHE B O 1
ATOM 5921 N N . LEU B 1 363 ? -25.688 -27.609 9.25 1 91.75 363 LEU B N 1
ATOM 5922 C CA . LEU B 1 363 ? -26.125 -26.281 9.648 1 91.75 363 LEU B CA 1
ATOM 5923 C C . LEU B 1 363 ? -26.453 -25.422 8.422 1 91.75 363 LEU B C 1
ATOM 5925 O O . LEU B 1 363 ? -27.438 -24.703 8.414 1 91.75 363 LEU B O 1
ATOM 5929 N N . LYS B 1 364 ? -25.656 -25.5 7.496 1 88.44 364 LYS B N 1
ATOM 5930 C CA . LYS B 1 364 ? -25.828 -24.719 6.273 1 88.44 364 LYS B CA 1
ATOM 5931 C C . LYS B 1 364 ? -27.125 -25.109 5.547 1 88.44 364 LYS B C 1
ATOM 5933 O O . LYS B 1 364 ? -27.859 -24.25 5.082 1 88.44 364 LYS B O 1
ATOM 5938 N N . GLU B 1 365 ? -27.453 -26.375 5.453 1 88.75 365 GLU B N 1
ATOM 5939 C CA . GLU B 1 365 ? -28.562 -26.875 4.66 1 88.75 365 GLU B CA 1
ATOM 5940 C C . GLU B 1 365 ? -29.875 -26.812 5.441 1 88.75 365 GLU B C 1
ATOM 5942 O O . GLU B 1 365 ? -30.922 -26.5 4.883 1 88.75 365 GLU B O 1
ATOM 5947 N N . ILE B 1 366 ? -29.797 -27.094 6.758 1 90.25 366 ILE B N 1
ATOM 5948 C CA . ILE B 1 366 ? -31.016 -27.266 7.543 1 90.25 366 ILE B CA 1
ATOM 5949 C C . ILE B 1 366 ? -31.219 -26.047 8.438 1 90.25 366 ILE B C 1
ATOM 5951 O O . ILE B 1 366 ? -32.344 -25.734 8.828 1 90.25 366 ILE B O 1
ATOM 5955 N N . GLY B 1 367 ? -30.078 -25.391 8.797 1 88 367 GLY B N 1
ATOM 5956 C CA . GLY B 1 367 ? -30.172 -24.203 9.633 1 88 367 GLY B CA 1
ATOM 5957 C C . GLY B 1 367 ? -30.125 -24.516 11.117 1 88 367 GLY B C 1
ATOM 5958 O O . GLY B 1 367 ? -30.047 -23.609 11.945 1 88 367 GLY B O 1
ATOM 5959 N N . LEU B 1 368 ? -30.203 -25.828 11.477 1 86.81 368 LEU B N 1
ATOM 5960 C CA . LEU B 1 368 ? -30.125 -26.297 12.859 1 86.81 368 LEU B CA 1
ATOM 5961 C C . LEU B 1 368 ? -29.016 -27.344 13.008 1 86.81 368 LEU B C 1
ATOM 5963 O O . LEU B 1 368 ? -28.75 -28.094 12.07 1 86.81 368 LEU B O 1
ATOM 5967 N N . PRO B 1 369 ? -28.391 -27.359 14.203 1 91.81 369 PRO B N 1
ATOM 5968 C CA . PRO B 1 369 ? -27.453 -28.453 14.445 1 91.81 369 PRO B CA 1
ATOM 5969 C C . PRO B 1 369 ? -28.125 -29.828 14.438 1 91.81 369 PRO B C 1
ATOM 5971 O O . PRO B 1 369 ? -29.297 -29.938 14.797 1 91.81 369 PRO B O 1
ATOM 5974 N N . PRO B 1 370 ? -27.375 -30.844 14.039 1 92.56 370 PRO B N 1
ATOM 5975 C CA . PRO B 1 370 ? -27.969 -32.188 13.953 1 92.56 370 PRO B CA 1
ATOM 5976 C C . PRO B 1 370 ? -28.641 -32.625 15.242 1 92.56 370 PRO B C 1
ATOM 5978 O O . PRO B 1 370 ? -29.703 -33.25 15.211 1 92.56 370 PRO B O 1
ATOM 5981 N N . SER B 1 371 ? -28.125 -32.312 16.375 1 90.81 371 SER B N 1
ATOM 5982 C CA . SER B 1 371 ? -28.688 -32.719 17.672 1 90.81 371 SER B CA 1
ATOM 5983 C C . SER B 1 371 ? -30.031 -32.031 17.922 1 90.81 371 SER B C 1
ATOM 5985 O O . SER B 1 371 ? -30.984 -32.688 18.375 1 90.81 371 SER B O 1
ATOM 5987 N N . GLU B 1 372 ? -30.125 -30.797 17.609 1 90.06 372 GLU B N 1
ATOM 5988 C CA . GLU B 1 372 ? -31.359 -30.031 17.781 1 90.06 372 GLU B CA 1
ATOM 5989 C C . GLU B 1 372 ? -32.438 -30.516 16.812 1 90.06 372 GLU B C 1
ATOM 5991 O O . GLU B 1 372 ? -33.594 -30.594 17.172 1 90.06 372 GLU B O 1
ATOM 5996 N N . PHE B 1 373 ? -31.984 -30.75 15.609 1 92.31 373 PHE B N 1
ATOM 5997 C CA . PHE B 1 373 ? -32.906 -31.281 14.609 1 92.31 373 PHE B CA 1
ATOM 5998 C C . PHE B 1 373 ? -33.531 -32.594 15.078 1 92.31 373 PHE B C 1
ATOM 6000 O O . PHE B 1 373 ? -34.75 -32.781 14.961 1 92.31 373 PHE B O 1
ATOM 6007 N N . ARG B 1 374 ? -32.75 -33.469 15.609 1 90.62 374 ARG B N 1
ATOM 6008 C CA . ARG B 1 374 ? -33.219 -34.75 16.125 1 90.62 374 ARG B CA 1
ATOM 6009 C C . ARG B 1 374 ? -34.219 -34.562 17.25 1 90.62 374 ARG B C 1
ATOM 6011 O O . ARG B 1 374 ? -35.25 -35.219 17.297 1 90.62 374 ARG B O 1
ATOM 6018 N N . GLU B 1 375 ? -33.906 -33.688 18.156 1 88.12 375 GLU B N 1
ATOM 6019 C CA . GLU B 1 375 ? -34.781 -33.406 19.281 1 88.12 375 GLU B CA 1
ATOM 6020 C C . GLU B 1 375 ? -36.125 -32.844 18.812 1 88.12 375 GLU B C 1
ATOM 6022 O O . GLU B 1 375 ? -37.188 -33.219 19.344 1 88.12 375 GLU B O 1
ATOM 6027 N N . LYS B 1 376 ? -36.062 -32.062 17.906 1 86.62 376 LYS B N 1
ATOM 6028 C CA . LYS B 1 376 ? -37.25 -31.438 17.375 1 86.62 376 LYS B CA 1
ATOM 6029 C C . LYS B 1 376 ? -38.125 -32.438 16.641 1 86.62 376 LYS B C 1
ATOM 6031 O O . LYS B 1 376 ? -39.375 -32.375 16.719 1 86.62 376 LYS B O 1
ATOM 6036 N N . GLU B 1 377 ? -37.562 -33.281 15.961 1 80.62 377 GLU B N 1
ATOM 6037 C CA . GLU B 1 377 ? -38.312 -34.25 15.148 1 80.62 377 GLU B CA 1
ATOM 6038 C C . GLU B 1 377 ? -38.75 -35.438 15.984 1 80.62 377 GLU B C 1
ATOM 6040 O O . GLU B 1 377 ? -39.656 -36.188 15.602 1 80.62 377 GLU B O 1
ATOM 6045 N N . THR B 1 378 ? -38.125 -35.719 17.094 1 70 378 THR B N 1
ATOM 6046 C CA . THR B 1 378 ? -38.531 -36.781 18.016 1 70 378 THR B CA 1
ATOM 6047 C C . THR B 1 378 ? -39.656 -36.281 18.906 1 70 378 THR B C 1
ATOM 6049 O O . THR B 1 378 ? -40.438 -37.094 19.406 1 70 378 THR B O 1
ATOM 6052 N N . THR B 1 379 ? -39.938 -35.062 19.109 1 57.97 379 THR B N 1
ATOM 6053 C CA . THR B 1 379 ? -41.094 -34.656 19.891 1 57.97 379 THR B CA 1
ATOM 6054 C C . THR B 1 379 ? -42.344 -34.562 19.016 1 57.97 379 THR B C 1
ATOM 6056 O O . THR B 1 379 ? -42.25 -34.25 17.828 1 57.97 379 THR B O 1
#

Radius of gyration: 33.6 Å; Cα contacts (8 Å, |Δi|>4): 937; chains: 2; bounding box: 92×84×62 Å